Protein AF-A0A7S2A5G7-F1 (afdb_monomer)

Foldseek 3Di:
DVLCLLQQCLDPPSVVVCCVVVVNDADALVSHQAEPVVLVVCCVPPPLRVDDDDCCQQPPLSSQANPVQDQSDAHPVGRRGGGHHDDVVQVPGSVSSNVVVNCVCVDQVVLQCVLVVCCLQAAQLVDDPNVVVVVRDDDQLQEPPSDDLVPDPDPVVSVVSVVCNVPVHHRDYHLYHPDRRDGHDGPVPDFDFCPADLVSQVQKDKDFDPCQPVPDAFAFFFAAWDDDLFWIWTAHLQQKIWTWGWDDDPVGIDIYTDDIDHQPCPPFDFDLPQDDDDDDDDDDDDDDDDDDDDDDPPPPPDPSRRDDHSQFKDKFWDDPDPPPPVSVVPDDDDDDDDDDDDDDDDDDGWMWMWGFRTQVQKIWIATPVPSDTPDIEDPGDPGGWQGKDAEPVRQKIWTFFQNQKIWIKGAQDPVLLCQLQPDPQCPDDDDPPVDDPPHRMYTREIAHDGPGGWNEKDDYPLVQWIWTWGQQQKIWIARNSNNGTDDIERNPVPDPVCVPPDPPDRRFGWHYKDADPVQKIWTATPVQKIWIAGVVHDTQEIDGNVFDWQEWYDTDNFQWIWTWFQVLKIFIAGVNYRHTSDIHHRVVFGGWRYKDWDDPVSPPDAIWIWTIHSSNIIMIMGRDPPPPPPDDPDDDDDDDDDDD

InterPro domains:
  IPR000409 BEACH domain [PF02138] (2-184)
  IPR000409 BEACH domain [PS50197] (1-184)
  IPR000409 BEACH domain [SM01026] (1-184)
  IPR000409 BEACH domain [cd06071] (1-184)
  IPR001680 WD40 repeat [PS50082] (378-409)
  IPR001680 WD40 repeat [PS50082] (447-488)
  IPR001680 WD40 repeat [SM00320] (372-410)
  IPR001680 WD40 repeat [SM00320] (440-479)
  IPR001680 WD40 repeat [SM00320] (536-574)
  IPR001680 WD40 repeat [SM00320] (579-622)
  IPR015943 WD40/YVTN repeat-like-containing domain superfamily [G3DSA:2.130.10.10] (343-499)
  IPR015943 WD40/YVTN repeat-like-containing domain superfamily [G3DSA:2.130.10.10] (500-636)
  IPR036322 WD40-repeat-containing domain superfamily [SSF50978] (353-624)
  IPR036372 BEACH domain superfamily [G3DSA:1.10.1540.10] (1-184)
  IPR036372 BEACH domain superfamily [SSF81837] (2-184)
  IPR046851 Neurobeachin, beta-propeller domain [PF20426] (350-599)
  IPR050865 BEACH Domain-Containing [PTHR13743] (1-621)

Nearest PDB structures (foldseek):
  1t77-assembly4_D  TM=9.966E-01  e=1.100E-18  Homo sapiens
  1mi1-assembly1_A  TM=9.066E-01  e=1.122E-17  Homo sapiens
  1mi1-assembly1_B  TM=9.646E-01  e=3.163E-15  Homo sapiens
  3zwl-assembly1_B  TM=7.282E-01  e=1.437E-13  Saccharomyces cerevisiae
  6u42-assembly1_5M  TM=6.101E-01  e=2.735E-14  Chlamydomonas reinhardtii

Sequence (644 aa):
PGVVLHYLIRQEPFTTMAIELQSGRFDCPDRLFFDLAATWKSCLTSTSDVKELTPEFFTCPEILLNTCNFPLGETQSGIVVSNVNLPPWANGSPYEFVRMHRLALESEYVSQNLNHWVDLIFGYKQRGSNAAAAHNVFHYLSYEGSVDLDKITDEIDRRATESHIQNFGQTPSQLIVKEPHPTRSAAEDCWKPLCYEISCIKELRCHTPKKQFGGSQAHGAVISIHVLTESIVVIYSDFTVGTYKWSASRNGFSFKMDKMRIIGCRDSSMSSSAVFGGDCAPERAARKKSSSSRNGIDNNANNGKSVVGHWSFGMTLGGSTNDGLRRRAAIGTMRTSKAFEGSSGLMDASYLLLSCGYFDGTVKMHSIDGLRMKCSGSGGHRGAINCLKIGTDGGLMVTGGQDATCRVWVVDHSDMAIALTDGYVQTALATFNGETNENLLSCCHVLWGHEEAITCLDFSSDLDLVISGSVDGIVCIHSVRRGKFIRSIDMNESSLDRALHNRFDMHTPVRLLTLHSNGNFATHLEDGMLILYTVNGAKLCSTDSGEKLNAMTICTGGEMLVTGGESCHVVIRSMRDLGVRCVLDLSNHGPIRCITLTPSSLNPAPQFMYIGTEDGKVTIVDRGPMQRKPLAEGEEEVPYWNVR

pLDDT: mean 76.39, std 22.49, range [22.53, 97.12]

Organism: NCBI:txid49249

Secondary structure (DSSP, 8-state):
-HHHHHHHTTSTTHHHHHHHHTTTSPPPGGGSS-BHHHHHHHHHH-TT--PPP-GGGGT-GGGG--TT-----B-TTSPBPSSPBPPGGGTT-HHHHHHHHHHHHTSHHHHHHHHHHHHHHTSTTSSHHHHHHTT----GGGSTTS--GGG---HHHHHHHHHHHHHS--PPPPS-SSSPPPPPPPTTTS---TTSSHHHHTTEEEE--TTTTTTSPPPS-EEEEEE-SSEEEEEETTSEEEEEEEEEETTEEEEEEEEEEE-S-TTS-B-TT-------PPPP-------------------------GGGEEEEEE-S-TTSSTTTSSS------------------EEEEEE--BTT---EEEETTT--EEEE-SS--SS-EEEEEE-TTSSEEEEEETTS-EEEEEES-HHHHHHHHTTT-TTTS----SS----SEEEEEEE---SS-EEEEEEETTTTEEEEEETTSEEEEEETTTTEEEEEEESSTT-TTGGGS-TTPPPPPEEEEEE-TTSEEEEEETTSEEEEEETTS-EEEEEE-SS-EEEEEEPTTSSEEEEEETTSEEEEEETTT--EEEEEE-TTS--EEEEEEPPGGGTTSPP-EEEEETTS-EEEEEEPP-------TT----------

Solvent-accessible surface area (backbone atoms only — not comparable to full-atom values): 37689 Å² total; per-residue (Å²): 94,63,69,59,29,44,59,31,43,50,33,85,69,32,30,61,52,44,19,57,75,52,76,74,36,81,71,62,37,77,78,50,72,38,39,55,67,61,52,54,51,39,42,77,69,41,95,87,34,81,77,77,87,63,75,48,63,51,72,43,40,59,44,45,34,41,85,80,67,64,90,47,49,55,24,97,88,71,49,72,41,57,51,43,47,68,61,78,92,30,73,85,35,48,62,51,40,21,52,52,43,36,51,52,60,71,25,70,72,37,47,56,46,48,30,60,55,44,16,44,57,29,18,37,26,40,52,69,71,51,2,58,76,66,76,44,71,75,65,66,72,23,40,83,85,65,70,65,66,88,74,47,85,51,68,68,63,38,51,53,50,52,52,44,40,65,59,75,46,68,52,63,76,73,78,32,78,79,56,80,52,75,67,52,66,56,80,86,75,38,82,72,50,69,49,64,46,76,74,52,50,75,46,55,40,82,44,64,68,92,56,52,58,78,78,56,76,76,56,46,28,23,22,37,64,48,75,54,96,67,34,35,41,37,33,27,68,77,46,35,39,34,34,28,38,62,47,85,49,100,92,48,79,46,65,40,59,73,48,77,47,65,57,82,51,88,90,56,63,62,41,74,78,65,65,92,84,80,92,80,83,90,84,89,82,83,92,80,89,85,84,90,81,86,90,78,87,77,86,74,76,72,88,73,79,67,59,78,56,41,37,36,50,43,74,32,74,39,64,93,73,78,81,58,61,80,59,56,82,63,70,81,81,95,74,80,84,91,89,83,89,80,83,88,86,79,83,74,76,39,46,27,38,36,37,45,30,28,55,81,10,34,43,37,33,21,34,69,90,73,44,45,77,75,51,65,34,71,85,48,47,81,32,39,40,47,21,47,42,60,30,92,83,37,38,40,34,41,37,24,10,54,57,20,35,36,38,36,30,37,35,76,42,72,66,60,48,46,69,60,46,73,84,80,54,85,82,82,66,76,84,82,61,94,63,85,76,85,62,58,45,44,71,74,34,77,38,70,82,54,91,36,33,28,42,25,53,33,67,39,69,89,75,35,35,35,40,38,24,13,47,65,15,37,36,39,34,30,33,59,73,77,50,37,73,74,51,74,43,66,70,69,73,82,43,85,74,56,81,79,52,71,100,76,72,77,56,59,27,30,53,44,47,40,71,45,95,87,44,40,31,42,37,32,33,71,86,22,45,33,36,34,32,35,79,89,66,50,77,74,43,72,46,76,63,88,43,62,70,53,22,67,43,68,39,60,92,26,68,31,38,39,35,22,11,68,75,14,38,39,40,32,22,32,68,83,70,66,47,79,74,45,75,48,86,37,70,95,50,40,33,31,32,24,64,37,60,53,57,73,87,55,61,83,55,85,53,41,38,41,38,23,13,47,65,32,48,62,33,40,31,35,64,55,82,78,76,83,62,79,86,68,92,84,75,85,83,79,83,85,81,84,84,132

Mean predicted aligned error: 15.16 Å

Structure (mmCIF, N/CA/C/O backbone):
data_AF-A0A7S2A5G7-F1
#
_entry.id   AF-A0A7S2A5G7-F1
#
loop_
_atom_site.group_PDB
_atom_site.id
_atom_site.type_symbol
_atom_site.label_atom_id
_atom_site.label_alt_id
_atom_site.label_comp_id
_atom_site.label_asym_id
_atom_site.label_entity_id
_atom_site.label_seq_id
_atom_site.pdbx_PDB_ins_code
_atom_site.Cartn_x
_atom_site.Cartn_y
_atom_site.Cartn_z
_atom_site.occupancy
_atom_site.B_iso_or_equiv
_atom_site.auth_seq_id
_atom_site.auth_comp_id
_atom_site.auth_asym_id
_atom_site.auth_atom_id
_atom_site.pdbx_PDB_model_num
ATOM 1 N N . PRO A 1 1 ? 18.940 4.225 -23.393 1.00 80.50 1 PRO A N 1
ATOM 2 C CA . PRO A 1 1 ? 17.789 3.648 -24.144 1.00 80.50 1 PRO A CA 1
ATOM 3 C C . PRO A 1 1 ? 18.122 2.311 -24.831 1.00 80.50 1 PRO A C 1
ATOM 5 O O . PRO A 1 1 ? 17.395 1.345 -24.635 1.00 80.50 1 PRO A O 1
ATOM 8 N N . GLY A 1 2 ? 19.232 2.228 -25.580 1.00 87.19 2 GLY A N 1
ATOM 9 C CA . GLY A 1 2 ? 19.576 1.035 -26.373 1.00 87.19 2 GLY A CA 1
ATOM 10 C C . GLY A 1 2 ? 19.673 -0.280 -25.586 1.00 87.19 2 GLY A C 1
ATOM 11 O O . GLY A 1 2 ? 19.226 -1.306 -26.078 1.00 87.19 2 GLY A O 1
ATOM 12 N N . VAL A 1 3 ? 20.174 -0.259 -24.344 1.00 91.31 3 VAL A N 1
ATOM 13 C CA . VAL A 1 3 ? 20.251 -1.458 -23.479 1.00 91.31 3 VAL A CA 1
ATOM 14 C C . VAL A 1 3 ? 18.865 -2.004 -23.124 1.00 91.31 3 VAL A C 1
ATOM 16 O O . VAL A 1 3 ? 18.637 -3.206 -23.212 1.00 91.31 3 VAL A O 1
ATOM 19 N N . VAL A 1 4 ? 17.924 -1.122 -22.776 1.00 93.94 4 VAL A N 1
ATOM 20 C CA . VAL A 1 4 ? 16.544 -1.514 -22.457 1.00 93.94 4 VAL A CA 1
ATOM 21 C C . VAL A 1 4 ? 15.873 -2.102 -23.695 1.00 93.94 4 VAL A C 1
ATOM 23 O O . VAL A 1 4 ? 15.324 -3.193 -23.628 1.00 93.94 4 VAL A O 1
ATOM 26 N N . LEU A 1 5 ? 15.994 -1.438 -24.849 1.00 94.12 5 LEU A N 1
ATOM 27 C CA . LEU A 1 5 ? 15.443 -1.945 -26.111 1.00 94.12 5 LEU A CA 1
ATOM 28 C C . LEU A 1 5 ? 16.070 -3.282 -26.526 1.00 94.12 5 LEU A C 1
ATOM 30 O O . LEU A 1 5 ? 15.370 -4.140 -27.047 1.00 94.12 5 LEU A O 1
ATOM 34 N N . HIS A 1 6 ? 17.364 -3.485 -26.260 1.00 94.00 6 HIS A N 1
ATOM 35 C CA . HIS A 1 6 ? 18.047 -4.752 -26.515 1.00 94.00 6 HIS A CA 1
ATOM 36 C C . HIS A 1 6 ? 17.447 -5.903 -25.693 1.00 94.00 6 HIS A C 1
ATOM 38 O O . HIS A 1 6 ? 17.150 -6.954 -26.259 1.00 94.00 6 HIS A O 1
ATOM 44 N N . TYR A 1 7 ? 17.225 -5.711 -24.388 1.00 96.25 7 TYR A N 1
ATOM 45 C CA . TYR A 1 7 ? 16.641 -6.751 -23.534 1.00 96.25 7 TYR A CA 1
ATOM 46 C C . TYR A 1 7 ? 15.142 -6.961 -23.776 1.00 96.25 7 TYR A C 1
ATOM 48 O O . TYR A 1 7 ? 14.676 -8.098 -23.792 1.00 96.25 7 TYR A O 1
ATOM 56 N N . LEU A 1 8 ? 14.386 -5.881 -23.988 1.00 95.69 8 LEU A N 1
ATOM 57 C CA . LEU A 1 8 ? 12.923 -5.905 -24.067 1.00 95.69 8 LEU A CA 1
ATOM 58 C C . LEU A 1 8 ? 12.404 -5.981 -25.513 1.00 95.69 8 LEU A C 1
ATOM 60 O O . LEU A 1 8 ? 11.210 -5.814 -25.734 1.00 95.69 8 LEU A O 1
ATOM 64 N N . ILE A 1 9 ? 13.254 -6.282 -26.504 1.00 95.38 9 ILE A N 1
ATOM 65 C CA . ILE A 1 9 ? 12.893 -6.286 -27.938 1.00 95.38 9 ILE A CA 1
ATOM 66 C C . ILE A 1 9 ? 11.675 -7.161 -28.288 1.00 95.38 9 ILE A C 1
ATOM 68 O O . ILE A 1 9 ? 11.071 -6.987 -29.342 1.00 95.38 9 ILE A O 1
ATOM 72 N N . ARG A 1 10 ? 11.304 -8.109 -27.422 1.00 94.31 10 ARG A N 1
ATOM 73 C CA . ARG A 1 10 ? 10.165 -9.024 -27.602 1.00 94.31 10 ARG A CA 1
ATOM 74 C C . ARG A 1 10 ? 8.845 -8.513 -27.022 1.00 94.31 10 ARG A C 1
ATOM 76 O O . ARG A 1 10 ? 7.847 -9.215 -27.133 1.00 94.31 10 ARG A O 1
ATOM 83 N N . GLN A 1 11 ? 8.835 -7.342 -26.389 1.00 92.69 11 GLN A N 1
ATOM 84 C CA . GLN A 1 11 ? 7.656 -6.766 -25.749 1.00 92.69 11 GLN A CA 1
ATOM 85 C C . GLN A 1 11 ? 7.306 -5.419 -26.378 1.00 92.69 11 GLN A C 1
ATOM 87 O O . GLN A 1 11 ? 8.165 -4.555 -26.544 1.00 92.69 11 GLN A O 1
ATOM 92 N N . GLU A 1 12 ? 6.031 -5.201 -26.685 1.00 86.94 12 GLU A N 1
ATOM 93 C CA . GLU A 1 12 ? 5.557 -3.875 -27.088 1.00 86.94 12 GLU A CA 1
ATOM 94 C C . GLU A 1 12 ? 5.427 -2.952 -25.862 1.00 86.94 12 GLU A C 1
ATOM 96 O O . GLU A 1 12 ? 5.081 -3.421 -24.775 1.00 86.94 12 GLU A O 1
ATOM 101 N N . PRO A 1 13 ? 5.688 -1.636 -25.997 1.00 92.50 13 PRO A N 1
ATOM 102 C CA . PRO A 1 13 ? 6.024 -0.901 -27.225 1.00 92.50 13 PRO A CA 1
ATOM 103 C C . PRO A 1 13 ? 7.526 -0.919 -27.597 1.00 92.50 13 PRO A C 1
ATOM 105 O O . PRO A 1 13 ? 7.953 -0.215 -28.513 1.00 92.50 13 PRO A O 1
ATOM 108 N N . PHE A 1 14 ? 8.360 -1.670 -26.870 1.00 94.06 14 PHE A N 1
ATOM 109 C CA . PHE A 1 14 ? 9.819 -1.660 -27.038 1.00 94.06 14 PHE A CA 1
ATOM 110 C C . PHE A 1 14 ? 10.264 -2.259 -28.373 1.00 94.06 14 PHE A C 1
ATOM 112 O O . PHE A 1 14 ? 11.253 -1.800 -28.942 1.00 94.06 14 PHE A O 1
ATOM 119 N N . THR A 1 15 ? 9.525 -3.233 -28.907 1.00 90.62 15 THR A N 1
ATOM 120 C CA . THR A 1 15 ? 9.744 -3.759 -30.259 1.00 90.62 15 THR A CA 1
ATOM 121 C C . THR A 1 15 ? 9.620 -2.655 -31.307 1.00 90.62 15 THR A C 1
ATOM 123 O O . THR A 1 15 ? 10.553 -2.448 -32.086 1.00 90.62 15 THR A O 1
ATOM 126 N N . THR A 1 16 ? 8.516 -1.899 -31.286 1.00 90.19 16 THR A N 1
ATOM 127 C CA . THR A 1 16 ? 8.297 -0.766 -32.200 1.00 90.19 16 THR A CA 1
ATOM 128 C C . THR A 1 16 ? 9.423 0.265 -32.085 1.00 90.19 16 THR A C 1
ATOM 130 O O . THR A 1 16 ? 10.023 0.647 -33.089 1.00 90.19 16 THR A O 1
ATOM 133 N N . MET A 1 17 ? 9.796 0.641 -30.859 1.00 92.81 17 MET A N 1
ATOM 134 C CA . MET A 1 17 ? 10.885 1.596 -30.617 1.00 92.81 17 MET A CA 1
ATOM 135 C C . MET A 1 17 ? 12.252 1.089 -31.112 1.00 92.81 17 MET A C 1
ATOM 137 O O . MET A 1 17 ? 13.054 1.870 -31.623 1.00 92.81 17 MET A O 1
ATOM 141 N N . ALA A 1 18 ? 12.543 -0.210 -30.980 1.00 92.31 18 ALA A N 1
ATOM 142 C CA . ALA A 1 18 ? 13.789 -0.804 -31.467 1.00 92.31 18 ALA A CA 1
ATOM 143 C C . ALA A 1 18 ? 13.873 -0.788 -33.002 1.00 92.31 18 ALA A C 1
ATOM 145 O O . ALA A 1 18 ? 14.933 -0.502 -33.561 1.00 92.31 18 ALA A O 1
ATOM 146 N N . ILE A 1 19 ? 12.754 -1.053 -33.680 1.00 91.50 19 ILE A N 1
ATOM 147 C CA . ILE A 1 19 ? 12.637 -0.989 -35.141 1.00 91.50 19 ILE A CA 1
ATOM 148 C C . ILE A 1 19 ? 12.839 0.448 -35.632 1.00 91.50 19 ILE A C 1
ATOM 150 O O . ILE A 1 19 ? 13.592 0.671 -36.581 1.00 91.50 19 ILE A O 1
ATOM 154 N N . GLU A 1 20 ? 12.202 1.426 -34.984 1.00 91.25 20 GLU A N 1
ATOM 155 C CA . GLU A 1 20 ? 12.364 2.848 -35.309 1.00 91.25 20 GLU A CA 1
ATOM 156 C C . GLU A 1 20 ? 13.819 3.299 -35.156 1.00 91.25 20 GLU A C 1
ATOM 158 O O . GLU A 1 20 ? 14.376 3.911 -36.072 1.00 91.25 20 GLU A O 1
ATOM 163 N N . LEU A 1 21 ? 14.467 2.919 -34.048 1.00 87.81 21 LEU A N 1
ATOM 164 C CA . LEU A 1 21 ? 15.878 3.221 -33.805 1.00 87.81 21 LEU A CA 1
ATOM 165 C C . LEU A 1 21 ? 16.788 2.630 -34.895 1.00 87.81 21 LEU A C 1
ATOM 167 O O . LEU A 1 21 ? 17.788 3.242 -35.267 1.00 87.81 21 LEU A O 1
ATOM 171 N N . GLN A 1 22 ? 16.413 1.475 -35.447 1.00 88.38 22 GLN A N 1
ATOM 172 C CA . GLN A 1 22 ? 17.169 0.758 -36.470 1.00 88.38 22 GLN A CA 1
ATOM 173 C C . GLN A 1 22 ? 16.622 0.985 -37.893 1.00 88.38 22 GLN A C 1
ATOM 175 O O . GLN A 1 22 ? 16.745 0.133 -38.777 1.00 88.38 22 GLN A O 1
ATOM 180 N N . SER A 1 23 ? 16.070 2.180 -38.147 1.00 88.19 23 SER A N 1
ATOM 181 C CA . SER A 1 23 ? 15.625 2.638 -39.476 1.00 88.19 23 SER A CA 1
ATOM 182 C C . SER A 1 23 ? 14.535 1.765 -40.115 1.00 88.19 23 SER A C 1
ATOM 184 O O . SER A 1 23 ? 14.550 1.518 -41.321 1.00 88.19 23 SER A O 1
ATOM 186 N N . GLY A 1 24 ? 13.584 1.287 -39.312 1.00 88.44 24 GLY A N 1
ATOM 187 C CA . GLY A 1 24 ? 12.404 0.563 -39.789 1.00 88.44 24 GLY A CA 1
ATOM 188 C C . GLY A 1 24 ? 12.587 -0.950 -39.940 1.00 88.44 24 GLY A C 1
ATOM 189 O O . GLY A 1 24 ? 11.755 -1.594 -40.576 1.00 88.44 24 GLY A O 1
ATOM 190 N N . ARG A 1 25 ? 13.649 -1.543 -39.377 1.00 90.56 25 ARG A N 1
ATOM 191 C CA . ARG A 1 25 ? 13.896 -2.998 -39.420 1.00 90.56 25 ARG A CA 1
ATOM 192 C C . ARG A 1 25 ? 14.497 -3.528 -38.120 1.00 90.56 25 ARG A C 1
ATOM 194 O O . ARG A 1 25 ? 15.040 -2.763 -37.339 1.00 90.56 25 ARG A O 1
ATOM 201 N N . PHE A 1 26 ? 14.456 -4.844 -37.918 1.00 91.50 26 PHE A N 1
ATOM 202 C CA . PHE A 1 26 ? 15.212 -5.490 -36.842 1.00 91.50 26 PHE A CA 1
ATOM 203 C C . PHE A 1 26 ? 16.726 -5.386 -37.073 1.00 91.50 26 PHE A C 1
ATOM 205 O O . PHE A 1 26 ? 17.193 -5.296 -38.214 1.00 91.50 26 PHE A O 1
ATOM 212 N N . ASP A 1 27 ? 17.494 -5.399 -35.981 1.00 92.38 27 ASP A N 1
ATOM 213 C CA . ASP A 1 27 ? 18.953 -5.439 -36.057 1.00 92.38 27 ASP A CA 1
ATOM 214 C C . ASP A 1 27 ? 19.465 -6.815 -36.534 1.00 92.38 27 ASP A C 1
ATOM 216 O O . ASP A 1 27 ? 18.710 -7.778 -36.652 1.00 92.38 27 ASP A O 1
ATOM 220 N N . CYS A 1 28 ? 20.764 -6.904 -36.827 1.00 92.12 28 CYS A N 1
ATOM 221 C CA . CYS A 1 28 ? 21.436 -8.153 -37.175 1.00 92.12 28 CYS A CA 1
ATOM 222 C C . CYS A 1 28 ? 21.158 -9.233 -36.110 1.00 92.12 28 CYS A C 1
ATOM 224 O O . CYS A 1 28 ? 21.433 -8.966 -34.937 1.00 92.12 28 CYS A O 1
ATOM 226 N N . PRO A 1 29 ? 20.705 -10.446 -36.487 1.00 92.88 29 PRO A N 1
ATOM 227 C CA . PRO A 1 29 ? 20.352 -11.504 -35.536 1.00 92.88 29 PRO A CA 1
ATOM 228 C C . PRO A 1 29 ? 21.463 -11.820 -34.524 1.00 92.88 29 PRO A C 1
ATOM 230 O O . PRO A 1 29 ? 21.187 -11.976 -33.340 1.00 92.88 29 PRO A O 1
ATOM 233 N N . ASP A 1 30 ? 22.732 -11.803 -34.952 1.00 92.00 30 ASP A N 1
ATOM 234 C CA . ASP A 1 30 ? 23.903 -12.022 -34.084 1.00 92.00 30 ASP A CA 1
ATOM 235 C C . ASP A 1 30 ? 24.094 -10.964 -32.979 1.00 92.00 30 ASP A C 1
ATOM 237 O O . ASP A 1 30 ? 24.809 -11.211 -32.011 1.00 92.00 30 ASP A O 1
ATOM 241 N N . ARG A 1 31 ? 23.488 -9.777 -33.115 1.00 91.38 31 ARG A N 1
ATOM 242 C CA . ARG A 1 31 ? 23.528 -8.698 -32.110 1.00 91.38 31 ARG A CA 1
ATOM 243 C C . ARG A 1 31 ? 22.277 -8.636 -31.241 1.00 91.38 31 ARG A C 1
ATOM 245 O O . ARG A 1 31 ? 22.245 -7.872 -30.274 1.00 91.38 31 ARG A O 1
ATOM 252 N N . LEU A 1 32 ? 21.243 -9.398 -31.583 1.00 94.56 32 LEU A N 1
ATOM 253 C CA . LEU A 1 32 ? 20.025 -9.438 -30.793 1.00 94.56 32 LEU A CA 1
ATOM 254 C C . LEU A 1 32 ? 20.262 -10.180 -29.481 1.00 94.56 32 LEU A C 1
ATOM 256 O O . LEU A 1 32 ? 21.116 -11.056 -29.365 1.00 94.56 32 LEU A O 1
ATOM 260 N N . PHE A 1 33 ? 19.475 -9.836 -28.471 1.00 95.81 33 PHE A N 1
ATOM 261 C CA . PHE A 1 33 ? 19.453 -10.594 -27.232 1.00 95.81 33 PHE A CA 1
ATOM 262 C C . PHE A 1 33 ? 18.756 -11.931 -27.491 1.00 95.81 33 PHE A C 1
ATOM 264 O O . PHE A 1 33 ? 17.539 -11.957 -27.654 1.00 95.81 33 PHE A O 1
ATOM 271 N N . PHE A 1 34 ? 19.490 -13.039 -27.580 1.00 95.06 34 PHE A N 1
ATOM 272 C CA . PHE A 1 34 ? 18.889 -14.362 -27.805 1.00 95.06 34 PHE A CA 1
ATOM 273 C C . PHE A 1 34 ? 19.471 -15.473 -26.932 1.00 95.06 34 PHE A C 1
ATOM 275 O O . PHE A 1 34 ? 18.873 -16.541 -26.862 1.00 95.06 34 PHE A O 1
ATOM 282 N N . ASP A 1 35 ? 20.583 -15.239 -26.235 1.00 95.31 35 ASP A N 1
ATOM 283 C CA . ASP A 1 35 ? 21.211 -16.236 -25.371 1.00 95.31 35 ASP A CA 1
ATOM 284 C C . ASP A 1 35 ? 21.799 -15.582 -24.120 1.00 95.31 35 ASP A C 1
ATOM 286 O O . ASP A 1 35 ? 22.719 -14.768 -24.195 1.00 95.31 35 ASP A O 1
ATOM 290 N N . LEU A 1 36 ? 21.263 -15.953 -22.954 1.00 95.06 36 LEU A N 1
ATOM 291 C CA . LEU A 1 36 ? 21.668 -15.379 -21.670 1.00 95.06 36 LEU A CA 1
ATOM 292 C C . LEU A 1 36 ? 23.130 -15.662 -21.323 1.00 95.06 36 LEU A C 1
ATOM 294 O O . LEU A 1 36 ? 23.813 -14.790 -20.785 1.00 95.06 36 LEU A O 1
ATOM 298 N N . ALA A 1 37 ? 23.616 -16.868 -21.614 1.00 94.38 37 ALA A N 1
ATOM 299 C CA . ALA A 1 37 ? 24.983 -17.252 -21.289 1.00 94.38 37 ALA A CA 1
ATOM 300 C C . ALA A 1 37 ? 25.981 -16.510 -22.187 1.00 94.38 37 ALA A C 1
ATOM 302 O O . ALA A 1 37 ? 27.026 -16.058 -21.709 1.00 94.38 37 ALA A O 1
ATOM 303 N N . ALA A 1 38 ? 25.645 -16.339 -23.469 1.00 92.88 38 ALA A N 1
ATOM 304 C CA . ALA A 1 38 ? 26.441 -15.549 -24.399 1.00 92.88 38 ALA A CA 1
ATOM 305 C C . ALA A 1 38 ? 26.475 -14.066 -23.997 1.00 92.88 38 ALA A C 1
ATOM 307 O O . ALA A 1 38 ? 27.558 -13.479 -23.944 1.00 92.88 38 ALA A O 1
ATOM 308 N N . THR A 1 39 ? 25.325 -13.478 -23.648 1.00 94.44 39 THR A N 1
ATOM 309 C CA . THR A 1 39 ? 25.243 -12.082 -23.193 1.00 94.44 39 THR A CA 1
ATOM 310 C C . THR A 1 39 ? 26.040 -11.861 -21.908 1.00 94.44 39 THR A C 1
ATOM 312 O O . THR A 1 39 ? 26.857 -10.946 -21.853 1.00 94.44 39 THR A O 1
ATOM 315 N N . TRP A 1 40 ? 25.900 -12.738 -20.908 1.00 94.69 40 TRP A N 1
ATOM 316 C CA . TRP A 1 40 ? 26.696 -12.670 -19.677 1.00 94.69 40 TRP A CA 1
ATOM 317 C C . TRP A 1 40 ? 28.204 -12.736 -19.955 1.00 94.69 40 TRP A C 1
ATOM 319 O O . TRP A 1 40 ? 28.983 -11.940 -19.432 1.00 94.69 40 TRP A O 1
ATOM 329 N N . LYS A 1 41 ? 28.629 -13.653 -20.830 1.00 94.81 41 LYS A N 1
ATOM 330 C CA . LYS A 1 41 ? 30.036 -13.777 -21.226 1.00 94.81 41 LYS A CA 1
ATOM 331 C C . LYS A 1 41 ? 30.548 -12.524 -21.943 1.00 94.81 41 LYS A C 1
ATOM 333 O O . LYS A 1 41 ? 31.696 -12.140 -21.718 1.00 94.81 41 LYS A O 1
ATOM 338 N N . SER A 1 42 ? 29.724 -11.890 -22.780 1.00 93.25 42 SER A N 1
ATOM 339 C CA . SER A 1 42 ? 30.056 -10.620 -23.438 1.00 93.25 42 SER A CA 1
ATOM 340 C C . SER A 1 42 ? 30.363 -9.536 -22.406 1.00 93.25 42 SER A C 1
ATOM 342 O O . SER A 1 42 ? 31.448 -8.960 -22.460 1.00 93.25 42 SER A O 1
ATOM 344 N N . CYS A 1 43 ? 29.495 -9.355 -21.404 1.00 92.88 43 CYS A N 1
ATOM 345 C CA . CYS A 1 43 ? 29.687 -8.355 -20.348 1.00 92.88 43 CYS A CA 1
ATOM 346 C C . CYS A 1 43 ? 30.959 -8.567 -19.504 1.00 92.88 43 CYS A C 1
ATOM 348 O O . CYS A 1 43 ? 31.493 -7.626 -18.929 1.00 92.88 43 CYS A O 1
ATOM 350 N N . LEU A 1 44 ? 31.460 -9.804 -19.409 1.00 91.38 44 LEU A N 1
ATOM 351 C CA . LEU A 1 44 ? 32.683 -10.113 -18.657 1.00 91.38 44 LEU A CA 1
ATOM 352 C C . LEU A 1 44 ? 33.973 -9.975 -19.472 1.00 91.38 44 LEU A C 1
ATOM 354 O O . LEU A 1 44 ? 35.055 -9.901 -18.893 1.00 91.38 44 LEU A O 1
ATOM 358 N N . THR A 1 45 ? 33.888 -10.033 -20.802 1.00 92.81 45 THR A N 1
ATOM 359 C CA . THR A 1 45 ? 35.073 -10.174 -21.669 1.00 92.81 45 THR A CA 1
ATOM 360 C C . THR A 1 45 ? 35.267 -9.012 -22.630 1.00 92.81 45 THR A C 1
ATOM 362 O O . THR A 1 45 ? 36.400 -8.732 -23.022 1.00 92.81 45 THR A O 1
ATOM 365 N N . SER A 1 46 ? 34.191 -8.331 -23.015 1.00 90.44 46 SER A N 1
ATOM 366 C CA . SER A 1 46 ? 34.237 -7.215 -23.949 1.00 90.44 46 SER A CA 1
ATOM 367 C C . SER A 1 46 ? 34.496 -5.906 -23.212 1.00 90.44 46 SER A C 1
ATOM 369 O O . SER A 1 46 ? 33.799 -5.558 -22.266 1.00 90.44 46 SER A O 1
ATOM 371 N N . THR A 1 47 ? 35.474 -5.132 -23.679 1.00 86.62 47 THR A N 1
ATOM 372 C CA . THR A 1 47 ? 35.813 -3.826 -23.089 1.00 86.62 47 THR A CA 1
ATOM 373 C C . THR A 1 47 ? 34.744 -2.761 -23.329 1.00 86.62 47 THR A C 1
ATOM 375 O O . THR A 1 47 ? 34.729 -1.743 -22.642 1.00 86.62 47 THR A O 1
ATOM 378 N N . SER A 1 48 ? 33.858 -2.976 -24.304 1.00 85.94 48 SER A N 1
ATOM 379 C CA . SER A 1 48 ? 32.763 -2.066 -24.643 1.00 85.94 48 SER A CA 1
ATOM 380 C C . SER A 1 48 ? 31.417 -2.491 -24.055 1.00 85.94 48 SER A C 1
ATOM 382 O O . SER A 1 48 ? 30.434 -1.772 -24.226 1.00 85.94 48 SER A O 1
ATOM 384 N N . ASP A 1 49 ? 31.339 -3.667 -23.427 1.00 88.25 49 ASP A N 1
ATOM 385 C CA . ASP A 1 49 ? 30.091 -4.217 -22.906 1.00 88.25 49 ASP A CA 1
ATOM 386 C C . ASP A 1 49 ? 30.119 -4.271 -21.380 1.00 88.25 49 ASP A C 1
ATOM 388 O O . ASP A 1 49 ? 30.611 -5.219 -20.788 1.00 88.25 49 ASP A O 1
ATOM 392 N N . VAL A 1 50 ? 29.600 -3.225 -20.744 1.00 89.50 50 VAL A N 1
ATOM 393 C CA . VAL A 1 50 ? 29.522 -3.101 -19.277 1.00 89.50 50 VAL A CA 1
ATOM 394 C C . VAL A 1 50 ? 28.072 -2.914 -18.822 1.00 89.50 50 VAL A C 1
ATOM 396 O O . VAL A 1 50 ? 27.779 -2.145 -17.910 1.00 89.50 50 VAL A O 1
ATOM 399 N N . LYS A 1 51 ? 27.131 -3.553 -19.532 1.00 91.69 51 LYS A N 1
ATOM 400 C CA . LYS A 1 51 ? 25.693 -3.417 -19.269 1.00 91.69 51 LYS A CA 1
ATOM 401 C C . LYS A 1 51 ? 25.312 -4.077 -17.944 1.00 91.69 51 LYS A C 1
ATOM 403 O O . LYS A 1 51 ? 25.707 -5.206 -17.670 1.00 91.69 51 LYS A O 1
ATOM 408 N N . GLU A 1 52 ? 24.450 -3.398 -17.200 1.00 93.81 52 GLU A N 1
ATOM 409 C CA . GLU A 1 52 ? 23.760 -3.935 -16.025 1.00 93.81 52 GLU A CA 1
ATOM 410 C C . GLU A 1 52 ? 22.386 -4.509 -16.403 1.00 93.81 52 GLU A C 1
ATOM 412 O O . GLU A 1 52 ? 21.880 -4.296 -17.512 1.00 93.81 52 GLU A O 1
ATOM 417 N N . LEU A 1 53 ? 21.783 -5.259 -15.479 1.00 95.19 53 LEU A N 1
ATOM 418 C CA . LEU A 1 53 ? 20.436 -5.811 -15.644 1.00 95.19 53 LEU A CA 1
ATOM 419 C C . LEU A 1 53 ? 19.347 -4.737 -15.501 1.00 95.19 53 LEU A C 1
ATOM 421 O O . LEU A 1 53 ? 19.544 -3.695 -14.876 1.00 95.19 53 LEU A O 1
ATOM 425 N N . THR A 1 54 ? 18.163 -5.029 -16.039 1.00 94.88 54 THR A N 1
ATOM 426 C CA . THR A 1 54 ? 16.946 -4.232 -15.826 1.00 94.88 54 THR A CA 1
ATOM 427 C C . THR A 1 54 ? 15.997 -4.939 -14.842 1.00 94.88 54 THR A C 1
ATOM 429 O O . THR A 1 54 ? 16.104 -6.158 -14.660 1.00 94.88 54 THR A O 1
ATOM 432 N N . PRO A 1 55 ? 15.061 -4.221 -14.185 1.00 94.38 55 PRO A N 1
ATOM 433 C CA . PRO A 1 55 ? 14.152 -4.813 -13.197 1.00 94.38 55 PRO A CA 1
ATOM 434 C C . PRO A 1 55 ? 13.321 -5.993 -13.722 1.00 94.38 55 PRO A C 1
ATOM 436 O O . PRO A 1 55 ? 12.984 -6.900 -12.961 1.00 94.38 55 PRO A O 1
ATOM 439 N N . GLU A 1 56 ? 13.020 -6.011 -15.021 1.00 94.00 56 GLU A N 1
ATOM 440 C CA . GLU A 1 56 ? 12.207 -7.031 -15.685 1.00 94.00 56 GLU A CA 1
ATOM 441 C C . GLU A 1 56 ? 12.805 -8.439 -15.555 1.00 94.00 56 GLU A C 1
ATOM 443 O O . GLU A 1 56 ? 12.055 -9.408 -15.458 1.00 94.00 56 GLU A O 1
ATOM 448 N N . PHE A 1 57 ? 14.130 -8.575 -15.420 1.00 95.62 57 PHE A N 1
ATOM 449 C CA . PHE A 1 57 ? 14.785 -9.867 -15.158 1.00 95.62 57 PHE A CA 1
ATOM 450 C C . PHE A 1 57 ? 14.360 -10.517 -13.832 1.00 95.62 57 PHE A C 1
ATOM 452 O O . PHE A 1 57 ? 14.556 -11.717 -13.639 1.00 95.62 57 PHE A O 1
ATOM 459 N N . PHE A 1 58 ? 13.775 -9.739 -12.919 1.00 94.38 58 PHE A N 1
ATOM 460 C CA . PHE A 1 58 ? 13.307 -10.190 -11.610 1.00 94.38 58 PHE A CA 1
ATOM 461 C C . PHE A 1 58 ? 11.777 -10.196 -11.496 1.00 94.38 58 PHE A C 1
ATOM 463 O O . PHE A 1 58 ? 11.239 -10.581 -10.450 1.00 94.38 58 PHE A O 1
ATOM 470 N N . THR A 1 59 ? 11.051 -9.763 -12.534 1.00 85.75 59 THR A N 1
ATOM 471 C CA . THR A 1 59 ? 9.595 -9.550 -12.463 1.00 85.75 59 THR A CA 1
ATOM 472 C C . THR A 1 59 ? 8.796 -10.022 -13.673 1.00 85.75 59 THR A C 1
ATOM 474 O O . THR A 1 59 ? 7.674 -10.476 -13.468 1.00 85.75 59 THR A O 1
ATOM 477 N N . CYS A 1 60 ? 9.342 -9.962 -14.888 1.00 89.38 60 CYS A N 1
ATOM 478 C CA . CYS A 1 60 ? 8.599 -10.126 -16.135 1.00 89.38 60 CYS A CA 1
ATOM 479 C C . CYS A 1 60 ? 9.208 -11.252 -16.992 1.00 89.38 60 CYS A C 1
ATOM 481 O O . CYS A 1 60 ? 10.153 -11.016 -17.747 1.00 89.38 60 CYS A O 1
ATOM 483 N N . PRO A 1 61 ? 8.706 -12.497 -16.885 1.00 92.00 61 PRO A N 1
ATOM 484 C CA . PRO A 1 61 ? 9.181 -13.619 -17.702 1.00 92.00 61 PRO A CA 1
ATOM 485 C C . PRO A 1 61 ? 8.899 -13.448 -19.200 1.00 92.00 61 PRO A C 1
ATOM 487 O O . PRO A 1 61 ? 9.572 -14.062 -20.029 1.00 92.00 61 PRO A O 1
ATOM 490 N N . GLU A 1 62 ? 7.936 -12.603 -19.563 1.00 90.81 62 GLU A N 1
ATOM 491 C CA . GLU A 1 62 ? 7.521 -12.350 -20.940 1.00 90.81 62 GLU A CA 1
ATOM 492 C C . GLU A 1 62 ? 8.649 -11.742 -21.790 1.00 90.81 62 GLU A C 1
ATOM 494 O O . GLU A 1 62 ? 8.713 -12.012 -22.988 1.00 90.81 62 GLU A O 1
ATOM 499 N N . ILE A 1 63 ? 9.612 -11.016 -21.200 1.00 94.94 63 ILE A N 1
ATOM 500 C CA . ILE A 1 63 ? 10.757 -10.453 -21.949 1.00 94.94 63 ILE A CA 1
ATOM 501 C C . ILE A 1 63 ? 11.623 -11.531 -22.629 1.00 94.94 63 ILE A C 1
ATOM 503 O O . ILE A 1 63 ? 12.346 -11.246 -23.583 1.00 94.94 63 ILE A O 1
ATOM 507 N N . LEU A 1 64 ? 11.546 -12.777 -22.150 1.00 96.19 64 LEU A N 1
ATOM 508 C CA . LEU A 1 64 ? 12.312 -13.923 -22.649 1.00 96.19 64 LEU A CA 1
ATOM 509 C C . LEU A 1 64 ? 11.546 -14.721 -23.718 1.00 96.19 64 LEU A C 1
ATOM 511 O O . LEU A 1 64 ? 12.108 -15.629 -24.337 1.00 96.19 64 LEU A O 1
ATOM 515 N N . LEU A 1 65 ? 10.274 -14.385 -23.945 1.00 93.75 65 LEU A N 1
ATOM 516 C CA . LEU A 1 65 ? 9.360 -15.083 -24.842 1.00 93.75 65 LEU A CA 1
ATOM 517 C C . LEU A 1 65 ? 9.013 -14.223 -26.054 1.00 93.75 65 LEU A C 1
ATOM 519 O O . LEU A 1 65 ? 8.635 -13.065 -25.930 1.00 93.75 65 LEU A O 1
ATOM 523 N N . ASN A 1 66 ? 9.076 -14.817 -27.240 1.00 94.50 66 ASN A N 1
ATOM 524 C CA . ASN A 1 66 ? 8.591 -14.223 -28.478 1.00 94.50 66 ASN A CA 1
ATOM 525 C C . ASN A 1 66 ? 7.107 -14.572 -28.687 1.00 94.50 66 ASN A C 1
ATOM 527 O O . ASN A 1 66 ? 6.746 -15.285 -29.621 1.00 94.50 66 ASN A O 1
ATOM 531 N N . THR A 1 67 ? 6.239 -14.105 -27.787 1.00 88.94 67 THR A N 1
ATOM 532 C CA . THR A 1 67 ? 4.794 -14.406 -27.820 1.00 88.94 67 THR A CA 1
ATOM 533 C C . THR A 1 67 ? 4.108 -13.883 -29.083 1.00 88.94 67 THR A C 1
ATOM 535 O O . THR A 1 67 ? 3.166 -14.500 -29.577 1.00 88.94 67 THR A O 1
ATOM 538 N N . CYS A 1 68 ? 4.604 -12.777 -29.639 1.00 86.75 68 CYS A N 1
ATOM 539 C CA . CYS A 1 68 ? 4.083 -12.151 -30.853 1.00 86.75 68 CYS A CA 1
ATOM 540 C C . CYS A 1 68 ? 4.654 -12.737 -32.159 1.00 86.75 68 CYS A C 1
ATOM 542 O O . CYS A 1 68 ? 4.298 -12.256 -33.232 1.00 86.75 68 CYS A O 1
ATOM 544 N N . ASN A 1 69 ? 5.507 -13.769 -32.095 1.00 91.31 69 ASN A N 1
ATOM 545 C CA . ASN A 1 69 ? 6.139 -14.408 -33.259 1.00 91.31 69 ASN A CA 1
ATOM 546 C C . ASN A 1 69 ? 6.876 -13.422 -34.188 1.00 91.31 69 ASN A C 1
ATOM 548 O O . ASN A 1 69 ? 6.778 -13.507 -35.414 1.00 91.31 69 ASN A O 1
ATOM 552 N N . PHE A 1 70 ? 7.629 -12.483 -33.613 1.00 92.19 70 PHE A N 1
ATOM 553 C CA . PHE A 1 70 ? 8.423 -11.530 -34.382 1.00 92.19 70 PHE A CA 1
ATOM 554 C C . PHE A 1 70 ? 9.487 -12.234 -35.245 1.00 92.19 70 PHE A C 1
ATOM 556 O O . PHE A 1 70 ? 10.120 -13.187 -34.773 1.00 92.19 70 PHE A O 1
ATOM 563 N N . PRO A 1 71 ? 9.731 -11.762 -36.485 1.00 93.06 71 PRO A N 1
ATOM 564 C CA . PRO A 1 71 ? 10.728 -12.329 -37.389 1.00 93.06 71 PRO A CA 1
ATOM 565 C C . PRO A 1 71 ? 12.137 -11.812 -37.051 1.00 93.06 71 PRO A C 1
ATOM 567 O O . PRO A 1 71 ? 12.676 -10.942 -37.732 1.00 93.06 71 PRO A O 1
ATOM 570 N N . LEU A 1 72 ? 12.742 -12.354 -35.991 1.00 94.12 72 LEU A N 1
ATOM 571 C CA . LEU A 1 72 ? 14.051 -11.913 -35.479 1.00 94.12 72 LEU A CA 1
ATOM 572 C C . LEU A 1 72 ? 15.257 -12.476 -36.264 1.00 94.12 72 LEU A C 1
ATOM 574 O O . LEU A 1 72 ? 16.397 -12.117 -35.982 1.00 94.12 72 LEU A O 1
ATOM 578 N N . GLY A 1 73 ? 15.009 -13.323 -37.267 1.00 94.00 73 GLY A N 1
ATOM 579 C CA . GLY A 1 73 ? 16.017 -13.833 -38.199 1.00 94.00 73 GLY A CA 1
ATOM 580 C C . GLY A 1 73 ? 16.820 -15.032 -37.687 1.00 94.00 73 GLY A C 1
ATOM 581 O O . GLY A 1 73 ? 16.437 -15.711 -36.737 1.00 94.00 73 GLY A O 1
ATOM 582 N N . GLU A 1 74 ? 17.931 -15.309 -38.365 1.00 95.88 74 GLU A N 1
ATOM 583 C CA . GLU A 1 74 ? 18.830 -16.436 -38.103 1.00 95.88 74 GLU A CA 1
ATOM 584 C C . GLU A 1 74 ? 20.269 -15.917 -38.016 1.00 95.88 74 GLU A C 1
ATOM 586 O O . GLU A 1 74 ? 20.678 -15.071 -38.816 1.00 95.88 74 GLU A O 1
ATOM 591 N N . THR A 1 75 ? 21.018 -16.371 -37.012 1.00 93.31 75 THR A N 1
ATOM 592 C CA . THR A 1 75 ? 22.422 -15.984 -36.813 1.00 93.31 75 THR A CA 1
ATOM 593 C C . THR A 1 75 ? 23.328 -16.598 -37.878 1.00 93.31 75 THR A C 1
ATOM 595 O O . THR A 1 75 ? 22.972 -17.570 -38.545 1.00 93.31 75 THR A O 1
ATOM 598 N N . GLN A 1 76 ? 24.565 -16.108 -37.989 1.00 92.12 76 GLN A N 1
ATOM 599 C CA . GLN A 1 76 ? 25.563 -16.697 -38.896 1.00 92.12 76 GLN A CA 1
ATOM 600 C C . GLN A 1 76 ? 25.904 -18.157 -38.557 1.00 92.12 76 GLN A C 1
ATOM 602 O O . GLN A 1 76 ? 26.347 -18.912 -39.420 1.00 92.12 76 GLN A O 1
ATOM 607 N N . SER A 1 77 ? 25.699 -18.559 -37.301 1.00 90.06 77 SER A N 1
ATOM 608 C CA . SER A 1 77 ? 25.867 -19.934 -36.822 1.00 90.06 77 SER A CA 1
ATOM 609 C C . SER A 1 77 ? 24.664 -20.846 -37.095 1.00 90.06 77 SER A C 1
ATOM 611 O O . SER A 1 77 ? 24.700 -22.012 -36.703 1.00 90.06 77 SER A O 1
ATOM 613 N N . GLY A 1 78 ? 23.615 -20.341 -37.751 1.00 90.88 78 GLY A N 1
ATOM 614 C CA . GLY A 1 78 ? 22.404 -21.093 -38.080 1.00 90.88 78 GLY A CA 1
ATOM 615 C C . GLY A 1 78 ? 21.399 -21.212 -36.929 1.00 90.88 78 GLY A C 1
ATOM 616 O O . GLY A 1 78 ? 20.569 -22.120 -36.913 1.00 90.88 78 GLY A O 1
ATOM 617 N N . ILE A 1 79 ? 21.494 -20.346 -35.913 1.00 91.44 79 ILE A N 1
ATOM 618 C CA . ILE A 1 79 ? 20.564 -20.340 -34.779 1.00 91.44 79 ILE A CA 1
ATOM 619 C C . ILE A 1 79 ? 19.399 -19.421 -35.128 1.00 91.44 79 ILE A C 1
ATOM 621 O O . ILE A 1 79 ? 19.572 -18.215 -35.304 1.00 91.44 79 ILE A O 1
ATOM 625 N N . VAL A 1 80 ? 18.194 -19.984 -35.193 1.00 94.00 80 VAL A N 1
ATOM 626 C CA . VAL A 1 80 ? 16.968 -19.201 -35.375 1.00 94.00 80 VAL A CA 1
ATOM 627 C C . VAL A 1 80 ? 16.684 -18.407 -34.103 1.00 94.00 80 VAL A C 1
ATOM 629 O O . VAL A 1 80 ? 16.525 -18.978 -33.022 1.00 94.00 80 VAL A O 1
ATOM 632 N N . VAL A 1 81 ? 16.589 -17.086 -34.231 1.00 96.00 81 VAL A N 1
ATOM 633 C CA . VAL A 1 81 ? 16.304 -16.195 -33.109 1.00 96.00 81 VAL A CA 1
ATOM 634 C C . VAL A 1 81 ? 14.795 -16.155 -32.876 1.00 96.00 81 VAL A C 1
ATOM 636 O O . VAL A 1 81 ? 14.021 -15.721 -33.725 1.00 96.00 81 VAL A O 1
ATOM 639 N N . SER A 1 82 ? 14.361 -16.615 -31.704 1.00 94.75 82 SER A N 1
ATOM 640 C CA . SER A 1 82 ? 12.966 -16.533 -31.260 1.00 94.75 82 SER A CA 1
ATOM 641 C C . SER A 1 82 ? 12.930 -16.299 -29.750 1.00 94.75 82 SER A C 1
ATOM 643 O O . SER A 1 82 ? 13.328 -15.218 -29.318 1.00 94.75 82 SER A O 1
ATOM 645 N N . ASN A 1 83 ? 12.521 -17.272 -28.932 1.00 95.62 83 ASN A N 1
ATOM 646 C CA . ASN A 1 83 ? 12.669 -17.214 -27.474 1.00 95.62 83 ASN A CA 1
ATOM 647 C C . ASN A 1 83 ? 14.148 -17.119 -27.074 1.00 95.62 83 ASN A C 1
ATOM 649 O O . ASN A 1 83 ? 15.028 -17.571 -27.806 1.00 95.62 83 ASN A O 1
ATOM 653 N N . VAL A 1 84 ? 14.416 -16.528 -25.912 1.00 97.00 84 VAL A N 1
ATOM 654 C CA . VAL A 1 84 ? 15.776 -16.438 -25.370 1.00 97.00 84 VAL A CA 1
ATOM 655 C C . VAL A 1 84 ? 16.209 -17.808 -24.845 1.00 97.00 84 VAL A C 1
ATOM 657 O O . VAL A 1 84 ? 15.475 -18.449 -24.092 1.00 97.00 84 VAL A O 1
ATOM 660 N N . ASN A 1 85 ? 17.417 -18.245 -25.201 1.00 95.94 85 ASN A N 1
ATOM 661 C CA . ASN A 1 85 ? 18.024 -19.453 -24.656 1.00 95.94 85 ASN A CA 1
ATOM 662 C C . ASN A 1 85 ? 18.318 -19.256 -23.167 1.00 95.94 85 ASN A C 1
ATOM 664 O O . ASN A 1 85 ? 19.071 -18.358 -22.771 1.00 95.94 85 ASN A O 1
ATOM 668 N N . LEU A 1 86 ? 17.710 -20.113 -22.349 1.00 96.75 86 LEU A N 1
ATOM 669 C CA . LEU A 1 86 ? 17.818 -20.066 -20.897 1.00 96.75 86 LEU A CA 1
ATOM 670 C C . LEU A 1 86 ? 18.906 -21.017 -20.382 1.00 96.75 86 LEU A C 1
ATOM 672 O O . LEU A 1 86 ? 19.183 -22.043 -21.009 1.00 96.75 86 LEU A O 1
ATOM 676 N N . PRO A 1 87 ? 19.492 -20.733 -19.207 1.00 95.38 87 PRO A N 1
ATOM 677 C CA . PRO A 1 87 ? 20.382 -21.668 -18.537 1.00 95.38 87 PRO A CA 1
ATOM 678 C C . PRO A 1 87 ? 19.715 -23.030 -18.267 1.00 95.38 87 PRO A C 1
ATOM 680 O O . PRO A 1 87 ? 18.512 -23.075 -17.994 1.00 95.38 87 PRO A O 1
ATOM 683 N N . PRO A 1 88 ? 20.483 -24.139 -18.227 1.00 95.06 88 PRO A N 1
ATOM 684 C CA . PRO A 1 88 ? 19.927 -25.482 -18.035 1.00 95.06 88 PRO A CA 1
ATOM 685 C C . PRO A 1 88 ? 19.074 -25.640 -16.770 1.00 95.06 88 PRO A C 1
ATOM 687 O O . PRO A 1 88 ? 18.071 -26.343 -16.790 1.00 95.06 88 PRO A O 1
ATOM 690 N N . TRP A 1 89 ? 19.431 -24.950 -15.682 1.00 95.06 89 TRP A N 1
ATOM 691 C CA . TRP A 1 89 ? 18.711 -25.020 -14.406 1.00 95.06 89 TRP A CA 1
ATOM 692 C C . TRP A 1 89 ? 17.291 -24.433 -14.466 1.00 95.06 89 TRP A C 1
ATOM 694 O O . TRP A 1 89 ? 16.475 -24.751 -13.607 1.00 95.06 89 TRP A O 1
ATOM 704 N N . ALA A 1 90 ? 16.974 -23.608 -15.470 1.00 92.75 90 ALA A N 1
ATOM 705 C CA . ALA A 1 90 ? 15.634 -23.053 -15.655 1.00 92.75 90 ALA A CA 1
ATOM 706 C C . ALA A 1 90 ? 14.669 -24.044 -16.334 1.00 92.75 90 ALA A C 1
ATOM 708 O O . ALA A 1 90 ? 13.487 -23.740 -16.481 1.00 92.75 90 ALA A O 1
ATOM 709 N N . ASN A 1 91 ? 15.156 -25.214 -16.775 1.00 91.12 91 ASN A N 1
ATOM 710 C CA . ASN A 1 91 ? 14.364 -26.271 -17.419 1.00 91.12 91 ASN A CA 1
ATOM 711 C C . ASN A 1 91 ? 13.476 -25.767 -18.576 1.00 91.12 91 ASN A C 1
ATOM 713 O O . ASN A 1 91 ? 12.360 -26.242 -18.772 1.00 91.12 91 ASN A O 1
ATOM 717 N N . GLY A 1 92 ? 13.951 -24.763 -19.321 1.00 89.31 92 GLY A N 1
ATOM 718 C CA . GLY A 1 92 ? 13.211 -24.153 -20.429 1.00 89.31 92 GLY A CA 1
ATOM 719 C C . GLY A 1 92 ? 12.019 -23.275 -20.021 1.00 89.31 92 GLY A C 1
ATOM 720 O O . GLY A 1 92 ? 11.292 -22.823 -20.900 1.00 89.31 92 GLY A O 1
ATOM 721 N N . SER A 1 93 ? 11.810 -23.008 -18.727 1.00 92.69 93 SER A N 1
ATOM 722 C CA . SER A 1 93 ? 10.726 -22.157 -18.228 1.00 92.69 93 SER A CA 1
ATOM 723 C C . SER A 1 93 ? 11.225 -20.742 -17.889 1.00 92.69 93 SER A C 1
ATOM 725 O O . SER A 1 93 ? 11.990 -20.570 -16.935 1.00 92.69 93 SER A O 1
ATOM 727 N N . PRO A 1 94 ? 10.757 -19.696 -18.597 1.00 92.12 94 PRO A N 1
ATOM 728 C CA . PRO A 1 94 ? 11.033 -18.301 -18.242 1.00 92.12 94 PRO A CA 1
ATOM 729 C C . PRO A 1 94 ? 10.510 -17.914 -16.857 1.00 92.12 94 PRO A C 1
ATOM 731 O O . PRO A 1 94 ? 11.136 -17.131 -16.148 1.00 92.12 94 PRO A O 1
ATOM 734 N N . TYR A 1 95 ? 9.378 -18.492 -16.443 1.00 90.56 95 TYR A N 1
ATOM 735 C CA . TYR A 1 95 ? 8.810 -18.272 -15.113 1.00 90.56 95 TYR A CA 1
ATOM 736 C C . TYR A 1 95 ? 9.733 -18.814 -14.022 1.00 90.56 95 TYR A C 1
ATOM 738 O O . TYR A 1 95 ? 9.943 -18.153 -13.007 1.00 90.56 95 TYR A O 1
ATOM 746 N N . GLU A 1 96 ? 10.326 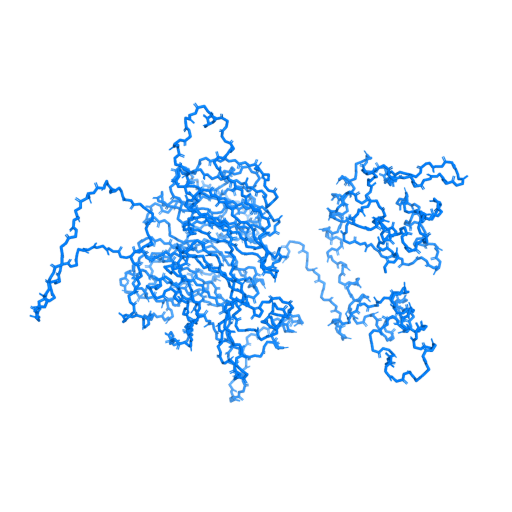-19.989 -14.248 1.00 89.81 96 GLU A N 1
ATOM 747 C CA . GLU A 1 96 ? 11.306 -20.568 -13.329 1.00 89.81 96 GLU A CA 1
ATOM 748 C C . GLU A 1 96 ? 12.596 -19.744 -13.294 1.00 89.81 96 GLU A C 1
ATOM 750 O O . GLU A 1 96 ? 13.130 -19.486 -12.216 1.00 89.81 96 GLU A O 1
ATOM 755 N N . PHE A 1 97 ? 13.053 -19.263 -14.455 1.00 95.56 97 PHE A N 1
ATOM 756 C CA . PHE A 1 97 ? 14.189 -18.349 -14.549 1.00 95.56 97 PHE A CA 1
ATOM 757 C C . PHE A 1 97 ? 13.991 -17.102 -13.678 1.00 95.56 97 PHE A C 1
ATOM 759 O O . PHE A 1 97 ? 14.811 -16.829 -12.800 1.00 95.56 97 PHE A O 1
ATOM 766 N N . VAL A 1 98 ? 12.874 -16.391 -13.862 1.00 92.12 98 VAL A N 1
ATOM 767 C CA . VAL A 1 98 ? 12.562 -15.173 -13.099 1.00 92.12 98 VAL A CA 1
ATOM 768 C C . VAL A 1 98 ? 12.362 -15.478 -11.613 1.00 92.12 98 VAL A C 1
ATOM 770 O O . VAL A 1 98 ? 12.857 -14.738 -10.761 1.00 92.12 98 VAL A O 1
ATOM 773 N N . ARG A 1 99 ? 11.695 -16.591 -11.272 1.00 91.00 99 ARG A N 1
ATOM 774 C CA . ARG A 1 99 ? 11.520 -17.032 -9.879 1.00 91.00 99 ARG A CA 1
ATOM 775 C C . ARG A 1 99 ? 12.869 -17.235 -9.189 1.00 91.00 99 ARG A C 1
ATOM 777 O O . ARG A 1 99 ? 13.063 -16.746 -8.079 1.00 91.00 99 ARG A O 1
ATOM 784 N N . MET A 1 100 ? 13.803 -17.924 -9.843 1.00 93.94 100 MET A N 1
ATOM 785 C CA . MET A 1 100 ? 15.144 -18.172 -9.310 1.00 93.94 100 MET A CA 1
ATOM 786 C C . MET A 1 100 ? 15.995 -16.902 -9.253 1.00 93.94 100 MET A C 1
ATOM 788 O O . MET A 1 100 ? 16.690 -16.696 -8.263 1.00 93.94 100 MET A 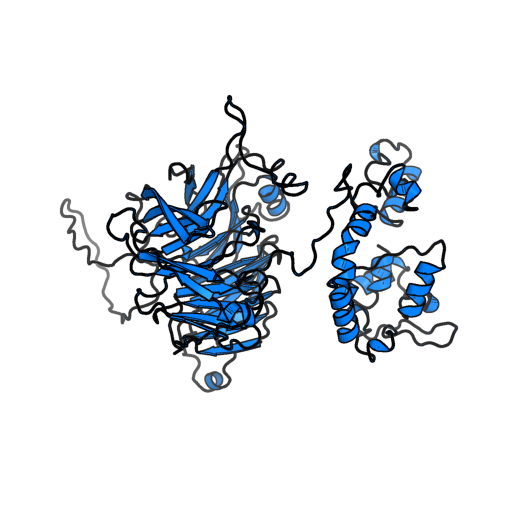O 1
ATOM 792 N N . HIS A 1 101 ? 15.903 -16.015 -10.249 1.00 94.62 101 HIS A N 1
ATOM 793 C CA . HIS A 1 101 ? 16.554 -14.701 -10.213 1.00 94.62 101 HIS A CA 1
ATOM 794 C C . HIS A 1 101 ? 16.075 -13.859 -9.029 1.00 94.62 101 HIS A C 1
ATOM 796 O O . HIS A 1 101 ? 16.892 -13.275 -8.319 1.00 94.62 101 HIS A O 1
ATOM 802 N N . ARG A 1 102 ? 14.764 -13.841 -8.761 1.00 90.69 102 ARG A N 1
ATOM 803 C CA . ARG A 1 102 ? 14.214 -13.162 -7.583 1.00 90.69 102 ARG A CA 1
ATOM 804 C C . ARG A 1 102 ? 14.701 -13.801 -6.284 1.00 90.69 102 ARG A C 1
ATOM 806 O O . ARG A 1 102 ? 15.096 -13.082 -5.379 1.00 90.69 102 ARG A O 1
ATOM 813 N N . LEU A 1 103 ? 14.727 -15.133 -6.195 1.00 88.69 103 LEU A N 1
ATOM 814 C CA . LEU A 1 103 ? 15.278 -15.823 -5.022 1.00 88.69 103 LEU A CA 1
ATOM 815 C C . LEU A 1 103 ? 16.764 -15.517 -4.801 1.00 88.69 103 LEU A C 1
ATOM 817 O O . LEU A 1 103 ? 17.193 -15.401 -3.657 1.00 88.69 103 LEU A O 1
ATOM 821 N N . ALA A 1 104 ? 17.544 -15.375 -5.873 1.00 95.06 104 ALA A N 1
ATOM 822 C CA . ALA A 1 104 ? 18.944 -14.983 -5.786 1.00 95.06 104 ALA A CA 1
ATOM 823 C C . ALA A 1 104 ? 19.094 -13.530 -5.311 1.00 95.06 104 ALA A C 1
ATOM 825 O O . ALA A 1 104 ? 19.903 -13.270 -4.421 1.00 95.06 104 ALA A O 1
ATOM 826 N N . LEU A 1 105 ? 18.290 -12.602 -5.842 1.00 94.69 105 LEU A N 1
ATOM 827 C CA . LEU A 1 105 ? 18.270 -11.197 -5.419 1.00 94.69 105 LEU A CA 1
ATOM 828 C C . LEU A 1 105 ? 17.885 -11.047 -3.938 1.00 94.69 105 LEU A C 1
ATOM 830 O O . LEU A 1 105 ? 18.516 -10.289 -3.211 1.00 94.69 105 LEU A O 1
ATOM 834 N N . GLU A 1 106 ? 16.900 -11.819 -3.480 1.00 88.94 106 GLU A N 1
ATOM 835 C CA . GLU A 1 106 ? 16.437 -11.835 -2.086 1.00 88.94 106 GLU A CA 1
ATOM 836 C C . GLU A 1 106 ? 17.271 -12.753 -1.177 1.00 88.94 106 GLU A C 1
ATOM 838 O O . GLU A 1 106 ? 16.934 -12.962 -0.010 1.00 88.94 106 GLU A O 1
ATOM 843 N N . SER A 1 107 ? 18.363 -13.327 -1.691 1.00 91.19 107 SER A N 1
ATOM 844 C CA . SER A 1 107 ? 19.227 -14.197 -0.900 1.00 91.19 107 SER A CA 1
ATOM 845 C C . SER A 1 107 ? 19.975 -13.419 0.182 1.00 91.19 107 SER A C 1
ATOM 847 O O . SER A 1 107 ? 20.242 -12.218 0.070 1.00 91.19 107 SER A O 1
ATOM 849 N N . GLU A 1 108 ? 20.383 -14.136 1.226 1.00 88.31 108 GLU A N 1
ATOM 850 C CA . GLU A 1 108 ? 21.201 -13.577 2.304 1.00 88.31 108 GLU A CA 1
ATOM 851 C C . GLU A 1 108 ? 22.543 -13.041 1.775 1.00 88.31 108 GLU A C 1
ATOM 853 O O . GLU A 1 108 ? 23.013 -11.989 2.203 1.00 88.31 108 GLU A O 1
ATOM 858 N N . TYR A 1 109 ? 23.118 -13.711 0.770 1.00 92.88 109 TYR A N 1
ATOM 859 C CA . TYR A 1 109 ? 24.354 -13.270 0.128 1.00 92.88 109 TYR A CA 1
ATOM 860 C C . TYR A 1 109 ? 24.200 -11.885 -0.506 1.00 92.88 109 TYR A C 1
ATOM 862 O O . TYR A 1 109 ? 25.007 -10.994 -0.241 1.00 92.88 109 TYR A O 1
ATOM 870 N N . VAL A 1 110 ? 23.158 -11.678 -1.317 1.00 95.00 110 VAL A N 1
ATOM 871 C CA . VAL A 1 110 ? 22.916 -10.370 -1.940 1.00 95.00 110 VAL A CA 1
ATOM 872 C C . VAL A 1 110 ? 22.551 -9.341 -0.880 1.00 95.00 110 VAL A C 1
ATOM 874 O O . VAL A 1 110 ? 23.124 -8.258 -0.873 1.00 95.00 110 VAL A O 1
ATOM 877 N N . SER A 1 111 ? 21.691 -9.691 0.074 1.00 89.81 111 SER A N 1
ATOM 878 C CA . SER A 1 111 ? 21.292 -8.811 1.178 1.00 89.81 111 SER A CA 1
ATOM 879 C C . SER A 1 111 ? 22.484 -8.200 1.922 1.00 89.81 111 SER A C 1
ATOM 881 O O . SER A 1 111 ? 22.506 -6.992 2.151 1.00 89.81 111 SER A O 1
ATOM 883 N N . GLN A 1 112 ? 23.501 -9.004 2.236 1.00 90.25 112 GLN A N 1
ATOM 884 C CA . GLN A 1 112 ? 24.698 -8.558 2.956 1.00 90.25 112 GLN A CA 1
ATOM 885 C C . GLN A 1 112 ? 25.676 -7.731 2.108 1.00 90.25 112 GLN A C 1
ATOM 887 O O . GLN A 1 112 ? 26.540 -7.067 2.672 1.00 90.25 112 GLN A O 1
ATOM 892 N N . ASN A 1 113 ? 25.569 -7.768 0.776 1.00 95.00 113 ASN A N 1
ATOM 893 C CA . ASN A 1 113 ? 26.556 -7.164 -0.129 1.00 95.00 113 ASN A CA 1
ATOM 894 C C . ASN A 1 113 ? 25.978 -6.085 -1.059 1.00 95.00 113 ASN A C 1
ATOM 896 O O . ASN A 1 113 ? 26.738 -5.331 -1.666 1.00 95.00 113 ASN A O 1
ATOM 900 N N . LEU A 1 114 ? 24.652 -5.972 -1.178 1.00 96.00 114 LEU A N 1
ATOM 901 C CA . LEU A 1 114 ? 23.992 -5.062 -2.119 1.00 96.00 114 LEU A CA 1
ATOM 902 C C . LEU A 1 114 ? 24.338 -3.594 -1.845 1.00 96.00 114 LEU A C 1
ATOM 904 O O . LEU A 1 114 ? 24.417 -2.796 -2.776 1.00 96.00 114 LEU A O 1
ATOM 908 N N . ASN A 1 115 ? 24.626 -3.239 -0.590 1.00 94.19 115 ASN A N 1
ATOM 909 C CA . ASN A 1 115 ? 25.074 -1.898 -0.217 1.00 94.19 115 ASN A CA 1
ATOM 910 C C . ASN A 1 115 ? 26.356 -1.478 -0.962 1.00 94.19 115 ASN A C 1
ATOM 912 O O . ASN A 1 115 ? 26.507 -0.308 -1.296 1.00 94.19 115 ASN A O 1
ATOM 916 N N . HIS A 1 116 ? 27.242 -2.421 -1.303 1.00 95.81 116 HIS A N 1
ATOM 917 C CA . HIS A 1 116 ? 28.436 -2.125 -2.094 1.00 95.81 116 HIS A CA 1
ATOM 918 C C . HIS A 1 116 ? 28.112 -1.766 -3.544 1.00 95.81 116 HIS A C 1
ATOM 920 O O . HIS A 1 116 ? 28.776 -0.901 -4.112 1.00 95.81 116 HIS A O 1
ATOM 926 N N . TRP A 1 117 ? 27.092 -2.390 -4.135 1.00 96.88 117 TRP A N 1
ATOM 927 C CA . TRP A 1 117 ? 26.598 -2.008 -5.457 1.00 96.88 117 TRP A CA 1
ATOM 928 C C . TRP A 1 117 ? 25.902 -0.642 -5.406 1.00 96.88 117 TRP A C 1
ATOM 930 O O . TRP A 1 117 ? 26.164 0.219 -6.243 1.00 96.88 117 TRP A O 1
ATOM 940 N N . VAL A 1 118 ? 25.113 -0.379 -4.356 1.00 95.94 118 VAL A N 1
ATOM 941 C CA . VAL A 1 118 ? 24.510 0.946 -4.131 1.00 95.94 118 VAL A CA 1
ATOM 942 C C . VAL A 1 118 ? 25.585 2.030 -3.997 1.00 95.94 118 VAL A C 1
ATOM 944 O O . VAL A 1 118 ? 25.427 3.110 -4.563 1.00 95.94 118 VAL A O 1
ATOM 947 N N . ASP A 1 119 ? 26.707 1.743 -3.333 1.00 95.88 119 ASP A N 1
ATOM 948 C CA . ASP A 1 119 ? 27.836 2.674 -3.233 1.00 95.88 119 ASP A CA 1
ATOM 949 C C . ASP A 1 119 ? 28.441 3.046 -4.594 1.00 95.88 119 ASP A C 1
ATOM 951 O O . ASP A 1 119 ? 28.889 4.183 -4.765 1.00 95.88 119 ASP A O 1
ATOM 955 N N . LEU A 1 120 ? 28.460 2.107 -5.547 1.00 96.62 120 LEU A N 1
ATOM 956 C CA . LEU A 1 120 ? 28.955 2.324 -6.909 1.00 96.62 120 LEU A CA 1
ATOM 957 C C . LEU A 1 120 ? 27.976 3.162 -7.736 1.00 96.62 120 LEU A C 1
ATOM 959 O O . LEU A 1 120 ? 28.395 4.105 -8.406 1.00 96.62 120 LEU A O 1
ATOM 963 N N . ILE A 1 121 ? 26.683 2.832 -7.682 1.00 95.38 121 ILE A N 1
ATOM 964 C CA . ILE A 1 121 ? 25.677 3.438 -8.564 1.00 95.38 121 ILE A CA 1
ATOM 965 C C . ILE A 1 121 ? 25.132 4.756 -8.015 1.00 95.38 121 ILE A C 1
ATOM 967 O O . ILE A 1 121 ? 24.942 5.687 -8.788 1.00 95.38 121 ILE A O 1
ATOM 971 N N . PHE A 1 122 ? 24.904 4.866 -6.704 1.00 95.12 122 PHE A N 1
ATOM 972 C CA . PHE A 1 122 ? 24.254 6.023 -6.067 1.00 95.12 122 PHE A CA 1
ATOM 973 C C . PHE A 1 122 ? 25.074 6.644 -4.930 1.00 95.12 122 PHE A C 1
ATOM 975 O O . PHE A 1 122 ? 24.724 7.721 -4.439 1.00 95.12 122 PHE A O 1
ATOM 982 N N . GLY A 1 123 ? 26.122 5.966 -4.463 1.00 93.56 123 GLY A N 1
ATOM 983 C CA . GLY A 1 123 ? 26.852 6.358 -3.264 1.00 93.56 123 GLY A CA 1
ATOM 984 C C . GLY A 1 123 ? 28.209 7.003 -3.518 1.00 93.56 123 GLY A C 1
ATOM 985 O O . GLY A 1 123 ? 28.497 7.579 -4.571 1.00 93.56 123 GLY A O 1
ATOM 986 N N . TYR A 1 124 ? 29.066 6.933 -2.501 1.00 93.50 124 TYR A N 1
ATOM 987 C CA . TYR A 1 124 ? 30.319 7.686 -2.446 1.00 93.50 124 TYR A CA 1
ATOM 988 C C . TYR A 1 124 ? 31.401 7.170 -3.419 1.00 93.50 124 TYR A C 1
ATOM 990 O O . TYR A 1 124 ? 32.416 7.845 -3.614 1.00 93.50 124 TYR A O 1
ATOM 998 N N . LYS A 1 125 ? 31.197 5.996 -4.044 1.00 95.88 125 LYS A N 1
ATOM 999 C CA . LYS A 1 125 ? 32.079 5.414 -5.075 1.00 95.88 125 LYS A CA 1
ATOM 1000 C C . LYS A 1 125 ? 31.615 5.713 -6.508 1.00 95.88 125 LYS A C 1
ATOM 1002 O O . LYS A 1 125 ? 32.199 5.187 -7.452 1.00 95.88 125 LYS A O 1
ATOM 1007 N N . GLN A 1 126 ? 30.605 6.565 -6.692 1.00 95.12 126 GLN A N 1
ATOM 1008 C CA . GLN A 1 126 ? 30.156 6.989 -8.022 1.00 95.12 126 GLN A CA 1
ATOM 1009 C C . GLN A 1 126 ? 31.112 8.012 -8.671 1.00 95.12 126 GLN A C 1
ATOM 1011 O O . GLN A 1 126 ? 31.269 8.042 -9.891 1.00 95.12 126 GLN A O 1
ATOM 1016 N N . ARG A 1 127 ? 31.758 8.874 -7.867 1.00 92.06 127 ARG A N 1
ATOM 1017 C CA . ARG A 1 127 ? 32.619 9.973 -8.348 1.00 92.06 127 ARG A CA 1
ATOM 1018 C C . ARG A 1 127 ? 33.929 10.086 -7.558 1.00 92.06 127 ARG A C 1
ATOM 1020 O O . ARG A 1 127 ? 34.078 9.542 -6.465 1.00 92.06 127 ARG A O 1
ATOM 1027 N N . GLY A 1 128 ? 34.879 10.845 -8.105 1.00 91.25 128 GLY A N 1
ATOM 1028 C CA . GLY A 1 128 ? 36.134 11.197 -7.434 1.00 91.25 128 GLY A CA 1
ATOM 1029 C C . GLY A 1 128 ? 37.144 10.049 -7.339 1.00 91.25 128 GLY A C 1
ATOM 1030 O O . GLY A 1 128 ? 37.112 9.094 -8.114 1.00 91.25 128 GLY A O 1
ATOM 1031 N N . SER A 1 129 ? 38.065 10.146 -6.376 1.00 93.81 129 SER A N 1
ATOM 1032 C CA . SER A 1 129 ? 39.143 9.164 -6.186 1.00 93.81 129 SER A CA 1
ATOM 1033 C C . SER A 1 129 ? 38.627 7.768 -5.827 1.00 93.81 129 SER A C 1
ATOM 1035 O O . SER A 1 129 ? 39.215 6.776 -6.250 1.00 93.81 129 SER A O 1
ATOM 1037 N N . ASN A 1 130 ? 37.509 7.682 -5.101 1.00 93.81 130 ASN A N 1
ATOM 1038 C CA . ASN A 1 130 ? 36.891 6.409 -4.726 1.00 93.81 130 ASN A CA 1
ATOM 1039 C C . ASN A 1 130 ? 36.334 5.657 -5.942 1.00 93.81 130 ASN A C 1
ATOM 1041 O O . ASN A 1 130 ? 36.475 4.439 -6.013 1.00 93.81 130 ASN A O 1
ATOM 1045 N N . ALA A 1 131 ? 35.758 6.374 -6.913 1.00 94.88 131 ALA A N 1
ATOM 1046 C CA . ALA A 1 131 ? 35.310 5.784 -8.173 1.00 94.88 131 ALA A CA 1
ATOM 1047 C C . ALA A 1 131 ? 36.485 5.249 -8.996 1.00 94.88 131 ALA A C 1
ATOM 1049 O O . ALA A 1 131 ? 36.427 4.131 -9.501 1.00 94.88 131 ALA A O 1
ATOM 1050 N N . ALA A 1 132 ? 37.584 6.009 -9.073 1.00 95.38 132 ALA A N 1
ATOM 1051 C CA . ALA A 1 132 ? 38.798 5.574 -9.763 1.00 95.38 132 ALA A CA 1
ATOM 1052 C C . ALA A 1 132 ? 39.403 4.314 -9.121 1.00 95.38 132 ALA A C 1
ATOM 1054 O O . ALA A 1 132 ? 39.753 3.375 -9.831 1.00 95.38 132 ALA A O 1
ATOM 1055 N N . ALA A 1 133 ? 39.459 4.259 -7.786 1.00 95.94 133 ALA A N 1
ATOM 1056 C CA . ALA A 1 133 ? 39.935 3.088 -7.049 1.00 95.94 133 ALA A CA 1
ATOM 1057 C C . ALA A 1 133 ? 39.040 1.848 -7.236 1.00 95.94 133 ALA A C 1
ATOM 1059 O O . ALA A 1 133 ? 39.525 0.725 -7.138 1.00 95.94 133 ALA A O 1
ATOM 1060 N N . ALA A 1 134 ? 37.748 2.046 -7.509 1.00 95.12 134 ALA A N 1
ATOM 1061 C CA . ALA A 1 134 ? 36.780 0.981 -7.758 1.00 95.12 134 ALA A CA 1
ATOM 1062 C C . ALA A 1 134 ? 36.589 0.652 -9.251 1.00 95.12 134 ALA A C 1
ATOM 1064 O O . ALA A 1 134 ? 35.711 -0.141 -9.575 1.00 95.12 134 ALA A O 1
ATOM 1065 N N . HIS A 1 135 ? 37.374 1.258 -10.153 1.00 94.38 135 HIS A N 1
ATOM 1066 C CA . HIS A 1 135 ? 37.217 1.131 -11.609 1.00 94.38 135 HIS A CA 1
ATOM 1067 C C . HIS A 1 135 ? 35.809 1.495 -12.123 1.00 94.38 135 HIS A C 1
ATOM 1069 O O . HIS A 1 135 ? 35.314 0.907 -13.079 1.00 94.38 135 HIS A O 1
ATOM 1075 N N . ASN A 1 136 ? 35.181 2.497 -11.503 1.00 95.88 136 ASN A N 1
ATOM 1076 C CA . ASN A 1 136 ? 33.791 2.905 -11.731 1.00 95.88 136 ASN A CA 1
ATOM 1077 C C . ASN A 1 136 ? 33.686 4.344 -12.281 1.00 95.88 136 ASN A C 1
ATOM 1079 O O . ASN A 1 136 ? 32.858 5.141 -11.844 1.00 95.88 136 ASN A O 1
ATOM 1083 N N . VAL A 1 137 ? 34.594 4.721 -13.186 1.00 94.50 137 VAL A N 1
ATOM 1084 C CA . VAL A 1 137 ? 34.616 6.054 -13.812 1.00 94.50 137 VAL A CA 1
ATOM 1085 C C . VAL A 1 137 ? 34.080 5.951 -15.234 1.00 94.50 137 VAL A C 1
ATOM 1087 O O . VAL A 1 137 ? 34.681 5.292 -16.080 1.00 94.50 137 VAL A O 1
ATOM 1090 N N . PHE A 1 138 ? 32.966 6.630 -15.493 1.00 92.31 138 PHE A N 1
ATOM 1091 C CA . PHE A 1 138 ? 32.318 6.696 -16.800 1.00 92.31 138 PHE A CA 1
ATOM 1092 C C . PHE A 1 138 ? 32.727 7.957 -17.567 1.00 92.31 138 PHE A C 1
ATOM 1094 O O . PHE A 1 138 ? 33.453 8.821 -17.068 1.00 92.31 138 PHE A O 1
ATOM 1101 N N . HIS A 1 139 ? 32.252 8.077 -18.807 1.00 91.94 139 HIS A N 1
ATOM 1102 C CA . HIS A 1 139 ? 32.469 9.273 -19.613 1.00 91.94 139 HIS A CA 1
ATOM 1103 C C . HIS A 1 139 ? 31.896 10.515 -18.910 1.00 91.94 139 HIS A C 1
ATOM 1105 O O . HIS A 1 139 ? 30.800 10.459 -18.351 1.00 91.94 139 HIS A O 1
ATOM 1111 N N . TYR A 1 140 ? 32.614 11.643 -18.947 1.00 91.00 140 TYR A N 1
ATOM 1112 C CA . TYR A 1 140 ? 32.267 12.827 -18.150 1.00 91.00 140 TYR A CA 1
ATOM 1113 C C . TYR A 1 140 ? 30.851 13.355 -18.438 1.00 91.00 140 TYR A C 1
ATOM 1115 O O . TYR A 1 140 ? 30.176 13.766 -17.503 1.00 91.00 140 TYR A O 1
ATOM 1123 N N . LEU A 1 141 ? 30.377 13.257 -19.690 1.00 91.69 141 LEU A N 1
ATOM 1124 C CA . LEU A 1 141 ? 29.022 13.659 -20.106 1.00 91.69 141 LEU A CA 1
ATOM 1125 C C . LEU A 1 141 ? 27.895 12.830 -19.478 1.00 91.69 141 LEU A C 1
ATOM 1127 O O . LEU A 1 141 ? 26.743 13.247 -19.520 1.00 91.69 141 LEU A O 1
ATOM 1131 N N . SER A 1 142 ? 28.201 11.662 -18.913 1.00 90.69 142 SER A N 1
ATOM 1132 C CA . SER A 1 142 ? 27.194 10.840 -18.238 1.00 90.69 142 SER A CA 1
ATOM 1133 C C . SER A 1 142 ? 26.812 11.388 -16.861 1.00 90.69 142 SER A C 1
ATOM 1135 O O . SER A 1 142 ? 25.784 10.993 -16.319 1.00 90.69 142 SER A O 1
ATOM 1137 N N . TYR A 1 143 ? 27.630 12.261 -16.266 1.00 91.06 143 TYR A N 1
ATOM 1138 C CA . TYR A 1 143 ? 27.419 12.751 -14.910 1.00 91.06 143 TYR A CA 1
ATOM 1139 C C . TYR A 1 143 ? 26.583 14.029 -14.900 1.00 91.06 143 TYR A C 1
ATOM 1141 O O . TYR A 1 143 ? 26.910 15.017 -15.553 1.00 91.06 143 TYR A O 1
ATOM 1149 N N . GLU A 1 144 ? 25.546 14.048 -14.064 1.00 85.81 144 GLU A N 1
ATOM 1150 C CA . GLU A 1 144 ? 24.748 15.248 -13.816 1.00 85.81 144 GLU A CA 1
ATOM 1151 C C . GLU A 1 144 ? 25.636 16.451 -13.443 1.00 85.81 144 GLU A C 1
ATOM 1153 O O . GLU A 1 144 ? 26.515 16.341 -12.571 1.00 85.81 144 GLU A O 1
ATOM 1158 N N . GLY A 1 145 ? 25.397 17.580 -14.118 1.00 82.56 145 GLY A N 1
ATOM 1159 C CA . GLY A 1 145 ? 26.083 18.855 -13.899 1.00 82.56 145 GLY A CA 1
ATOM 1160 C C . GLY A 1 145 ? 27.485 18.966 -14.508 1.00 82.56 145 GLY A C 1
ATOM 1161 O O . GLY A 1 145 ? 28.164 19.958 -14.256 1.00 82.56 145 GLY A O 1
ATOM 1162 N N . SER A 1 146 ? 27.948 17.983 -15.292 1.00 81.81 146 SER A N 1
ATOM 1163 C CA . SER A 1 146 ? 29.287 18.021 -15.902 1.00 81.81 146 SER A CA 1
ATOM 1164 C C . SER A 1 146 ? 29.439 19.091 -16.984 1.00 81.81 146 SER A C 1
ATOM 1166 O O . SER A 1 146 ? 30.527 19.632 -17.169 1.00 81.81 146 SER A O 1
ATOM 1168 N N . VAL A 1 147 ? 28.366 19.360 -17.732 1.00 84.44 147 VAL A N 1
ATOM 1169 C CA . VAL A 1 147 ? 28.324 20.330 -18.830 1.00 84.44 147 VAL A CA 1
ATOM 1170 C C . VAL A 1 147 ? 27.031 21.122 -18.731 1.00 84.44 147 VAL A C 1
ATOM 1172 O O . VAL A 1 147 ? 25.957 20.555 -18.548 1.00 84.44 147 VAL A O 1
ATOM 1175 N N . ASP A 1 148 ? 27.156 22.437 -18.857 1.00 83.69 148 ASP A N 1
ATOM 1176 C CA . ASP A 1 148 ? 26.033 23.361 -18.923 1.00 83.69 148 ASP A CA 1
ATOM 1177 C C . ASP A 1 148 ? 25.716 23.639 -20.397 1.00 83.69 148 ASP A C 1
ATOM 1179 O O . ASP A 1 148 ? 26.480 24.328 -21.079 1.00 83.69 148 ASP A O 1
ATOM 1183 N N . LEU A 1 149 ? 24.625 23.049 -20.897 1.00 83.19 149 LEU A N 1
ATOM 1184 C CA . LEU A 1 149 ? 24.229 23.132 -22.307 1.00 83.19 149 LEU A CA 1
ATOM 1185 C C . LEU A 1 149 ? 23.926 24.569 -22.747 1.00 83.19 149 LEU A C 1
ATOM 1187 O O . LEU A 1 149 ? 24.133 24.901 -23.913 1.00 83.19 149 LEU A O 1
ATOM 1191 N N . ASP A 1 150 ? 23.497 25.436 -21.827 1.00 85.69 150 ASP A N 1
ATOM 1192 C CA . ASP A 1 150 ? 23.153 26.824 -22.144 1.00 85.69 150 ASP A CA 1
ATOM 1193 C C . ASP A 1 150 ? 24.391 27.706 -22.332 1.00 85.69 150 ASP A C 1
ATOM 1195 O O . ASP A 1 150 ? 24.322 28.761 -22.963 1.00 85.69 150 ASP A O 1
ATOM 1199 N N . LYS A 1 151 ? 25.552 27.259 -21.840 1.00 87.81 151 LYS A N 1
ATOM 1200 C CA . LYS A 1 151 ? 26.836 27.930 -22.081 1.00 87.81 151 LYS A CA 1
ATOM 1201 C C . LYS A 1 151 ? 27.455 27.583 -23.437 1.00 87.81 151 LYS A C 1
ATOM 1203 O O . LYS A 1 151 ? 28.409 28.249 -23.838 1.00 87.81 151 LYS A O 1
ATOM 1208 N N . ILE A 1 152 ? 26.953 26.562 -24.136 1.00 87.69 152 ILE A N 1
ATOM 1209 C CA . ILE A 1 152 ? 27.468 26.163 -25.450 1.00 87.69 152 ILE A CA 1
ATOM 1210 C C . ILE A 1 152 ? 26.826 27.053 -26.517 1.00 87.69 152 ILE A C 1
ATOM 1212 O O . ILE A 1 152 ? 25.643 26.924 -26.826 1.00 87.69 152 ILE A O 1
ATOM 1216 N N . THR A 1 153 ? 27.614 27.973 -27.076 1.00 88.62 153 THR A N 1
ATOM 1217 C CA . THR A 1 153 ? 27.138 28.930 -28.089 1.00 88.62 153 THR A CA 1
ATOM 1218 C C . THR A 1 153 ? 27.082 28.348 -29.498 1.00 88.62 153 THR A C 1
ATOM 1220 O O . THR A 1 153 ? 26.334 28.862 -30.325 1.00 88.62 153 THR A O 1
ATOM 1223 N N . ASP A 1 154 ? 27.871 27.308 -29.787 1.00 92.56 154 ASP A N 1
ATOM 1224 C CA . ASP A 1 154 ? 27.823 26.607 -31.072 1.00 92.56 154 ASP A CA 1
ATOM 1225 C C . ASP A 1 154 ? 26.693 25.566 -31.076 1.00 92.56 154 ASP A C 1
ATOM 1227 O O . ASP A 1 154 ? 26.658 24.634 -30.270 1.00 92.56 154 ASP A O 1
ATOM 1231 N N . GLU A 1 155 ? 25.754 25.729 -32.005 1.00 89.69 155 GLU A N 1
ATOM 1232 C CA . GLU A 1 155 ? 24.585 24.867 -32.146 1.00 89.69 155 GLU A CA 1
ATOM 1233 C C . GLU A 1 155 ? 24.957 23.432 -32.554 1.00 89.69 155 GLU A C 1
ATOM 1235 O O . GLU A 1 155 ? 24.270 22.483 -32.168 1.00 89.69 155 GLU A O 1
ATOM 1240 N N . ILE A 1 156 ? 26.052 23.249 -33.299 1.00 91.88 156 ILE A N 1
ATOM 1241 C CA . ILE A 1 156 ? 26.511 21.921 -33.728 1.00 91.88 156 ILE A CA 1
ATOM 1242 C C . ILE A 1 156 ? 27.034 21.143 -32.521 1.00 91.88 156 ILE A C 1
ATOM 1244 O O . ILE A 1 156 ? 26.593 20.018 -32.270 1.00 91.88 156 ILE A O 1
ATOM 1248 N N . ASP A 1 157 ? 27.916 21.764 -31.741 1.00 87.44 157 ASP A N 1
ATOM 1249 C CA . ASP A 1 157 ? 28.495 21.162 -30.539 1.00 87.44 157 ASP A CA 1
ATOM 1250 C C . ASP A 1 157 ? 27.432 20.912 -29.469 1.00 87.44 157 ASP A C 1
ATOM 1252 O O . ASP A 1 157 ? 27.446 19.869 -28.805 1.00 87.44 157 ASP A O 1
ATOM 1256 N N . ARG A 1 158 ? 26.458 21.822 -29.340 1.00 89.69 158 ARG A N 1
ATOM 1257 C CA . ARG A 1 158 ? 25.311 21.639 -28.449 1.00 89.69 158 ARG A CA 1
ATOM 1258 C C . ARG A 1 158 ? 24.510 20.398 -28.837 1.00 89.69 158 ARG A C 1
ATOM 1260 O O . ARG A 1 158 ? 24.326 19.519 -27.998 1.00 89.69 158 ARG A O 1
ATOM 1267 N N . ARG A 1 159 ? 24.097 20.272 -30.105 1.00 88.25 159 ARG A N 1
ATOM 1268 C CA . ARG A 1 159 ? 23.334 19.104 -30.587 1.00 88.25 159 ARG A CA 1
ATOM 1269 C C . ARG A 1 159 ? 24.125 17.802 -30.466 1.00 88.25 159 ARG A C 1
ATOM 1271 O O . ARG A 1 159 ? 23.553 16.771 -30.116 1.00 88.25 159 ARG A O 1
ATOM 1278 N N . ALA A 1 160 ? 25.429 17.830 -30.738 1.00 89.00 160 ALA A N 1
ATOM 1279 C CA . ALA A 1 160 ? 26.295 16.664 -30.576 1.00 89.00 160 ALA A CA 1
ATOM 1280 C C . ALA A 1 160 ? 26.377 16.225 -29.105 1.00 89.00 160 ALA A C 1
ATOM 1282 O O . ALA A 1 160 ? 26.254 15.035 -28.806 1.00 89.00 160 ALA A O 1
ATOM 1283 N N . THR A 1 161 ? 26.513 17.184 -28.186 1.00 87.31 161 THR A N 1
ATOM 1284 C CA . THR A 1 161 ? 26.559 16.938 -26.738 1.00 87.31 161 THR A CA 1
ATOM 1285 C C . THR A 1 161 ? 25.223 16.407 -26.218 1.00 87.31 161 THR A C 1
ATOM 1287 O O . THR A 1 161 ? 25.198 15.404 -25.506 1.00 87.31 161 THR A O 1
ATOM 1290 N N . GLU A 1 162 ? 24.104 17.016 -26.620 1.00 88.06 162 GLU A N 1
ATOM 1291 C CA . GLU A 1 162 ? 22.748 16.561 -26.281 1.00 88.06 162 GLU A CA 1
ATOM 1292 C C . GLU A 1 162 ? 22.499 15.130 -26.776 1.00 88.06 162 GLU A C 1
ATOM 1294 O O . GLU A 1 162 ? 22.070 14.268 -26.007 1.00 88.06 162 GLU A O 1
ATOM 1299 N N . SER A 1 163 ? 22.843 14.845 -28.036 1.00 87.50 163 SER A N 1
ATOM 1300 C CA . SER A 1 163 ? 22.717 13.504 -28.615 1.00 87.50 163 SER A CA 1
ATOM 1301 C C . SER A 1 163 ? 23.580 12.475 -27.879 1.00 87.50 163 SER A C 1
ATOM 1303 O O . SER A 1 163 ? 23.145 11.341 -27.652 1.00 87.50 163 SER A O 1
ATOM 1305 N N . HIS A 1 164 ? 24.783 12.865 -27.446 1.00 87.44 164 HIS A N 1
ATOM 1306 C CA . HIS A 1 164 ? 25.648 11.993 -26.660 1.00 87.44 164 HIS A CA 1
ATOM 1307 C C . HIS A 1 164 ? 25.019 11.651 -25.301 1.00 87.44 164 HIS A C 1
ATOM 1309 O O . HIS A 1 164 ? 24.926 10.475 -24.948 1.00 87.44 164 HIS A O 1
ATOM 1315 N N . ILE A 1 165 ? 24.527 12.660 -24.573 1.00 87.19 165 ILE A N 1
ATOM 1316 C CA . ILE A 1 165 ? 23.876 12.502 -23.261 1.00 87.19 165 ILE A CA 1
ATOM 1317 C C . ILE A 1 165 ? 22.623 11.617 -23.357 1.00 87.19 165 ILE A C 1
ATOM 1319 O O . ILE A 1 165 ? 22.356 10.818 -22.462 1.00 87.19 165 ILE A O 1
ATOM 1323 N N . GLN A 1 166 ? 21.841 11.734 -24.432 1.00 85.56 166 GLN A N 1
ATOM 1324 C CA . GLN A 1 166 ? 20.616 10.944 -24.608 1.00 85.56 166 GLN A CA 1
ATOM 1325 C C . GLN A 1 166 ? 20.896 9.465 -24.923 1.00 85.56 166 GLN A C 1
ATOM 1327 O O . GLN A 1 166 ? 20.164 8.580 -24.467 1.00 85.56 166 GLN A O 1
ATOM 1332 N N . ASN A 1 167 ? 21.952 9.177 -25.688 1.00 84.25 167 ASN A N 1
ATOM 1333 C CA . ASN A 1 167 ? 22.156 7.851 -26.276 1.00 84.25 167 ASN A CA 1
ATOM 1334 C C . ASN A 1 167 ? 23.230 7.003 -25.582 1.00 84.25 167 ASN A C 1
ATOM 1336 O O . ASN A 1 167 ? 23.087 5.779 -25.547 1.00 84.25 167 ASN A O 1
ATOM 1340 N N . PHE A 1 168 ? 24.263 7.618 -24.996 1.00 83.38 168 PHE A N 1
ATOM 1341 C CA . PHE A 1 168 ? 25.458 6.919 -24.494 1.00 83.38 168 PHE A CA 1
ATOM 1342 C C . PHE A 1 168 ? 25.521 6.777 -22.965 1.00 83.38 168 PHE A C 1
ATOM 1344 O O . PHE A 1 168 ? 26.556 6.408 -22.415 1.00 83.38 168 PHE A O 1
ATOM 1351 N N . GLY A 1 169 ? 24.384 6.973 -22.291 1.00 84.56 169 GLY A N 1
ATOM 1352 C CA . GLY A 1 169 ? 24.200 6.658 -20.875 1.00 84.56 169 GLY A CA 1
ATOM 1353 C C . GLY A 1 169 ? 24.174 7.889 -19.974 1.00 84.56 169 GLY A C 1
ATOM 1354 O O . GLY A 1 169 ? 24.905 8.855 -20.175 1.00 84.56 169 GLY A O 1
ATOM 1355 N N . GLN A 1 170 ? 23.319 7.824 -18.956 1.00 90.44 170 GLN A N 1
ATOM 1356 C CA . GLN A 1 170 ? 23.169 8.847 -17.928 1.00 90.44 170 GLN A CA 1
ATOM 1357 C C . GLN A 1 170 ? 23.367 8.174 -16.576 1.00 90.44 170 GLN A C 1
ATOM 1359 O O . GLN A 1 170 ? 22.632 7.250 -16.222 1.00 90.44 170 GLN A O 1
ATOM 1364 N N . THR A 1 171 ? 24.388 8.610 -15.849 1.00 92.62 171 THR A N 1
ATOM 1365 C CA . THR A 1 171 ? 24.656 8.138 -14.495 1.00 92.62 171 THR A CA 1
ATOM 1366 C C . THR A 1 171 ? 23.575 8.703 -13.568 1.00 92.62 171 THR A C 1
ATOM 1368 O O . THR A 1 171 ? 23.318 9.909 -13.626 1.00 92.62 171 THR A O 1
ATOM 1371 N N . PRO A 1 172 ? 22.944 7.885 -12.705 1.00 92.75 172 PRO A N 1
ATOM 1372 C CA . PRO A 1 172 ? 21.930 8.369 -11.773 1.00 92.75 172 PRO A CA 1
ATOM 1373 C C . PRO A 1 172 ? 22.445 9.470 -10.838 1.00 92.75 172 PRO A C 1
ATOM 1375 O O . PRO A 1 172 ? 23.644 9.565 -10.562 1.00 92.75 172 PRO A O 1
ATOM 1378 N N . SER A 1 173 ? 21.538 10.275 -10.285 1.00 90.56 173 SER A N 1
ATOM 1379 C CA . SER A 1 173 ? 21.900 11.273 -9.277 1.00 90.56 173 SER A CA 1
ATOM 1380 C C . SER A 1 173 ? 22.518 10.610 -8.043 1.00 90.56 173 SER A C 1
ATOM 1382 O O . SER A 1 173 ? 22.048 9.578 -7.558 1.00 90.56 173 SER A O 1
ATOM 1384 N N . GLN A 1 174 ? 23.586 11.215 -7.523 1.00 89.94 174 GLN A N 1
ATOM 1385 C CA . GLN A 1 174 ? 24.270 10.715 -6.336 1.00 89.94 174 GLN A CA 1
ATOM 1386 C C . GLN A 1 174 ? 23.420 10.994 -5.090 1.00 89.94 174 GLN A C 1
ATOM 1388 O O . GLN A 1 174 ? 23.162 12.147 -4.749 1.00 89.94 174 GLN A O 1
ATOM 1393 N N . LEU A 1 175 ? 23.005 9.936 -4.397 1.00 89.50 175 LEU A N 1
ATOM 1394 C CA . LEU A 1 175 ? 22.160 10.017 -3.204 1.00 89.50 175 LEU A CA 1
ATOM 1395 C C . LEU A 1 175 ? 22.991 10.113 -1.921 1.00 89.50 175 LEU A C 1
ATOM 1397 O O . LEU A 1 175 ? 22.606 10.809 -0.983 1.00 89.50 175 LEU A O 1
ATOM 1401 N N . ILE A 1 176 ? 24.141 9.429 -1.876 1.00 85.94 176 ILE A N 1
ATOM 1402 C CA . ILE A 1 176 ? 25.002 9.361 -0.689 1.00 85.94 176 ILE A CA 1
ATOM 1403 C C . ILE A 1 176 ? 26.400 9.842 -1.061 1.00 85.94 176 ILE A C 1
ATOM 1405 O O . ILE A 1 176 ? 27.132 9.190 -1.797 1.00 85.94 176 ILE A O 1
ATOM 1409 N N . VAL A 1 177 ? 26.781 11.015 -0.561 1.00 82.12 177 VAL A N 1
ATOM 1410 C CA . VAL A 1 177 ? 28.000 11.695 -1.033 1.00 82.12 177 VAL A CA 1
ATOM 1411 C C . VAL A 1 177 ? 29.244 11.301 -0.235 1.00 82.12 177 VAL A C 1
ATOM 1413 O O . VAL A 1 177 ? 30.344 11.277 -0.781 1.00 82.12 177 VAL A O 1
ATOM 1416 N N . LYS A 1 178 ? 29.096 11.030 1.067 1.00 81.00 178 LYS A N 1
ATOM 1417 C CA . LYS A 1 178 ? 30.240 10.930 1.991 1.00 81.00 178 LYS A CA 1
ATOM 1418 C C . LYS A 1 178 ? 30.377 9.582 2.679 1.00 81.00 178 LYS A C 1
ATOM 1420 O O . LYS A 1 178 ? 31.495 9.100 2.826 1.00 81.00 178 LYS A O 1
ATOM 1425 N N . GLU A 1 179 ? 29.272 9.015 3.139 1.00 87.56 179 GLU A N 1
ATOM 1426 C CA . GLU A 1 179 ? 29.297 7.808 3.960 1.00 87.56 179 GLU A CA 1
ATOM 1427 C C . GLU A 1 179 ? 29.041 6.560 3.106 1.00 87.56 179 GLU A C 1
ATOM 1429 O O . GLU A 1 179 ? 28.306 6.642 2.121 1.00 87.56 179 GLU A O 1
ATOM 1434 N N . PRO A 1 180 ? 29.630 5.405 3.456 1.00 90.50 180 PRO A N 1
ATOM 1435 C CA . PRO A 1 180 ? 29.240 4.132 2.866 1.00 90.50 180 PRO A CA 1
ATOM 1436 C C . PRO A 1 180 ? 27.774 3.816 3.157 1.00 90.50 180 PRO A C 1
ATOM 1438 O O . PRO A 1 180 ? 27.292 4.045 4.271 1.00 90.50 180 PRO A O 1
ATOM 1441 N N . HIS A 1 181 ? 27.077 3.242 2.181 1.00 90.56 181 HIS A N 1
ATOM 1442 C CA . HIS A 1 181 ? 25.726 2.753 2.385 1.00 90.56 181 HIS A CA 1
ATOM 1443 C C . HIS A 1 181 ? 25.726 1.679 3.491 1.00 90.56 181 HIS A C 1
ATOM 1445 O O . HIS A 1 181 ? 26.516 0.726 3.422 1.00 90.56 181 HIS A O 1
ATOM 1451 N N . PRO A 1 182 ? 24.833 1.778 4.497 1.00 89.31 182 PRO A N 1
ATOM 1452 C CA . PRO A 1 182 ? 24.745 0.792 5.569 1.00 89.31 182 PRO A CA 1
ATOM 1453 C C . PRO A 1 182 ? 24.519 -0.628 5.040 1.00 89.31 182 PRO A C 1
ATOM 1455 O O . PRO A 1 182 ? 23.702 -0.845 4.142 1.00 89.31 182 PRO A O 1
ATOM 1458 N N . THR A 1 183 ? 25.220 -1.604 5.610 1.00 88.56 183 THR A N 1
ATOM 1459 C CA . THR A 1 183 ? 24.992 -3.024 5.319 1.00 88.56 183 THR A CA 1
ATOM 1460 C C . THR A 1 183 ? 23.678 -3.485 5.943 1.00 88.56 183 THR A C 1
ATOM 1462 O O . THR A 1 183 ? 23.369 -3.136 7.086 1.00 88.56 183 THR A O 1
ATOM 1465 N N . ARG A 1 184 ? 22.901 -4.289 5.209 1.00 83.12 184 ARG A N 1
ATOM 1466 C CA . ARG A 1 184 ? 21.698 -4.927 5.753 1.00 83.12 184 ARG A CA 1
ATOM 1467 C C . ARG A 1 184 ? 22.112 -5.970 6.797 1.00 83.12 184 ARG A C 1
ATOM 1469 O O . ARG A 1 184 ? 23.010 -6.768 6.549 1.00 83.12 184 ARG A O 1
ATOM 1476 N N . SER A 1 185 ? 21.471 -5.954 7.964 1.00 79.50 185 SER A N 1
ATOM 1477 C CA . SER A 1 185 ? 21.664 -6.989 8.989 1.00 79.50 185 SER A CA 1
ATOM 1478 C C . SER A 1 185 ? 21.223 -8.363 8.479 1.00 79.50 185 SER A C 1
ATOM 1480 O O . SER A 1 185 ? 20.445 -8.440 7.528 1.00 79.50 185 SER A O 1
ATOM 1482 N N . ALA A 1 186 ? 21.673 -9.435 9.138 1.00 76.38 186 ALA A N 1
ATOM 1483 C CA . ALA A 1 186 ? 21.231 -10.785 8.804 1.00 76.38 186 ALA A CA 1
ATOM 1484 C C . ALA A 1 186 ? 19.697 -10.883 8.819 1.00 76.38 186 ALA A C 1
ATOM 1486 O O . ALA A 1 186 ? 19.051 -10.201 9.621 1.00 76.38 186 ALA A O 1
ATOM 1487 N N . ALA A 1 187 ? 19.084 -11.717 7.972 1.00 69.00 187 ALA A N 1
ATOM 1488 C CA . ALA A 1 187 ? 17.620 -11.844 7.930 1.00 69.00 187 ALA A CA 1
ATOM 1489 C C . ALA A 1 187 ? 16.984 -12.203 9.291 1.00 69.00 187 ALA A C 1
ATOM 1491 O O . ALA A 1 187 ? 15.820 -11.883 9.544 1.00 69.00 187 ALA A O 1
ATOM 1492 N N . GLU A 1 188 ? 17.734 -12.853 10.181 1.00 67.88 188 GLU A N 1
ATOM 1493 C CA . GLU A 1 188 ? 17.311 -13.158 11.552 1.00 67.88 188 GLU A CA 1
ATOM 1494 C C . GLU A 1 188 ? 17.253 -11.932 12.474 1.00 67.88 188 GLU A C 1
ATOM 1496 O O . GLU A 1 188 ? 16.345 -11.843 13.302 1.00 67.88 188 GLU A O 1
ATOM 1501 N N . ASP A 1 189 ? 18.169 -10.983 12.282 1.00 67.69 189 ASP A N 1
ATOM 1502 C CA . ASP A 1 189 ? 18.261 -9.725 13.028 1.00 67.69 189 ASP A CA 1
ATOM 1503 C C . ASP A 1 189 ? 17.447 -8.604 12.373 1.00 67.69 189 ASP A C 1
ATOM 1505 O O . ASP A 1 189 ? 17.154 -7.579 12.995 1.00 67.69 189 ASP A O 1
ATOM 1509 N N . CYS A 1 190 ? 17.073 -8.791 11.104 1.00 67.75 190 CYS A N 1
ATOM 1510 C CA . CYS A 1 190 ? 16.167 -7.903 10.407 1.00 67.75 190 CYS A CA 1
ATOM 1511 C C . CYS A 1 190 ? 14.828 -7.843 11.138 1.00 67.75 190 CYS A C 1
ATOM 1513 O O . CYS A 1 190 ? 14.277 -8.843 11.601 1.00 67.75 190 CYS A O 1
ATOM 1515 N N . TRP A 1 191 ? 14.278 -6.636 11.192 1.00 70.75 191 TRP A N 1
ATOM 1516 C CA . TRP A 1 191 ? 12.937 -6.406 11.696 1.00 70.75 191 TRP A CA 1
ATOM 1517 C C . TRP A 1 191 ? 11.930 -7.317 10.971 1.00 70.75 191 TRP A C 1
ATOM 1519 O O . TRP A 1 191 ? 11.975 -7.450 9.746 1.00 70.75 191 TRP A O 1
ATOM 1529 N N . LYS A 1 192 ? 11.020 -7.942 11.730 1.00 72.06 192 LYS A N 1
ATOM 1530 C CA . LYS A 1 192 ? 9.985 -8.832 11.189 1.00 72.06 192 LYS A CA 1
ATOM 1531 C C . LYS A 1 192 ? 8.591 -8.349 11.596 1.00 72.06 192 LYS A C 1
ATOM 1533 O O . LYS A 1 192 ? 8.381 -8.084 12.784 1.00 72.06 192 LYS A O 1
ATOM 1538 N N . PRO A 1 193 ? 7.619 -8.311 10.668 1.00 77.50 193 PRO A N 1
ATOM 1539 C CA . PRO A 1 193 ? 6.240 -7.968 10.998 1.00 77.50 193 PRO A CA 1
ATOM 1540 C C . PRO A 1 193 ? 5.604 -8.923 12.004 1.00 77.50 193 PRO A C 1
ATOM 1542 O O . PRO A 1 193 ? 6.078 -10.046 12.156 1.00 77.50 193 PRO A O 1
ATOM 1545 N N . LEU A 1 194 ? 4.487 -8.538 12.635 1.00 81.31 194 LEU A N 1
ATOM 1546 C CA . LEU A 1 194 ? 3.808 -9.349 13.663 1.00 81.31 194 LEU A CA 1
ATOM 1547 C C . LEU A 1 194 ? 3.326 -10.725 13.164 1.00 81.31 194 LEU A C 1
ATOM 1549 O O . LEU A 1 194 ? 3.354 -11.694 13.924 1.00 81.31 194 LEU A O 1
ATOM 1553 N N . CYS A 1 195 ? 2.957 -10.844 11.889 1.00 79.62 195 CYS A N 1
ATOM 1554 C CA . CYS A 1 195 ? 2.442 -12.083 11.293 1.00 79.62 195 CYS A CA 1
ATOM 1555 C C . CYS A 1 195 ? 3.216 -12.477 10.019 1.00 79.62 195 CYS A C 1
ATOM 1557 O O . CYS A 1 195 ? 2.605 -12.650 8.969 1.00 79.62 195 CYS A O 1
ATOM 1559 N N . TYR A 1 196 ? 4.552 -12.585 10.087 1.00 75.94 196 TYR A N 1
ATOM 1560 C CA . TYR A 1 196 ? 5.367 -12.984 8.922 1.00 75.94 196 TYR A CA 1
ATOM 1561 C C . TYR A 1 196 ? 5.359 -14.500 8.655 1.00 75.94 196 TYR A C 1
ATOM 1563 O O . TYR A 1 196 ? 5.503 -14.919 7.513 1.00 75.94 196 TYR A O 1
ATOM 1571 N N . GLU A 1 197 ? 5.158 -15.322 9.690 1.00 73.88 197 GLU A N 1
ATOM 1572 C CA . GLU A 1 197 ? 5.148 -16.785 9.598 1.00 73.88 197 GLU A CA 1
ATOM 1573 C C . GLU A 1 197 ? 4.016 -17.408 10.420 1.00 73.88 197 GLU A C 1
ATOM 1575 O O . GLU A 1 197 ? 3.594 -16.874 11.448 1.00 73.88 197 GLU A O 1
ATOM 1580 N N . ILE A 1 198 ? 3.561 -18.590 9.989 1.00 76.69 198 ILE A N 1
ATOM 1581 C CA . ILE A 1 198 ? 2.496 -19.363 10.652 1.00 76.69 198 ILE A CA 1
ATOM 1582 C C . ILE A 1 198 ? 2.898 -19.775 12.076 1.00 76.69 198 ILE A C 1
ATOM 1584 O O . ILE A 1 198 ? 2.051 -19.797 12.967 1.00 76.69 198 ILE A O 1
ATOM 1588 N N . SER A 1 199 ? 4.177 -20.085 12.301 1.00 76.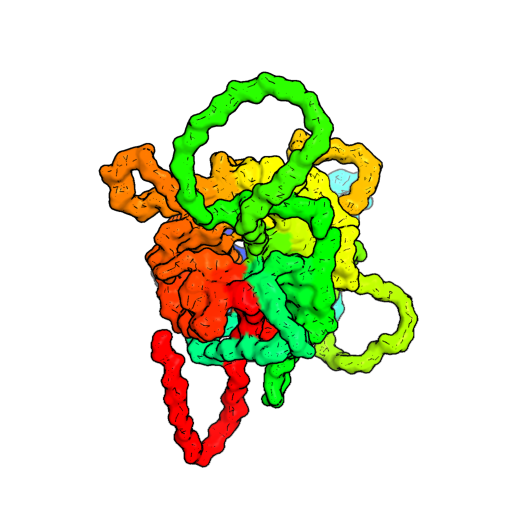38 199 SER A N 1
ATOM 1589 C CA . SER A 1 199 ? 4.744 -20.406 13.618 1.00 76.38 199 SER A CA 1
ATOM 1590 C C . SER A 1 199 ? 4.505 -19.264 14.612 1.00 76.38 199 SER A C 1
ATOM 1592 O O . SER A 1 199 ? 3.890 -19.474 15.654 1.00 76.38 199 SER A O 1
ATOM 1594 N N . CYS A 1 200 ? 4.874 -18.038 14.237 1.00 75.44 200 CYS A N 1
ATOM 1595 C CA . CYS A 1 200 ? 4.716 -16.847 15.070 1.00 75.44 200 CYS A CA 1
ATOM 1596 C C . CYS A 1 200 ? 3.255 -16.493 15.367 1.00 75.44 200 CYS A C 1
ATOM 1598 O O . CYS A 1 200 ? 2.966 -15.899 16.401 1.00 75.44 200 CYS A O 1
ATOM 1600 N N . ILE A 1 201 ? 2.329 -16.841 14.471 1.00 81.69 201 ILE A N 1
ATOM 1601 C CA . ILE A 1 201 ? 0.897 -16.575 14.660 1.00 81.69 201 ILE A CA 1
ATOM 1602 C C . ILE A 1 201 ? 0.326 -17.415 15.812 1.00 81.69 201 ILE A C 1
ATOM 1604 O O . ILE A 1 201 ? -0.555 -16.953 16.532 1.00 81.69 201 ILE A O 1
ATOM 1608 N N . LYS A 1 202 ? 0.852 -18.624 16.038 1.00 79.12 202 LYS A N 1
ATOM 1609 C CA . LYS A 1 202 ? 0.424 -19.485 17.154 1.00 79.12 202 LYS A CA 1
ATOM 1610 C C . LYS A 1 202 ? 0.862 -18.960 18.525 1.00 79.12 202 LYS A C 1
ATOM 1612 O O . LYS A 1 202 ? 0.326 -19.391 19.538 1.00 79.12 202 LYS A O 1
ATOM 1617 N N . GLU A 1 203 ? 1.822 -18.040 18.560 1.00 83.62 203 GLU A N 1
ATOM 1618 C CA . GLU A 1 203 ? 2.383 -17.463 19.788 1.00 83.62 203 GLU A CA 1
ATOM 1619 C C . GLU A 1 203 ? 1.735 -16.125 20.180 1.00 83.62 203 GLU A C 1
ATOM 1621 O O . GLU A 1 203 ? 2.166 -15.489 21.149 1.00 83.62 203 GLU A O 1
ATOM 1626 N N . LEU A 1 204 ? 0.721 -15.679 19.429 1.00 87.69 204 LEU A N 1
ATOM 1627 C CA . LEU A 1 204 ? 0.029 -14.422 19.689 1.00 87.69 204 LEU A CA 1
ATOM 1628 C C . LEU A 1 204 ? -0.727 -14.473 21.018 1.00 87.69 204 LEU A C 1
ATOM 1630 O O . LEU A 1 204 ? -1.416 -15.444 21.333 1.00 87.69 204 LEU A O 1
ATOM 1634 N N . ARG A 1 205 ? -0.616 -13.398 21.801 1.00 85.38 205 ARG A N 1
ATOM 1635 C CA . ARG A 1 205 ? -1.279 -13.264 23.102 1.00 85.38 205 ARG A CA 1
ATOM 1636 C C . ARG A 1 205 ? -2.097 -11.991 23.147 1.00 85.38 205 ARG A C 1
ATOM 1638 O O . ARG A 1 205 ? -1.610 -10.930 22.783 1.00 85.38 205 ARG A O 1
ATOM 1645 N N . CYS A 1 206 ? -3.327 -12.098 23.640 1.00 87.88 206 CYS A N 1
ATOM 1646 C CA . CYS A 1 206 ? -4.204 -10.952 23.853 1.00 87.88 206 CYS A CA 1
ATOM 1647 C C . CYS A 1 206 ? -4.039 -10.413 25.275 1.00 87.88 206 CYS A C 1
ATOM 1649 O O . CYS A 1 206 ? -4.156 -11.150 26.256 1.00 87.88 206 CYS A O 1
ATOM 1651 N N . HIS A 1 207 ? -3.813 -9.110 25.394 1.00 87.44 207 HIS A N 1
ATOM 1652 C CA . HIS A 1 207 ? -3.755 -8.400 26.659 1.00 87.44 207 HIS A CA 1
ATOM 1653 C C . HIS A 1 207 ? -4.723 -7.218 26.648 1.00 87.44 207 HIS A C 1
ATOM 1655 O O . HIS A 1 207 ? -4.519 -6.241 25.929 1.00 87.44 207 HIS A O 1
ATOM 1661 N N . THR A 1 208 ? -5.745 -7.275 27.503 1.00 87.69 208 THR A N 1
ATOM 1662 C CA . THR A 1 208 ? -6.656 -6.151 27.753 1.00 87.69 208 THR A CA 1
ATOM 1663 C C . THR A 1 208 ? -6.283 -5.491 29.083 1.00 87.69 208 THR A C 1
ATOM 1665 O O . THR A 1 208 ? -6.533 -6.068 30.149 1.00 87.69 208 THR A O 1
ATOM 1668 N N . PRO A 1 209 ? -5.681 -4.285 29.085 1.00 84.38 209 PRO A N 1
ATOM 1669 C CA . PRO A 1 209 ? -5.304 -3.628 30.331 1.00 84.38 209 PRO A CA 1
ATOM 1670 C C . PRO A 1 209 ? -6.527 -3.379 31.227 1.00 84.38 209 PRO A C 1
ATOM 1672 O O . PRO A 1 209 ? -7.542 -2.854 30.779 1.00 84.38 209 PRO A O 1
ATOM 1675 N N . LYS A 1 210 ? -6.449 -3.713 32.522 1.00 78.62 210 LYS A N 1
ATOM 1676 C CA . LYS A 1 210 ? -7.590 -3.543 33.450 1.00 78.62 210 LYS A CA 1
ATOM 1677 C C . LYS A 1 210 ? -7.894 -2.074 33.781 1.00 78.62 210 LYS A C 1
ATOM 1679 O O . LYS A 1 210 ? -9.038 -1.731 34.058 1.00 78.62 210 LYS A O 1
ATOM 1684 N N . LYS A 1 211 ? -6.878 -1.202 33.762 1.00 79.06 211 LYS A N 1
ATOM 1685 C CA . LYS A 1 211 ? -6.972 0.227 34.126 1.00 79.06 211 LYS A CA 1
ATOM 1686 C C . LYS A 1 211 ? -6.656 1.147 32.939 1.00 79.06 211 LYS A C 1
ATOM 1688 O O . LYS A 1 211 ? -5.790 2.008 33.047 1.00 79.06 211 LYS A O 1
ATOM 1693 N N . GLN A 1 212 ? -7.349 0.967 31.813 1.00 79.44 212 GLN A N 1
ATOM 1694 C CA . GLN A 1 212 ? -7.128 1.784 30.605 1.00 79.44 212 GLN A CA 1
ATOM 1695 C C . GLN A 1 212 ? -7.418 3.267 30.855 1.00 79.44 212 GLN A C 1
ATOM 1697 O O . GLN A 1 212 ? -6.627 4.116 30.471 1.00 79.44 212 GLN A O 1
ATOM 1702 N N . PHE A 1 213 ? -8.490 3.578 31.583 1.00 76.25 213 PHE A N 1
ATOM 1703 C CA . PHE A 1 213 ? -9.002 4.944 31.757 1.00 76.25 213 PHE A CA 1
ATOM 1704 C C . PHE A 1 213 ? -8.498 5.659 33.018 1.00 76.25 213 PHE A C 1
ATOM 1706 O O . PHE A 1 213 ? -9.159 6.560 33.525 1.00 76.25 213 PHE A O 1
ATOM 1713 N N . GLY A 1 214 ? -7.392 5.205 33.619 1.00 61.62 214 GLY A N 1
ATOM 1714 C CA . GLY A 1 214 ? -6.867 5.819 34.849 1.00 61.62 214 GLY A CA 1
ATOM 1715 C C . GLY A 1 214 ? -7.814 5.770 36.064 1.00 61.62 214 GLY A C 1
ATOM 1716 O O . GLY A 1 214 ? -7.572 6.475 37.035 1.00 61.62 214 GLY A O 1
ATOM 1717 N N . GLY A 1 215 ? -8.867 4.940 36.029 1.00 59.75 215 GLY A N 1
ATOM 1718 C CA . GLY A 1 215 ? -9.897 4.842 37.077 1.00 59.75 215 GLY A CA 1
ATOM 1719 C C . GLY A 1 215 ? -11.276 5.408 36.703 1.00 59.75 215 GLY A C 1
ATOM 1720 O O . GLY A 1 215 ? -12.219 5.188 37.457 1.00 59.75 215 GLY A O 1
ATOM 1721 N N . SER A 1 216 ? -11.418 6.074 35.552 1.00 62.50 216 SER A N 1
ATOM 1722 C CA . SER A 1 216 ? -12.714 6.520 35.013 1.00 62.50 216 SER A CA 1
ATOM 1723 C C . SER A 1 216 ? -13.527 5.372 34.394 1.00 62.50 216 SER A C 1
ATOM 1725 O O . SER A 1 216 ? -12.995 4.290 34.125 1.00 62.50 216 SER A O 1
ATOM 1727 N N . GLN A 1 217 ? -14.830 5.599 34.175 1.00 66.75 217 GLN A N 1
ATOM 1728 C CA . GLN A 1 217 ? -15.689 4.661 33.440 1.00 66.75 217 GLN A CA 1
ATOM 1729 C C . GLN A 1 217 ? -15.250 4.520 31.975 1.00 66.75 217 GLN A C 1
ATOM 1731 O O . GLN A 1 217 ? -14.521 5.364 31.454 1.00 66.75 217 GLN A O 1
ATOM 1736 N N . ALA A 1 218 ? -15.674 3.429 31.330 1.00 65.50 218 ALA A N 1
ATOM 1737 C CA . ALA A 1 218 ? -15.442 3.232 29.907 1.00 65.50 218 ALA A CA 1
ATOM 1738 C C . ALA A 1 218 ? -16.091 4.366 29.103 1.00 65.50 218 ALA A C 1
ATOM 1740 O O . ALA A 1 218 ? -17.224 4.763 29.380 1.00 65.50 218 ALA A O 1
ATOM 1741 N N . HIS A 1 219 ? -15.351 4.873 28.122 1.00 71.56 219 HIS A N 1
ATOM 1742 C CA . HIS A 1 219 ? -15.926 5.691 27.060 1.00 71.56 219 HIS A CA 1
ATOM 1743 C C . HIS A 1 219 ? -16.722 4.773 26.120 1.00 71.56 219 HIS A C 1
ATOM 1745 O O . HIS A 1 219 ? -16.649 3.552 26.263 1.00 71.56 219 HIS A O 1
ATOM 1751 N N . GLY A 1 220 ? -17.548 5.334 25.233 1.00 82.00 220 GLY A N 1
ATOM 1752 C CA . GLY A 1 220 ? -18.396 4.536 24.335 1.00 82.00 220 GLY A CA 1
ATOM 1753 C C . GLY A 1 220 ? -17.607 3.601 23.401 1.00 82.00 220 GLY A C 1
ATOM 1754 O O . GLY A 1 220 ? -16.418 3.372 23.590 1.00 82.00 220 GLY A O 1
ATOM 1755 N N . ALA A 1 221 ? -18.239 3.057 22.364 1.00 87.75 221 ALA A N 1
ATOM 1756 C CA . ALA A 1 221 ? -17.573 2.120 21.456 1.00 87.75 221 ALA A CA 1
ATOM 1757 C C . ALA A 1 221 ? -16.275 2.695 20.863 1.00 87.75 221 ALA A C 1
ATOM 1759 O O . ALA A 1 221 ? -16.221 3.879 20.514 1.00 87.75 221 ALA A O 1
ATOM 1760 N N . VAL A 1 222 ? -15.231 1.868 20.730 1.00 91.00 222 VAL A N 1
ATOM 1761 C CA . VAL A 1 222 ? -13.981 2.291 20.085 1.00 91.00 222 VAL A CA 1
ATOM 1762 C C . VAL A 1 222 ? -14.202 2.382 18.577 1.00 91.00 222 VAL A C 1
ATOM 1764 O O . VAL A 1 222 ? -14.325 1.363 17.902 1.00 91.00 222 VAL A O 1
ATOM 1767 N N . ILE A 1 223 ? -14.229 3.603 18.043 1.00 87.94 223 ILE A N 1
ATOM 1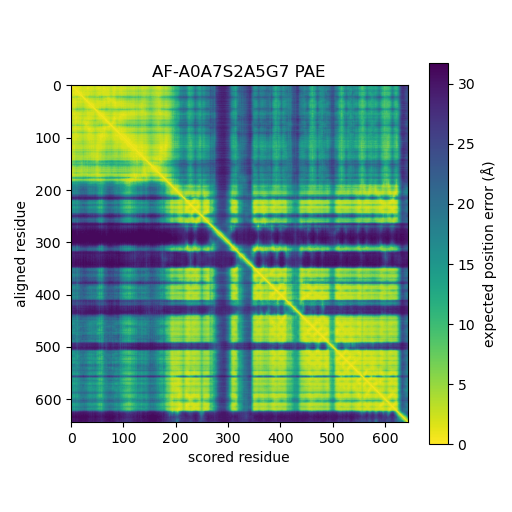768 C CA . ILE A 1 223 ? -14.435 3.858 16.616 1.00 87.94 223 ILE A CA 1
ATOM 1769 C C . ILE A 1 223 ? -13.153 3.574 15.839 1.00 87.94 223 ILE A C 1
ATOM 1771 O O . ILE A 1 223 ? -13.166 2.784 14.906 1.00 87.94 223 ILE A O 1
ATOM 1775 N N . SER A 1 224 ? -12.045 4.224 16.192 1.00 90.50 224 SER A N 1
ATOM 1776 C CA . SER A 1 224 ? -10.784 4.083 15.462 1.00 90.50 224 SER A CA 1
ATOM 1777 C C . SER A 1 224 ? -9.584 4.150 16.397 1.00 90.50 224 SER A C 1
ATOM 1779 O O . SER A 1 224 ? -9.607 4.799 17.447 1.00 90.50 224 SER A O 1
ATOM 1781 N N . ILE A 1 225 ? -8.516 3.462 15.999 1.00 92.38 225 ILE A N 1
ATOM 1782 C CA . ILE A 1 225 ? -7.226 3.476 16.682 1.00 92.38 225 ILE A CA 1
ATOM 1783 C C . ILE A 1 225 ? -6.174 3.874 15.660 1.00 92.38 225 ILE A C 1
ATOM 1785 O O . ILE A 1 225 ? -6.071 3.257 14.598 1.00 92.38 225 ILE A O 1
ATOM 1789 N N . HIS A 1 226 ? -5.361 4.866 16.001 1.00 90.44 226 HIS A N 1
ATOM 1790 C CA . HIS A 1 226 ? -4.230 5.282 15.193 1.00 90.44 226 HIS A CA 1
ATOM 1791 C C . HIS A 1 226 ? -2.934 5.213 16.004 1.00 90.44 226 HIS A C 1
ATOM 1793 O O . HIS A 1 226 ? -2.863 5.688 17.138 1.00 90.44 226 HIS A O 1
ATOM 1799 N N . VAL A 1 227 ? -1.906 4.606 15.418 1.00 87.06 227 VAL A N 1
ATOM 1800 C CA . VAL A 1 227 ? -0.639 4.305 16.093 1.00 87.06 227 VAL A CA 1
ATOM 1801 C C . VAL A 1 227 ? 0.402 5.359 15.721 1.00 87.06 227 VAL A C 1
ATOM 1803 O O . VAL A 1 227 ? 0.655 5.582 14.540 1.00 87.06 227 VAL A O 1
ATOM 1806 N N . LEU A 1 228 ? 1.001 5.997 16.728 1.00 83.94 228 LEU A N 1
ATOM 1807 C CA . LEU A 1 228 ? 2.131 6.924 16.598 1.00 83.94 228 LEU A CA 1
ATOM 1808 C C . LEU A 1 228 ? 3.406 6.287 17.144 1.00 83.94 228 LEU A C 1
ATOM 1810 O O . LEU A 1 228 ? 3.358 5.239 17.776 1.00 83.94 228 LEU A O 1
ATOM 1814 N N . THR A 1 229 ? 4.548 6.949 16.969 1.00 76.69 229 THR A N 1
ATOM 1815 C CA . THR A 1 229 ? 5.854 6.442 17.418 1.00 76.69 229 THR A CA 1
ATOM 1816 C C . THR A 1 229 ? 5.898 6.079 18.908 1.00 76.69 229 THR A C 1
ATOM 1818 O O . THR A 1 229 ? 6.467 5.054 19.268 1.00 76.69 229 THR A O 1
ATOM 1821 N N . GLU A 1 230 ? 5.289 6.895 19.777 1.00 76.50 230 GLU A N 1
ATOM 1822 C CA . GLU A 1 230 ? 5.352 6.717 21.243 1.00 76.50 230 GLU A CA 1
ATOM 1823 C C . GLU A 1 230 ? 3.978 6.642 21.932 1.00 76.50 230 GLU A C 1
ATOM 1825 O O . GLU A 1 230 ? 3.883 6.534 23.159 1.00 76.50 230 GLU A O 1
ATOM 1830 N N . SER A 1 231 ? 2.887 6.757 21.174 1.00 86.31 231 SER A N 1
ATOM 1831 C CA . SER A 1 231 ? 1.536 6.791 21.740 1.00 86.31 231 SER A CA 1
ATOM 1832 C C . SER A 1 231 ? 0.487 6.329 20.743 1.00 86.31 231 SER A C 1
ATOM 1834 O O . SER A 1 231 ? 0.685 6.423 19.537 1.00 86.31 231 SER A O 1
ATOM 1836 N N . ILE A 1 232 ? -0.617 5.762 21.222 1.00 90.38 232 ILE A N 1
ATOM 1837 C CA . ILE A 1 232 ? -1.778 5.494 20.377 1.00 90.38 232 ILE A CA 1
ATOM 1838 C C . ILE A 1 232 ? -2.837 6.550 20.644 1.00 90.38 232 ILE A C 1
ATOM 1840 O O . ILE A 1 232 ? -3.028 6.997 21.777 1.00 90.38 232 ILE A O 1
ATOM 1844 N N . VAL A 1 233 ? -3.540 6.923 19.588 1.00 91.50 233 VAL A N 1
ATOM 1845 C CA . VAL A 1 233 ? -4.711 7.785 19.634 1.00 91.50 233 VAL A CA 1
ATOM 1846 C C . VAL A 1 233 ? -5.932 6.906 19.410 1.00 91.50 233 VAL A C 1
ATOM 1848 O O . VAL A 1 233 ? -6.017 6.205 18.407 1.00 91.50 233 VAL A O 1
ATOM 1851 N N . VAL A 1 234 ? -6.864 6.929 20.355 1.00 92.19 234 VAL A N 1
ATOM 1852 C CA . VAL A 1 234 ? -8.102 6.145 20.330 1.00 92.19 234 VAL A CA 1
ATOM 1853 C C . VAL A 1 234 ? -9.273 7.111 20.277 1.00 92.19 234 VAL A C 1
ATOM 1855 O O . VAL A 1 234 ? -9.329 8.050 21.072 1.00 92.19 234 VAL A O 1
ATOM 1858 N N . ILE A 1 235 ? -10.193 6.884 19.348 1.00 90.62 235 ILE A N 1
ATOM 1859 C CA . ILE A 1 235 ? -11.382 7.712 19.147 1.00 90.62 235 ILE A CA 1
ATOM 1860 C C . ILE A 1 235 ? -12.609 6.892 19.523 1.00 90.62 235 ILE A C 1
ATOM 1862 O O . ILE A 1 235 ? -12.778 5.770 19.049 1.00 90.62 235 ILE A O 1
ATOM 1866 N N . TYR A 1 236 ? -13.459 7.456 20.374 1.00 88.81 236 TYR A N 1
ATOM 1867 C CA . TYR A 1 236 ? -14.644 6.796 20.917 1.00 88.81 236 TYR A CA 1
ATOM 1868 C C . TYR A 1 236 ? -15.943 7.352 20.319 1.00 88.81 236 TYR A C 1
ATOM 1870 O O . TYR A 1 236 ? -15.975 8.462 19.785 1.00 88.81 236 TYR A O 1
ATOM 1878 N N . SER A 1 237 ? -17.038 6.593 20.453 1.00 84.56 237 SER A N 1
ATOM 1879 C CA . SER A 1 237 ? -18.377 6.920 19.928 1.00 84.56 237 SER A CA 1
ATOM 1880 C C . SER A 1 237 ? -18.978 8.227 20.456 1.00 84.56 237 SER A C 1
ATOM 1882 O O . SER A 1 237 ? -19.921 8.751 19.876 1.00 84.56 237 SER A O 1
ATOM 1884 N N . ASP A 1 238 ? -18.454 8.757 21.560 1.00 81.25 238 ASP A N 1
ATOM 1885 C CA . ASP A 1 238 ? -18.832 10.043 22.159 1.00 81.25 238 ASP A CA 1
ATOM 1886 C C . ASP A 1 238 ? -17.955 11.220 21.674 1.00 81.25 238 ASP A C 1
ATOM 1888 O O . ASP A 1 238 ? -18.021 12.315 22.240 1.00 81.25 238 ASP A O 1
ATOM 1892 N N . PHE A 1 239 ? -17.139 11.003 20.633 1.00 79.88 239 PHE A N 1
ATOM 1893 C CA . PHE A 1 239 ? -16.132 11.933 20.097 1.00 79.88 239 PHE A CA 1
ATOM 1894 C C . PHE A 1 239 ? -15.041 12.323 21.090 1.00 79.88 239 PHE A C 1
ATOM 1896 O O . PHE A 1 239 ? -14.355 13.341 20.915 1.00 79.88 239 PHE A O 1
ATOM 1903 N N . THR A 1 240 ? -14.859 11.524 22.138 1.00 85.81 240 THR A N 1
ATOM 1904 C CA . THR A 1 240 ? -13.675 11.643 22.971 1.00 85.81 240 THR A CA 1
ATOM 1905 C C . THR A 1 240 ? -12.478 11.015 22.251 1.00 85.81 240 THR A C 1
ATOM 1907 O O . THR A 1 240 ? -12.574 9.980 21.594 1.00 85.81 240 THR A O 1
ATOM 1910 N N . VAL A 1 241 ? -11.334 11.681 22.348 1.00 88.81 241 VAL A N 1
ATOM 1911 C CA . VAL A 1 241 ? -10.046 11.270 21.797 1.00 88.81 241 VAL A CA 1
ATOM 1912 C C . VAL A 1 241 ? -9.090 11.083 22.962 1.00 88.81 241 VAL A C 1
ATOM 1914 O O . VAL A 1 241 ? -8.773 12.030 23.692 1.00 88.81 241 VAL A O 1
ATOM 1917 N N . GLY A 1 242 ? -8.658 9.843 23.144 1.00 89.44 242 GLY A N 1
ATOM 1918 C CA . GLY A 1 242 ? -7.718 9.440 24.173 1.00 89.44 242 GLY A CA 1
ATOM 1919 C C . GLY A 1 242 ? -6.342 9.210 23.577 1.00 89.44 242 GLY A C 1
ATOM 1920 O O . GLY A 1 242 ? -6.191 8.446 22.630 1.00 89.44 242 GLY A O 1
ATOM 1921 N N . THR A 1 243 ? -5.327 9.851 24.141 1.00 90.12 243 THR A N 1
ATOM 1922 C CA . THR A 1 243 ? -3.925 9.552 23.854 1.00 90.12 243 THR A CA 1
ATOM 1923 C C . THR A 1 243 ? -3.408 8.621 24.941 1.00 90.12 243 THR A C 1
ATOM 1925 O O . THR A 1 243 ? -3.482 8.955 26.124 1.00 90.12 243 THR A O 1
ATOM 1928 N N . TYR A 1 244 ? -2.872 7.469 24.553 1.00 88.81 244 TYR A N 1
ATOM 1929 C CA . TYR A 1 244 ? -2.335 6.462 25.462 1.00 88.81 244 TYR A CA 1
ATOM 1930 C C . TYR A 1 244 ? -0.867 6.226 25.157 1.00 88.81 244 TYR A C 1
ATOM 1932 O O . TYR A 1 244 ? -0.491 6.010 24.009 1.00 88.81 244 TYR A O 1
ATOM 1940 N N . LYS A 1 245 ? -0.035 6.218 26.192 1.00 85.44 245 LYS A N 1
ATOM 1941 C CA . LYS A 1 245 ? 1.356 5.783 26.092 1.00 85.44 245 LYS A CA 1
ATOM 1942 C C . LYS A 1 245 ? 1.420 4.307 26.427 1.00 85.44 245 LYS A C 1
ATOM 1944 O O . LYS A 1 245 ? 0.824 3.857 27.414 1.00 85.44 245 LYS A O 1
ATOM 1949 N N . TRP A 1 246 ? 2.165 3.568 25.621 1.00 75.62 246 TRP A N 1
ATOM 1950 C CA . TRP A 1 246 ? 2.418 2.163 25.880 1.00 75.62 246 TRP A CA 1
ATOM 1951 C C . TRP A 1 246 ? 3.919 1.905 25.944 1.00 75.62 246 TRP A C 1
ATOM 1953 O O . TRP A 1 246 ? 4.704 2.508 25.217 1.00 75.62 246 TRP A O 1
ATOM 1963 N N . SER A 1 247 ? 4.328 1.008 26.833 1.00 68.25 247 SER A N 1
ATOM 1964 C CA . SER A 1 247 ? 5.683 0.473 26.836 1.00 68.25 247 SER A CA 1
ATOM 1965 C C . SER A 1 247 ? 5.652 -1.012 27.168 1.00 68.25 247 SER A C 1
ATOM 1967 O O . SER A 1 247 ? 5.049 -1.445 28.154 1.00 68.25 247 SER A O 1
ATOM 1969 N N . ALA A 1 248 ? 6.304 -1.803 26.321 1.00 61.44 248 ALA A N 1
ATOM 1970 C CA . ALA A 1 248 ? 6.581 -3.201 26.597 1.00 61.44 248 ALA A CA 1
ATOM 1971 C C . ALA A 1 248 ? 7.944 -3.275 27.295 1.00 61.44 248 ALA A C 1
ATOM 1973 O O . ALA A 1 248 ? 8.975 -2.976 26.694 1.00 61.44 248 ALA A O 1
ATOM 1974 N N . SER A 1 249 ? 7.956 -3.609 28.586 1.00 58.53 249 SER A N 1
ATOM 1975 C CA . SER A 1 249 ? 9.189 -3.817 29.352 1.00 58.53 249 SER A CA 1
ATOM 1976 C C . SER A 1 249 ? 9.362 -5.297 29.687 1.00 58.53 249 SER A C 1
ATOM 1978 O O . SER A 1 249 ? 8.383 -6.041 29.737 1.00 58.53 249 SER A O 1
ATOM 1980 N N . ARG A 1 250 ? 10.595 -5.728 29.997 1.00 49.72 250 ARG A N 1
ATOM 1981 C CA . ARG A 1 250 ? 10.868 -7.108 30.454 1.00 49.72 250 ARG A CA 1
ATOM 1982 C C . ARG A 1 250 ? 10.037 -7.522 31.678 1.00 49.72 250 ARG A C 1
ATOM 1984 O O . ARG A 1 250 ? 9.789 -8.706 31.854 1.00 49.72 250 ARG A O 1
ATOM 1991 N N . ASN A 1 251 ? 9.597 -6.557 32.491 1.00 42.78 251 ASN A N 1
ATOM 1992 C CA . ASN A 1 251 ? 8.863 -6.790 33.737 1.00 42.78 251 ASN A CA 1
ATOM 1993 C C . ASN A 1 251 ? 7.341 -6.614 33.587 1.00 42.78 251 ASN A C 1
ATOM 1995 O O . ASN A 1 251 ? 6.623 -6.656 34.585 1.00 42.78 251 ASN A O 1
ATOM 1999 N N . GLY A 1 252 ? 6.842 -6.395 32.367 1.00 55.41 252 GLY A N 1
ATOM 2000 C CA . GLY A 1 252 ? 5.414 -6.276 32.092 1.00 55.41 252 GLY A CA 1
ATOM 2001 C C . GLY A 1 252 ? 5.064 -5.202 31.066 1.00 55.41 252 GLY A C 1
ATOM 2002 O O . GLY A 1 252 ? 5.881 -4.354 30.689 1.00 55.41 252 GLY A O 1
ATOM 2003 N N . PHE A 1 253 ? 3.808 -5.253 30.636 1.00 65.31 253 PHE A N 1
ATOM 2004 C CA . PHE A 1 253 ? 3.202 -4.314 29.705 1.00 65.31 253 PHE A CA 1
ATOM 2005 C C . PHE A 1 253 ? 2.590 -3.129 30.469 1.00 65.31 253 PHE A C 1
ATOM 2007 O O . PHE A 1 253 ? 1.747 -3.320 31.348 1.00 65.31 253 PHE A O 1
ATOM 2014 N N . SER A 1 254 ? 3.012 -1.901 30.159 1.00 73.56 254 SER A N 1
ATOM 2015 C CA . SER A 1 254 ? 2.420 -0.682 30.718 1.00 73.56 254 SER A CA 1
ATOM 2016 C C . SER A 1 254 ? 1.566 -0.000 29.661 1.00 73.56 254 SER A C 1
ATOM 2018 O O . SER A 1 254 ? 2.078 0.431 28.634 1.00 73.56 254 SER A O 1
ATOM 2020 N N . PHE A 1 255 ? 0.281 0.171 29.960 1.00 81.69 255 PHE A N 1
ATOM 2021 C CA . PHE A 1 255 ? -0.654 0.950 29.158 1.00 81.69 255 PHE A CA 1
ATOM 2022 C C . PHE A 1 255 ? -1.272 2.031 30.028 1.00 81.69 255 PHE A C 1
ATOM 2024 O O . PHE A 1 255 ? -1.953 1.720 31.010 1.00 81.69 255 PHE A O 1
ATOM 2031 N N . LYS A 1 256 ? -0.996 3.296 29.712 1.00 82.44 256 LYS A N 1
ATOM 2032 C CA . LYS A 1 256 ? -1.460 4.427 30.516 1.00 82.44 256 LYS A CA 1
ATOM 2033 C C . LYS A 1 256 ? -2.062 5.495 29.625 1.00 82.44 256 LYS A C 1
ATOM 2035 O O . LYS A 1 256 ? -1.442 5.930 28.658 1.00 82.44 256 LYS A O 1
ATOM 2040 N N . MET A 1 257 ? -3.256 5.938 29.997 1.00 85.69 257 MET A N 1
ATOM 2041 C CA . MET A 1 257 ? -3.862 7.137 29.435 1.00 85.69 257 MET A CA 1
ATOM 2042 C C . MET A 1 257 ? -3.005 8.354 29.789 1.00 85.69 257 MET A C 1
ATOM 2044 O O . MET A 1 257 ? -2.675 8.563 30.955 1.00 85.69 257 MET A O 1
ATOM 2048 N N . ASP A 1 258 ? -2.646 9.128 28.772 1.00 85.19 258 ASP A N 1
ATOM 2049 C CA . ASP A 1 258 ? -1.885 10.372 28.893 1.00 85.19 258 ASP A CA 1
ATOM 2050 C C . ASP A 1 258 ? -2.833 11.574 28.916 1.00 85.19 258 ASP A C 1
ATOM 2052 O O . ASP A 1 258 ? -2.800 12.385 29.839 1.00 85.19 258 ASP A O 1
ATOM 2056 N N . LYS A 1 259 ? -3.716 11.678 27.915 1.00 86.06 259 LYS A N 1
ATOM 2057 C CA . LYS A 1 259 ? -4.663 12.791 27.767 1.00 86.06 259 LYS A CA 1
ATOM 2058 C C . LYS A 1 259 ? -5.998 12.276 27.244 1.00 86.06 259 LYS A C 1
ATOM 2060 O O . LYS A 1 259 ? -6.014 11.426 26.363 1.00 86.06 259 LYS A O 1
ATOM 2065 N N . MET A 1 260 ? -7.096 12.842 27.735 1.00 86.44 260 MET A N 1
ATOM 2066 C CA . MET A 1 260 ? -8.448 12.584 27.237 1.00 86.44 260 MET A CA 1
ATOM 2067 C C . MET A 1 260 ? -9.100 13.918 26.891 1.00 86.44 260 MET A C 1
ATOM 2069 O O . MET A 1 260 ? -9.112 14.829 27.719 1.00 86.44 260 MET A O 1
ATOM 2073 N N . ARG A 1 261 ? -9.584 14.071 25.659 1.00 86.12 261 ARG A N 1
ATOM 2074 C CA . ARG A 1 261 ? -10.141 15.334 25.151 1.00 86.12 261 ARG A CA 1
ATOM 2075 C C . ARG A 1 261 ? -11.372 15.066 24.295 1.00 86.12 261 ARG A C 1
ATOM 2077 O O . ARG A 1 261 ? -11.558 13.949 23.845 1.00 86.12 261 ARG A O 1
ATOM 2084 N N . ILE A 1 262 ? -12.214 16.069 24.076 1.00 83.44 262 ILE A N 1
ATOM 2085 C CA . ILE A 1 262 ? -13.401 15.963 23.215 1.00 83.44 262 ILE A CA 1
ATOM 2086 C C . ILE A 1 262 ? -13.147 16.780 21.952 1.00 83.44 262 ILE A C 1
ATOM 2088 O O . ILE A 1 262 ? -12.644 17.901 22.039 1.00 83.44 262 ILE A O 1
ATOM 2092 N N . ILE A 1 263 ? -13.500 16.237 20.788 1.00 78.00 263 ILE A N 1
ATOM 2093 C CA . ILE A 1 263 ? -13.474 16.994 19.534 1.00 78.00 263 ILE A CA 1
ATOM 2094 C C . ILE A 1 263 ? -14.560 18.076 19.604 1.00 78.00 263 ILE A C 1
ATOM 2096 O O . ILE A 1 263 ? -15.733 17.775 19.820 1.00 78.00 263 ILE A O 1
ATOM 2100 N N . GLY A 1 264 ? -14.183 19.342 19.413 1.00 61.31 264 GLY A N 1
ATOM 2101 C CA . GLY A 1 264 ? -15.058 20.517 19.540 1.00 61.31 264 GLY A CA 1
ATOM 2102 C C . GLY A 1 264 ? -16.140 20.670 18.458 1.00 61.31 264 GLY A C 1
ATOM 2103 O O . GLY A 1 264 ? -16.445 21.788 18.067 1.00 61.31 264 GLY A O 1
ATOM 2104 N N . CYS A 1 265 ? -16.713 19.576 17.952 1.00 55.59 265 CYS A N 1
ATOM 2105 C CA . CYS A 1 265 ? -17.710 19.566 16.874 1.00 55.59 265 CYS A CA 1
ATOM 2106 C C . CYS A 1 265 ? -19.171 19.533 17.368 1.00 55.59 265 CYS A C 1
ATOM 2108 O O . CYS A 1 265 ? -20.065 19.308 16.554 1.00 55.59 265 CYS A O 1
ATOM 2110 N N . ARG A 1 266 ? -19.435 19.748 18.670 1.00 45.22 266 ARG A N 1
ATOM 2111 C CA . ARG A 1 266 ? -20.781 19.622 19.275 1.00 45.22 266 ARG A CA 1
ATOM 2112 C C . ARG A 1 266 ? -21.865 20.509 18.637 1.00 45.22 266 ARG A C 1
ATOM 2114 O O . ARG A 1 266 ? -23.030 20.150 18.745 1.00 45.22 266 ARG A O 1
ATOM 2121 N N . ASP A 1 267 ? -21.490 21.564 17.912 1.00 40.19 267 ASP A N 1
ATOM 2122 C CA . ASP A 1 267 ? -22.429 22.451 17.204 1.00 40.19 267 ASP A CA 1
ATOM 2123 C C . ASP A 1 267 ? -22.601 22.129 15.703 1.00 40.19 267 ASP A C 1
ATOM 2125 O O . ASP A 1 267 ? -23.295 22.848 14.988 1.00 40.19 267 ASP A O 1
ATOM 2129 N N . SER A 1 268 ? -21.999 21.048 15.192 1.00 48.22 268 SER A N 1
ATOM 2130 C CA . SER A 1 268 ? -22.124 20.637 13.785 1.00 48.22 268 SER A CA 1
ATOM 2131 C C . SER A 1 268 ? -22.674 19.216 13.676 1.00 48.22 268 SER A C 1
ATOM 2133 O O . SER A 1 268 ? -21.967 18.243 13.930 1.00 48.22 268 SER A O 1
ATOM 2135 N N . SER A 1 269 ? -23.952 19.120 13.306 1.00 51.56 269 SER A N 1
ATOM 2136 C CA . SER A 1 269 ? -24.726 17.888 13.138 1.00 51.56 269 SER A CA 1
ATOM 2137 C C . SER A 1 269 ? -23.996 16.863 12.261 1.00 51.56 269 SER A C 1
ATOM 2139 O O . SER A 1 269 ? -23.834 17.068 11.054 1.00 51.56 269 SER A O 1
ATOM 2141 N N . MET A 1 270 ? -23.560 15.750 12.853 1.00 55.00 270 MET A N 1
ATOM 2142 C CA . MET A 1 270 ? -23.183 14.567 12.078 1.00 55.00 270 MET A CA 1
ATOM 2143 C C . MET A 1 270 ? -24.413 13.996 11.375 1.00 55.00 270 MET A C 1
ATOM 2145 O O . MET A 1 270 ? -25.525 14.068 11.900 1.00 55.00 270 MET A O 1
ATOM 2149 N N . SER A 1 271 ? -24.221 13.484 10.162 1.00 46.09 271 SER A N 1
ATOM 2150 C CA . SER A 1 271 ? -25.327 12.933 9.378 1.00 46.09 271 SER A CA 1
ATOM 2151 C C . SER A 1 271 ? -25.785 11.585 9.951 1.00 46.09 271 SER A C 1
ATOM 2153 O O . SER A 1 271 ? -24.966 10.749 10.322 1.00 46.09 271 SER A O 1
ATOM 2155 N N . SER A 1 272 ? -27.100 11.355 10.002 1.00 39.94 272 SER A N 1
ATOM 2156 C CA . SER A 1 272 ? -27.708 10.094 10.459 1.00 39.94 272 SER A CA 1
ATOM 2157 C C . SER A 1 272 ? -27.571 8.938 9.455 1.00 39.94 272 SER A C 1
ATOM 2159 O O . SER A 1 272 ? -28.029 7.835 9.732 1.00 39.94 272 SER A O 1
ATOM 2161 N N . SER A 1 273 ? -26.983 9.184 8.282 1.00 42.56 273 SER A N 1
ATOM 2162 C CA . SER A 1 273 ? -27.054 8.295 7.112 1.00 42.56 273 SER A CA 1
ATOM 2163 C C . SER A 1 273 ? -25.989 7.190 7.071 1.00 42.56 273 SER A C 1
ATOM 2165 O O . SER A 1 273 ? -25.885 6.479 6.079 1.00 42.56 273 SER A O 1
ATOM 2167 N N . ALA A 1 274 ? -25.218 7.003 8.142 1.00 36.06 274 ALA A N 1
ATOM 2168 C CA . ALA A 1 274 ? -24.149 6.007 8.236 1.00 36.06 274 ALA A CA 1
ATOM 2169 C C . ALA A 1 274 ? -24.635 4.601 8.674 1.00 36.06 274 ALA A C 1
ATOM 2171 O O . ALA A 1 274 ? -23.974 3.937 9.474 1.00 36.06 274 ALA A O 1
ATOM 2172 N N . VAL A 1 275 ? -25.793 4.137 8.182 1.00 30.64 275 VAL A N 1
ATOM 2173 C CA . VAL A 1 275 ? -26.351 2.814 8.529 1.00 30.64 275 VAL A CA 1
ATOM 2174 C C . VAL A 1 275 ? -26.754 2.032 7.276 1.00 30.64 275 VAL A C 1
ATOM 2176 O O . VAL A 1 275 ? -27.749 2.353 6.632 1.00 30.64 275 VAL A O 1
ATOM 2179 N N . PHE A 1 276 ? -26.028 0.944 6.997 1.00 34.09 276 PHE A N 1
ATOM 2180 C CA . PHE A 1 276 ? -26.621 -0.265 6.421 1.00 34.09 276 PHE A CA 1
ATOM 2181 C C . PHE A 1 276 ? -27.159 -1.117 7.569 1.00 34.09 276 PHE A C 1
ATOM 2183 O O . PHE A 1 276 ? -26.392 -1.536 8.438 1.00 34.09 276 PHE A O 1
ATOM 2190 N N . GLY A 1 277 ? -28.472 -1.357 7.573 1.00 30.31 277 GLY A N 1
ATOM 2191 C CA . GLY A 1 277 ? -29.130 -2.303 8.473 1.00 30.31 277 GLY A CA 1
ATOM 2192 C C . GLY A 1 277 ? -30.404 -1.760 9.120 1.00 30.31 277 GLY A C 1
ATOM 2193 O O . GLY A 1 277 ? -30.335 -1.041 10.113 1.00 30.31 277 GLY A O 1
ATOM 2194 N N . GLY A 1 278 ? -31.560 -2.166 8.592 1.00 25.45 278 GLY A N 1
ATOM 2195 C CA . GLY A 1 278 ? -32.860 -2.020 9.250 1.00 25.45 278 GLY A CA 1
ATOM 2196 C C . GLY A 1 278 ? -34.008 -1.847 8.259 1.00 25.45 278 GLY A C 1
ATOM 2197 O O . GLY A 1 278 ? -34.166 -0.772 7.691 1.00 25.45 278 GLY A O 1
ATOM 2198 N N . ASP A 1 279 ? -34.790 -2.912 8.069 1.00 31.97 279 ASP A N 1
ATOM 2199 C CA . ASP A 1 279 ? -36.000 -2.990 7.243 1.00 31.97 279 ASP A CA 1
ATOM 2200 C C . ASP A 1 279 ? -36.924 -1.769 7.365 1.00 31.97 279 ASP A C 1
ATOM 2202 O O . ASP A 1 279 ? -37.294 -1.391 8.476 1.00 31.97 279 ASP A O 1
ATOM 2206 N N . CYS A 1 280 ? -37.397 -1.223 6.237 1.00 24.73 280 CYS A N 1
ATOM 2207 C CA . CYS A 1 280 ? -38.626 -0.421 6.193 1.00 24.73 280 CYS A CA 1
ATOM 2208 C C . CYS A 1 280 ? -39.303 -0.495 4.812 1.00 24.73 280 CYS A C 1
ATOM 2210 O O . CYS A 1 280 ? -38.776 -0.029 3.803 1.00 24.73 280 CYS A O 1
ATOM 2212 N N . ALA A 1 281 ? -40.508 -1.071 4.801 1.00 24.05 281 ALA A N 1
ATOM 2213 C CA . ALA A 1 281 ? -41.463 -1.063 3.694 1.00 24.05 281 ALA A CA 1
ATOM 2214 C C . ALA A 1 281 ? -41.968 0.368 3.372 1.00 24.05 281 ALA A C 1
ATOM 2216 O O . ALA A 1 281 ? -41.883 1.252 4.228 1.00 24.05 281 ALA A O 1
ATOM 2217 N N . PRO A 1 282 ? -42.526 0.631 2.171 1.00 26.64 282 PRO A N 1
ATOM 2218 C CA . PRO A 1 282 ? -42.841 1.989 1.748 1.00 26.64 282 PRO A CA 1
ATOM 2219 C C . PRO A 1 282 ? -44.267 2.392 2.148 1.00 26.64 282 PRO A C 1
ATOM 2221 O O . PRO A 1 282 ? -45.237 1.811 1.662 1.00 26.64 282 PRO A O 1
ATOM 2224 N N . GLU A 1 283 ? -44.420 3.455 2.942 1.00 25.20 283 GLU A N 1
ATOM 2225 C CA . GLU A 1 283 ? -45.699 4.168 3.059 1.00 25.20 283 GLU A CA 1
ATOM 2226 C C . GLU A 1 283 ? -45.702 5.474 2.249 1.00 25.20 283 GLU A C 1
ATOM 2228 O O . GLU A 1 283 ? -44.868 6.366 2.404 1.00 25.20 283 GLU A O 1
ATOM 2233 N N . ARG A 1 284 ? -46.693 5.570 1.355 1.00 29.50 284 ARG A N 1
ATOM 2234 C CA . ARG A 1 284 ? -47.088 6.759 0.591 1.00 29.50 284 ARG A CA 1
ATOM 2235 C C . ARG A 1 284 ? -47.947 7.690 1.458 1.00 29.50 284 ARG A C 1
ATOM 2237 O O . ARG A 1 284 ? -49.017 7.266 1.875 1.00 29.50 284 ARG A O 1
ATOM 2244 N N . ALA A 1 285 ? -47.611 8.981 1.545 1.00 26.64 285 ALA A N 1
ATOM 2245 C CA . ALA A 1 285 ? -48.582 10.082 1.727 1.00 26.64 285 ALA A CA 1
ATOM 2246 C C . ALA A 1 285 ? -47.913 11.446 1.430 1.00 26.64 285 ALA A C 1
ATOM 2248 O O . ALA A 1 285 ? -46.936 11.823 2.058 1.00 26.64 285 ALA A O 1
ATOM 2249 N N . ALA A 1 286 ? -48.246 12.113 0.320 1.00 25.89 286 ALA A N 1
ATOM 2250 C CA . ALA A 1 286 ? -49.285 13.148 0.180 1.00 25.89 286 ALA A CA 1
ATOM 2251 C C . ALA A 1 286 ? -48.841 14.578 0.583 1.00 25.89 286 ALA A C 1
ATOM 2253 O O . ALA A 1 286 ? -48.824 14.969 1.745 1.00 25.89 286 ALA A O 1
ATOM 2254 N N . ARG A 1 287 ? -48.559 15.396 -0.444 1.00 27.50 287 ARG A N 1
ATOM 2255 C CA . ARG A 1 287 ? -48.383 16.859 -0.384 1.00 27.50 287 ARG A CA 1
ATOM 2256 C C . ARG A 1 287 ? -49.643 17.559 0.149 1.00 27.50 287 ARG A C 1
ATOM 2258 O O . ARG A 1 287 ? -50.698 17.434 -0.469 1.00 27.50 287 ARG A O 1
ATOM 2265 N N . LYS A 1 288 ? -49.493 18.452 1.134 1.00 24.58 288 LYS A N 1
ATOM 2266 C CA . LYS A 1 288 ? -50.338 19.654 1.291 1.00 24.58 288 LYS A CA 1
ATOM 2267 C C . LYS A 1 288 ? -49.494 20.866 1.706 1.00 24.58 288 LYS A C 1
ATOM 2269 O O . LYS A 1 288 ? -48.641 20.773 2.578 1.00 24.58 288 LYS A O 1
ATOM 2274 N N . LYS A 1 289 ? -49.737 21.997 1.035 1.00 27.69 289 LYS A N 1
ATOM 2275 C CA . LYS A 1 289 ? -49.218 23.340 1.344 1.00 27.69 289 LYS A CA 1
ATOM 2276 C C . LYS A 1 289 ? -50.171 24.035 2.329 1.00 27.69 289 LYS A C 1
ATOM 2278 O O . LYS A 1 289 ? -51.360 24.008 2.034 1.00 27.69 289 LYS A O 1
ATOM 2283 N N . SER A 1 290 ? -49.660 24.733 3.356 1.00 24.67 290 SER A N 1
ATOM 2284 C CA . SER A 1 290 ? -50.021 26.136 3.699 1.00 24.67 290 SER A CA 1
ATOM 2285 C C . SER A 1 290 ? -49.508 26.620 5.074 1.00 24.67 290 SER A C 1
ATOM 2287 O O . SER A 1 290 ? -49.691 25.944 6.077 1.00 24.67 290 SER A O 1
ATOM 2289 N N . SER A 1 291 ? -48.973 27.852 5.063 1.00 25.03 291 SER A N 1
ATOM 2290 C CA . SER A 1 291 ? -49.053 28.952 6.058 1.00 25.03 291 SER A CA 1
ATOM 2291 C C . SER A 1 291 ? -48.556 28.799 7.511 1.00 25.03 291 SER A C 1
ATOM 2293 O O . SER A 1 291 ? -49.221 28.228 8.364 1.00 25.03 291 SER A O 1
ATOM 2295 N N . SER A 1 292 ? -47.443 29.495 7.775 1.00 29.75 292 SER A N 1
ATOM 2296 C CA . SER A 1 292 ? -47.108 30.349 8.936 1.00 29.75 292 SER A CA 1
ATOM 2297 C C . SER A 1 292 ? -47.902 30.239 10.255 1.00 29.75 292 SER A C 1
ATOM 2299 O O . SER A 1 292 ? -49.000 30.783 10.360 1.00 29.75 292 SER A O 1
ATOM 2301 N N . SER A 1 293 ? -47.218 29.807 11.322 1.00 24.70 293 SER A N 1
ATOM 2302 C CA . SER A 1 293 ? -47.288 30.437 12.655 1.00 24.70 293 SER A CA 1
ATOM 2303 C C . SER A 1 293 ? -46.069 30.066 13.511 1.00 24.70 293 SER A C 1
ATOM 2305 O O . SER A 1 293 ? -45.584 28.941 13.469 1.00 24.70 293 SER A O 1
ATOM 2307 N N . ARG A 1 294 ? -45.569 31.051 14.265 1.00 28.00 294 ARG A N 1
ATOM 2308 C CA . ARG A 1 294 ? -44.466 30.960 15.234 1.00 28.00 294 ARG A CA 1
ATOM 2309 C C . ARG A 1 294 ? -44.792 30.025 16.411 1.00 28.00 294 ARG A C 1
ATOM 2311 O O . ARG A 1 294 ? -45.931 29.994 16.857 1.00 28.00 294 ARG A O 1
ATOM 2318 N N . ASN A 1 295 ? -43.716 29.469 16.977 1.00 27.00 295 ASN A N 1
ATOM 2319 C CA . ASN A 1 295 ? -43.550 28.847 18.301 1.00 27.00 295 ASN A CA 1
ATOM 2320 C C . ASN A 1 295 ? -44.122 27.436 18.515 1.00 27.00 295 ASN A C 1
ATOM 2322 O O . ASN A 1 295 ? -45.327 27.239 18.587 1.00 27.00 295 ASN A O 1
ATOM 2326 N N . GLY A 1 296 ? -43.193 26.496 18.730 1.00 23.17 296 GLY A N 1
ATOM 2327 C CA . GLY A 1 296 ? -43.439 25.109 19.126 1.00 23.17 296 GLY A CA 1
ATOM 2328 C C . GLY A 1 296 ? -42.489 24.159 18.400 1.00 23.17 296 GLY A C 1
ATOM 2329 O O . GLY A 1 296 ? -42.909 23.469 17.480 1.00 23.17 296 GLY A O 1
ATOM 2330 N N . ILE A 1 297 ? -41.192 24.169 18.739 1.00 26.72 297 ILE A N 1
ATOM 2331 C CA . ILE A 1 297 ? -40.297 23.079 18.321 1.00 26.72 297 ILE A CA 1
ATOM 2332 C C . ILE A 1 297 ? -40.651 21.898 19.221 1.00 26.72 297 ILE A C 1
ATOM 2334 O O . ILE A 1 297 ? -40.175 21.804 20.352 1.00 26.72 297 ILE A O 1
ATOM 2338 N N . ASP A 1 298 ? -41.545 21.047 18.730 1.00 22.53 298 ASP A N 1
ATOM 2339 C CA . ASP A 1 298 ? -41.816 19.745 19.318 1.00 22.53 298 ASP A CA 1
ATOM 2340 C C . ASP A 1 298 ? -40.550 18.891 19.194 1.00 22.53 298 ASP A C 1
ATOM 2342 O O . ASP A 1 298 ? -40.227 18.332 18.144 1.00 22.53 298 ASP A O 1
ATOM 2346 N N . ASN A 1 299 ? -39.809 18.821 20.300 1.00 27.34 299 ASN A N 1
ATOM 2347 C CA . ASN A 1 299 ? -38.717 17.885 20.529 1.00 27.34 299 ASN A CA 1
ATOM 2348 C C . ASN A 1 299 ? -39.271 16.461 20.650 1.00 27.34 299 ASN A C 1
ATOM 2350 O O . ASN A 1 299 ? -39.310 15.895 21.740 1.00 27.34 299 ASN A O 1
ATOM 2354 N N . ASN A 1 300 ? -39.662 15.863 19.528 1.00 23.45 300 ASN A N 1
ATOM 2355 C CA . ASN A 1 300 ? -39.819 14.415 19.430 1.00 23.45 300 ASN A CA 1
ATOM 2356 C C . ASN A 1 300 ? -38.643 13.832 18.638 1.00 23.45 300 ASN A C 1
ATOM 2358 O O . ASN A 1 300 ? -38.781 13.278 17.548 1.00 23.45 300 ASN A O 1
ATOM 2362 N N . ALA A 1 301 ? -37.448 14.006 19.208 1.00 26.67 301 ALA A N 1
ATOM 2363 C CA . ALA A 1 301 ? -36.257 13.273 18.815 1.00 26.67 301 ALA A CA 1
ATOM 2364 C C . ALA A 1 301 ? -36.413 11.827 19.303 1.00 26.67 301 ALA A C 1
ATOM 2366 O O . ALA A 1 301 ? -36.073 11.492 20.437 1.00 26.67 301 ALA A O 1
ATOM 2367 N N . ASN A 1 302 ? -36.956 10.965 18.444 1.00 26.61 302 ASN A N 1
ATOM 2368 C CA . ASN A 1 302 ? -36.770 9.529 18.599 1.00 26.61 302 ASN A CA 1
ATOM 2369 C C . ASN A 1 302 ? -35.261 9.240 18.676 1.00 26.61 302 ASN A C 1
ATOM 2371 O O . ASN A 1 302 ? -34.487 9.750 17.868 1.00 26.61 302 ASN A O 1
ATOM 2375 N N . ASN A 1 303 ? -34.874 8.423 19.660 1.00 25.06 303 ASN A N 1
ATOM 2376 C CA . ASN A 1 303 ? -33.524 7.956 20.000 1.00 25.06 303 ASN A CA 1
ATOM 2377 C C . ASN A 1 303 ? -32.833 7.146 18.873 1.00 25.06 303 ASN A C 1
ATOM 2379 O O . ASN A 1 303 ? -32.401 6.012 19.080 1.00 25.06 303 ASN A O 1
ATOM 2383 N N . GLY A 1 304 ? -32.694 7.707 17.674 1.00 28.48 304 GLY A N 1
ATOM 2384 C CA . GLY A 1 304 ? -31.808 7.178 16.642 1.00 28.48 304 GLY A CA 1
ATOM 2385 C C . GLY A 1 304 ? -30.366 7.519 17.002 1.00 28.48 304 GLY A C 1
ATOM 2386 O O . GLY A 1 304 ? -29.900 8.617 16.706 1.00 28.48 304 GLY A O 1
ATOM 2387 N N . LYS A 1 305 ? -29.656 6.610 17.682 1.00 33.16 305 LYS A N 1
ATOM 2388 C CA . LYS A 1 305 ? -28.205 6.737 17.895 1.00 33.16 305 LYS A CA 1
ATOM 2389 C C . LYS A 1 305 ? -27.519 6.867 16.528 1.00 33.16 305 LYS A C 1
ATOM 2391 O O . LYS A 1 305 ? -27.496 5.911 15.764 1.00 33.16 305 LYS A O 1
ATOM 2396 N N . SER A 1 306 ? -26.960 8.039 16.234 1.00 37.88 306 SER A N 1
ATOM 2397 C CA . SER A 1 306 ? -26.077 8.256 15.083 1.00 37.88 306 SER A CA 1
ATOM 2398 C C . SER A 1 306 ? -24.857 7.337 15.214 1.00 37.88 306 SER A C 1
ATOM 2400 O O . SER A 1 306 ? -24.103 7.468 16.178 1.00 37.88 306 SER A O 1
ATOM 2402 N N . VAL A 1 307 ? -24.665 6.395 14.287 1.00 47.88 307 VAL A N 1
ATOM 2403 C CA . VAL A 1 307 ? -23.536 5.451 14.323 1.00 47.88 307 VAL A CA 1
ATOM 2404 C C . VAL A 1 307 ? -22.385 6.033 13.510 1.00 47.88 307 VAL A C 1
ATOM 2406 O O . VAL A 1 307 ? -22.423 6.049 12.287 1.00 47.88 307 VAL A O 1
ATOM 2409 N N . VAL A 1 308 ? -21.361 6.539 14.191 1.00 59.31 308 VAL A N 1
ATOM 2410 C CA . VAL A 1 308 ? -20.109 6.961 13.549 1.00 59.31 308 VAL A CA 1
ATOM 2411 C C . VAL A 1 308 ? -19.226 5.730 13.367 1.00 59.31 308 VAL A C 1
ATOM 2413 O O . VAL A 1 308 ? -18.970 5.007 14.331 1.00 59.31 308 VAL A O 1
ATOM 2416 N N . GLY A 1 309 ? -18.791 5.470 12.134 1.00 64.31 309 GLY A N 1
ATOM 2417 C CA . GLY A 1 309 ? -17.959 4.314 11.803 1.00 64.31 309 GLY A CA 1
ATOM 2418 C C . GLY A 1 309 ? -16.460 4.609 11.870 1.00 64.31 309 GLY A C 1
ATOM 2419 O O . GLY A 1 309 ? -16.027 5.759 11.814 1.00 64.31 309 GLY A O 1
ATOM 2420 N N . HIS A 1 310 ? -15.643 3.553 11.952 1.00 67.00 310 HIS A N 1
ATOM 2421 C CA . HIS A 1 310 ? -14.171 3.641 11.989 1.00 67.00 310 HIS A CA 1
ATOM 2422 C C . HIS A 1 310 ? -13.572 4.410 10.803 1.00 67.00 310 HIS A C 1
ATOM 2424 O O . HIS A 1 310 ? -12.501 5.002 10.898 1.00 67.00 310 HIS A O 1
ATOM 2430 N N . TRP A 1 311 ? -14.294 4.422 9.689 1.00 74.25 311 TRP A N 1
ATOM 2431 C CA . TRP A 1 311 ? -13.947 5.064 8.433 1.00 74.25 311 TRP A CA 1
ATOM 2432 C C . TRP A 1 311 ? -14.047 6.595 8.461 1.00 74.25 311 TRP A C 1
ATOM 2434 O O . TRP A 1 311 ? -13.608 7.241 7.513 1.00 74.25 311 TRP A O 1
ATOM 2444 N N . SER A 1 312 ? -14.627 7.193 9.510 1.00 80.62 312 SER A N 1
ATOM 2445 C CA . SER A 1 312 ? -14.823 8.645 9.593 1.00 80.62 312 SER A CA 1
ATOM 2446 C C . SER A 1 312 ? -13.555 9.416 9.972 1.00 80.62 312 SER A C 1
ATOM 2448 O O . SER A 1 312 ? -13.544 10.643 9.871 1.00 80.62 312 SER A O 1
ATOM 2450 N N . PHE A 1 313 ? -12.495 8.726 10.403 1.00 83.19 313 PHE A N 1
ATOM 2451 C CA . PHE A 1 313 ? -11.285 9.342 10.941 1.00 83.19 313 PHE A CA 1
ATOM 2452 C C . PHE A 1 313 ? -10.017 8.833 10.254 1.00 83.19 313 PHE A C 1
ATOM 2454 O O . PHE A 1 313 ? -9.860 7.645 9.981 1.00 83.19 313 PHE A O 1
ATOM 2461 N N . GLY A 1 314 ? -9.072 9.742 10.034 1.00 79.19 314 GLY A N 1
ATOM 2462 C CA . GLY A 1 314 ? -7.724 9.456 9.554 1.00 79.19 314 GLY A CA 1
ATOM 2463 C C . GLY A 1 314 ? -6.715 10.351 10.263 1.00 79.19 314 GLY A C 1
ATOM 2464 O O . GLY A 1 314 ? -7.075 11.399 10.786 1.00 79.19 314 GLY A O 1
ATOM 2465 N N . MET A 1 315 ? -5.442 9.970 10.293 1.00 81.88 315 MET A N 1
ATOM 2466 C CA . MET A 1 315 ? -4.396 10.816 10.863 1.00 81.88 315 MET A CA 1
ATOM 2467 C C . MET A 1 315 ? -3.195 10.901 9.927 1.00 81.88 315 MET A C 1
ATOM 2469 O O . MET A 1 315 ? -2.793 9.898 9.344 1.00 81.88 315 MET A O 1
ATOM 2473 N N . THR A 1 316 ? -2.627 12.097 9.810 1.00 77.88 316 THR A N 1
ATOM 2474 C CA . THR A 1 316 ? -1.388 12.360 9.072 1.00 77.88 316 THR A CA 1
ATOM 2475 C C . THR A 1 316 ? -0.445 13.231 9.907 1.00 77.88 316 THR A C 1
ATOM 2477 O O . THR A 1 316 ? -0.815 13.727 10.972 1.00 77.88 316 THR A O 1
ATOM 2480 N N . LEU A 1 317 ? 0.785 13.421 9.446 1.00 70.88 317 LEU A N 1
ATOM 2481 C CA . LEU A 1 317 ? 1.722 14.399 9.994 1.00 70.88 317 LEU A CA 1
ATOM 2482 C C . LEU A 1 317 ? 1.457 15.768 9.355 1.00 70.88 317 LEU A C 1
ATOM 2484 O O . LEU A 1 317 ? 1.321 15.851 8.142 1.00 70.88 317 LEU A O 1
ATOM 2488 N N . GLY A 1 318 ? 1.389 16.834 10.157 1.00 52.94 318 GLY A N 1
ATOM 2489 C CA . GLY A 1 318 ? 1.246 18.209 9.674 1.00 52.94 318 GLY A CA 1
ATOM 2490 C C . GLY A 1 318 ? 2.330 19.133 10.191 1.00 52.94 318 GLY A C 1
ATOM 2491 O O . GLY A 1 318 ? 2.613 19.182 11.393 1.00 52.94 318 GLY A O 1
ATOM 2492 N N . GLY A 1 319 ? 2.900 19.918 9.290 1.00 48.19 319 GLY A N 1
ATOM 2493 C CA . GLY A 1 319 ? 4.018 20.790 9.604 1.00 48.19 319 GLY A CA 1
ATOM 2494 C C . GLY A 1 319 ? 4.710 21.221 8.326 1.00 48.19 319 GLY A C 1
ATOM 2495 O O . GLY A 1 319 ? 5.372 20.425 7.666 1.00 48.19 319 GLY A O 1
ATOM 2496 N N . SER A 1 320 ? 4.563 22.501 8.005 1.00 40.28 320 SER A N 1
ATOM 2497 C CA . SER A 1 320 ? 5.169 23.153 6.852 1.00 40.28 320 SER A CA 1
ATOM 2498 C C . SER A 1 320 ? 6.690 22.955 6.789 1.00 40.28 320 SER A C 1
ATOM 2500 O O . SER A 1 320 ? 7.391 23.196 7.773 1.00 40.28 320 SER A O 1
ATOM 2502 N N . THR A 1 321 ? 7.171 22.655 5.576 1.00 37.75 321 THR A N 1
ATOM 2503 C CA . THR A 1 321 ? 8.566 22.498 5.093 1.00 37.75 321 THR A CA 1
ATOM 2504 C C . THR A 1 321 ? 9.177 21.086 5.161 1.00 37.75 321 THR A C 1
ATOM 2506 O O . THR A 1 321 ? 10.179 20.815 5.821 1.00 37.75 321 THR A O 1
ATOM 2509 N N . ASN A 1 322 ? 8.622 20.172 4.360 1.00 42.41 322 ASN A N 1
ATOM 2510 C CA . ASN A 1 322 ? 9.157 18.826 4.125 1.00 42.41 322 ASN A CA 1
ATOM 2511 C C . ASN A 1 322 ? 10.305 18.753 3.091 1.00 42.41 322 ASN A C 1
ATOM 2513 O O . ASN A 1 322 ? 10.358 17.817 2.301 1.00 42.41 322 ASN A O 1
ATOM 2517 N N . ASP A 1 323 ? 11.289 19.656 3.155 1.00 37.62 323 ASP A N 1
ATOM 2518 C CA . ASP A 1 323 ? 12.615 19.385 2.552 1.00 37.62 323 ASP A CA 1
ATOM 2519 C C . ASP A 1 323 ? 13.609 18.799 3.593 1.00 37.62 323 ASP A C 1
ATOM 2521 O O . ASP A 1 323 ? 14.716 18.375 3.267 1.00 37.62 323 ASP A O 1
ATOM 2525 N N . GLY A 1 324 ? 13.208 18.707 4.874 1.00 38.12 324 GLY A N 1
ATOM 2526 C CA . GLY A 1 324 ? 14.089 18.289 5.978 1.00 38.12 324 GLY A CA 1
ATOM 2527 C C . GLY A 1 324 ? 13.880 16.879 6.552 1.00 38.12 324 GLY A C 1
ATOM 2528 O O . GLY A 1 324 ? 14.846 16.261 7.000 1.00 38.12 324 GLY A O 1
ATOM 2529 N N . LEU A 1 325 ? 12.654 16.342 6.559 1.00 39.16 325 LEU A N 1
ATOM 2530 C CA . LEU A 1 325 ? 12.344 15.063 7.231 1.00 39.16 325 LEU A CA 1
ATOM 2531 C C . LEU A 1 325 ? 12.475 13.842 6.310 1.00 39.16 325 LEU A C 1
ATOM 2533 O O . LEU A 1 325 ? 12.921 12.788 6.762 1.00 39.16 325 LEU A O 1
ATOM 2537 N N . ARG A 1 326 ? 12.229 13.996 5.001 1.00 39.97 326 ARG A N 1
ATOM 2538 C CA . ARG A 1 326 ? 12.478 12.927 4.014 1.00 39.97 326 ARG A CA 1
ATOM 2539 C C . ARG A 1 326 ? 13.972 12.690 3.741 1.00 39.97 326 ARG A C 1
ATOM 2541 O O . ARG A 1 326 ? 14.337 11.590 3.348 1.00 39.97 326 ARG A O 1
ATOM 2548 N N . ARG A 1 327 ? 14.849 13.660 4.050 1.00 37.88 327 ARG A N 1
ATOM 2549 C CA . ARG A 1 327 ? 16.319 13.493 3.999 1.00 37.88 327 ARG A CA 1
ATOM 2550 C C . ARG A 1 327 ? 16.955 12.987 5.300 1.00 37.88 327 ARG A C 1
ATOM 2552 O O . ARG A 1 327 ? 18.138 12.684 5.287 1.00 37.88 327 ARG A O 1
ATOM 2559 N N . ARG A 1 328 ? 16.220 12.887 6.417 1.00 39.66 328 ARG A N 1
ATOM 2560 C CA . ARG A 1 328 ? 16.778 12.468 7.726 1.00 39.66 328 ARG A CA 1
ATOM 2561 C C . ARG A 1 328 ? 16.379 11.066 8.188 1.00 39.66 328 ARG A C 1
ATOM 2563 O O . ARG A 1 328 ? 16.937 10.584 9.164 1.00 39.66 328 ARG A O 1
ATOM 2570 N N . ALA A 1 329 ? 15.484 10.386 7.473 1.00 36.91 329 ALA A N 1
ATOM 2571 C CA . ALA A 1 329 ? 15.287 8.939 7.627 1.00 36.91 329 ALA A CA 1
ATOM 2572 C C . ALA A 1 329 ? 16.325 8.110 6.834 1.00 36.91 329 ALA A C 1
ATOM 2574 O O . ALA A 1 329 ? 16.415 6.898 7.006 1.00 36.91 329 ALA A O 1
ATOM 2575 N N . ALA A 1 330 ? 17.144 8.772 6.009 1.00 30.25 330 ALA A N 1
ATOM 2576 C CA . ALA A 1 330 ? 18.321 8.219 5.356 1.00 30.25 330 ALA A CA 1
ATOM 2577 C C . ALA A 1 330 ? 19.566 8.904 5.944 1.00 30.25 330 ALA A C 1
ATOM 2579 O O . ALA A 1 330 ? 19.873 10.024 5.563 1.00 30.25 330 ALA A O 1
ATOM 2580 N N . ILE A 1 331 ? 20.199 8.245 6.922 1.00 28.98 331 ILE A N 1
ATOM 2581 C CA . ILE A 1 331 ? 21.555 8.416 7.500 1.00 28.98 331 ILE A CA 1
ATOM 2582 C C . ILE A 1 331 ? 21.464 8.137 9.013 1.00 28.98 331 ILE A C 1
ATOM 2584 O O . ILE A 1 331 ? 20.966 8.944 9.788 1.00 28.98 331 ILE A O 1
ATOM 2588 N N . GLY A 1 332 ? 21.971 6.967 9.410 1.00 26.39 332 GLY A N 1
ATOM 2589 C CA . GLY A 1 332 ? 22.715 6.771 10.656 1.00 26.39 332 GLY A CA 1
ATOM 2590 C C . GLY A 1 332 ? 21.999 6.916 12.006 1.00 26.39 332 GLY A C 1
ATOM 2591 O O . GLY A 1 332 ? 21.871 8.001 12.557 1.00 26.39 332 GLY A O 1
ATOM 2592 N N . THR A 1 333 ? 21.793 5.768 12.662 1.00 26.12 333 THR A N 1
ATOM 2593 C CA . THR A 1 333 ? 21.998 5.572 14.116 1.00 26.12 333 THR A CA 1
ATOM 2594 C C . THR A 1 333 ? 21.201 6.440 15.106 1.00 26.12 333 THR A C 1
ATOM 2596 O O . THR A 1 333 ? 21.663 7.477 15.568 1.00 26.12 333 THR A O 1
ATOM 2599 N N . MET A 1 334 ? 20.096 5.900 15.633 1.00 24.58 334 MET A N 1
ATOM 2600 C CA . MET A 1 334 ? 19.599 6.278 16.965 1.00 24.58 334 MET A CA 1
ATOM 2601 C C . MET A 1 334 ? 20.400 5.529 18.042 1.00 24.58 334 MET A C 1
ATOM 2603 O O . MET A 1 334 ? 20.050 4.423 18.456 1.00 24.58 334 MET A O 1
ATOM 2607 N N . ARG A 1 335 ? 21.491 6.144 18.514 1.00 24.19 335 ARG A N 1
ATOM 2608 C CA . ARG A 1 335 ? 22.020 5.894 19.861 1.00 24.19 335 ARG A CA 1
ATOM 2609 C C . ARG A 1 335 ? 21.500 6.988 20.798 1.00 24.19 335 ARG A C 1
ATOM 2611 O O . ARG A 1 335 ? 21.774 8.161 20.599 1.00 24.19 335 ARG A O 1
ATOM 2618 N N . THR A 1 336 ? 20.835 6.528 21.856 1.00 25.09 336 THR A N 1
ATOM 2619 C CA . THR A 1 336 ? 20.826 7.084 23.222 1.00 25.09 336 THR A CA 1
ATOM 2620 C C . THR A 1 336 ? 20.192 8.457 23.497 1.00 25.09 336 THR A C 1
ATOM 2622 O O . THR A 1 336 ? 20.687 9.509 23.123 1.00 25.09 336 THR A O 1
ATOM 2625 N N . SER A 1 337 ? 19.144 8.379 24.321 1.00 29.67 337 SER A N 1
ATOM 2626 C CA . SER A 1 337 ? 18.699 9.286 25.389 1.00 29.67 337 SER A CA 1
ATOM 2627 C C . SER A 1 337 ? 19.621 10.427 25.865 1.00 29.67 337 SER A C 1
ATOM 2629 O O . SER A 1 337 ? 20.800 10.202 26.125 1.00 29.67 337 SER A O 1
ATOM 2631 N N . LYS A 1 338 ? 18.958 11.535 26.250 1.00 28.66 338 LYS A N 1
ATOM 2632 C CA . LYS A 1 338 ? 19.374 12.623 27.169 1.00 28.66 338 LYS A CA 1
ATOM 2633 C C . LYS A 1 338 ? 20.472 13.577 26.679 1.00 28.66 338 LYS A C 1
ATOM 2635 O O . LYS A 1 338 ? 21.636 13.384 26.999 1.00 28.66 338 LYS A O 1
ATOM 2640 N N . ALA A 1 339 ? 20.049 14.690 26.080 1.00 25.70 339 ALA A N 1
ATOM 2641 C CA . ALA A 1 339 ? 20.527 16.051 26.368 1.00 25.70 339 ALA A CA 1
ATOM 2642 C C . ALA A 1 339 ? 19.831 17.028 25.410 1.00 25.70 339 ALA A C 1
ATOM 2644 O O . ALA A 1 339 ? 20.000 16.873 24.209 1.00 25.70 339 ALA A O 1
ATOM 2645 N N . PHE A 1 340 ? 19.043 17.976 25.929 1.00 24.64 340 PHE A N 1
ATOM 2646 C CA . PHE A 1 340 ? 18.967 19.383 25.489 1.00 24.64 340 PHE A CA 1
ATOM 2647 C C . PHE A 1 340 ? 17.835 20.087 26.262 1.00 24.64 340 PHE A C 1
ATOM 2649 O O . PHE A 1 340 ? 16.692 20.171 25.822 1.00 24.64 340 PHE A O 1
ATOM 2656 N N . GLU A 1 341 ? 18.164 20.574 27.458 1.00 25.17 341 GLU A N 1
ATOM 2657 C CA . GLU A 1 341 ? 17.530 21.779 27.997 1.00 25.17 341 GLU A CA 1
ATOM 2658 C C . GLU A 1 341 ? 18.206 22.979 27.319 1.00 25.17 341 GLU A C 1
ATOM 2660 O O . GLU A 1 341 ? 19.434 23.059 27.314 1.00 25.17 341 GLU A O 1
ATOM 2665 N N . GLY A 1 342 ? 17.423 23.900 26.747 1.00 22.91 342 GLY A N 1
ATOM 2666 C CA . GLY A 1 342 ? 17.924 25.196 26.273 1.00 22.91 342 GLY A CA 1
ATOM 2667 C C . GLY A 1 342 ? 17.364 25.667 24.926 1.00 22.91 342 GLY A C 1
ATOM 2668 O O . GLY A 1 342 ? 17.963 25.424 23.889 1.00 22.91 342 GLY A O 1
ATOM 2669 N N . SER A 1 343 ? 16.252 26.410 24.986 1.00 25.02 343 SER A N 1
ATOM 2670 C CA . SER A 1 343 ? 15.852 27.524 24.096 1.00 25.02 343 SER A CA 1
ATOM 2671 C C . SER A 1 343 ? 15.821 27.352 22.557 1.00 25.02 343 SER A C 1
ATOM 2673 O O . SER A 1 343 ? 16.832 27.469 21.875 1.00 25.02 343 SER A O 1
ATOM 2675 N N . SER A 1 344 ? 14.575 27.286 22.056 1.00 27.19 344 SER A N 1
ATOM 2676 C CA . SER A 1 344 ? 14.008 27.908 20.835 1.00 27.19 344 SER A CA 1
ATOM 2677 C C . SER A 1 344 ? 14.622 27.603 19.458 1.00 27.19 344 SER A C 1
ATOM 2679 O O . SER A 1 344 ? 15.650 28.170 19.099 1.00 27.19 344 SER A O 1
ATOM 2681 N N . GLY A 1 345 ? 13.881 26.852 18.623 1.00 26.42 345 GLY A N 1
ATOM 2682 C CA . GLY A 1 345 ? 14.041 26.913 17.161 1.00 26.42 345 GLY A CA 1
ATOM 2683 C C . GLY A 1 345 ? 13.621 25.703 16.313 1.00 26.42 345 GLY A C 1
ATOM 2684 O O . GLY A 1 345 ? 13.662 25.821 15.094 1.00 26.42 345 GLY A O 1
ATOM 2685 N N . LEU A 1 346 ? 13.214 24.564 16.888 1.00 28.19 346 LEU A N 1
ATOM 2686 C CA . LEU A 1 346 ? 12.632 23.451 16.120 1.00 28.19 346 LEU A CA 1
ATOM 2687 C C . LEU A 1 346 ? 11.102 23.554 16.198 1.00 28.19 346 LEU A C 1
ATOM 2689 O O . LEU A 1 346 ? 10.533 23.364 17.270 1.00 28.19 346 LEU A O 1
ATOM 2693 N N . MET A 1 347 ? 10.433 23.910 15.099 1.00 30.84 347 MET A N 1
ATOM 2694 C CA . MET A 1 347 ? 8.974 23.790 15.030 1.00 30.84 347 MET A CA 1
ATOM 2695 C C . MET A 1 347 ? 8.608 22.299 15.013 1.00 30.84 347 MET A C 1
ATOM 2697 O O . MET A 1 347 ? 9.049 21.563 14.132 1.00 30.84 347 MET A O 1
ATOM 2701 N N . ASP A 1 348 ? 7.853 21.868 16.025 1.00 37.88 348 ASP A N 1
ATOM 2702 C CA . ASP A 1 348 ? 7.381 20.495 16.225 1.00 37.88 348 ASP A CA 1
ATOM 2703 C C . ASP A 1 348 ? 6.478 20.061 15.061 1.00 37.88 348 ASP A C 1
ATOM 2705 O O . ASP A 1 348 ? 5.462 20.703 14.778 1.00 37.88 348 ASP A O 1
ATOM 2709 N N . ALA A 1 349 ? 6.814 18.952 14.398 1.00 51.81 349 ALA A N 1
ATOM 2710 C CA . ALA A 1 349 ? 5.875 18.282 13.506 1.00 51.81 349 ALA A CA 1
ATOM 2711 C C . ALA A 1 349 ? 4.674 17.807 14.342 1.00 51.81 349 ALA A C 1
ATOM 2713 O O . ALA A 1 349 ? 4.811 16.947 15.211 1.00 51.81 349 ALA A O 1
ATOM 2714 N N . SER A 1 350 ? 3.495 18.381 14.100 1.00 65.88 350 SER A N 1
ATOM 2715 C CA . SER A 1 350 ? 2.280 18.078 14.863 1.00 65.88 350 SER A CA 1
ATOM 2716 C C . SER A 1 350 ? 1.412 17.093 14.089 1.00 65.88 350 SER A C 1
ATOM 2718 O O . SER A 1 350 ? 1.111 17.323 12.920 1.00 65.88 350 SER A O 1
ATOM 2720 N N . TYR A 1 351 ? 0.945 16.012 14.712 1.00 79.25 351 TYR A N 1
ATOM 2721 C CA . TYR A 1 351 ? -0.017 15.135 14.042 1.00 79.25 351 TYR A CA 1
ATOM 2722 C C . TYR A 1 351 ? -1.353 15.861 13.815 1.00 79.25 351 TYR A C 1
ATOM 2724 O O . TYR A 1 351 ? -1.859 16.588 14.682 1.00 79.25 351 TYR A O 1
ATOM 2732 N N . LEU A 1 352 ? -1.923 15.652 12.634 1.00 83.94 352 LEU A N 1
ATOM 2733 C CA . LEU A 1 352 ? -3.217 16.162 12.206 1.00 83.94 352 LEU A CA 1
ATOM 2734 C C . LEU A 1 352 ? -4.224 15.020 12.163 1.00 83.94 352 LEU A C 1
ATOM 2736 O O . LEU A 1 352 ? -4.028 14.032 11.460 1.00 83.94 352 LEU A O 1
ATOM 2740 N N . LEU A 1 353 ? -5.326 15.187 12.883 1.00 87.06 353 LEU A N 1
ATOM 2741 C CA . LEU A 1 353 ? -6.488 14.315 12.841 1.00 87.06 353 LEU A CA 1
ATOM 2742 C C . LEU A 1 353 ? -7.484 14.846 11.806 1.00 87.06 353 LEU A C 1
ATOM 2744 O O . LEU A 1 353 ? -8.055 15.925 11.970 1.00 87.06 353 LEU A O 1
ATOM 2748 N N . LEU A 1 354 ? -7.699 14.074 10.753 1.00 87.81 354 LEU A N 1
ATOM 2749 C CA . LEU A 1 354 ? -8.707 14.297 9.729 1.00 87.81 354 LEU A CA 1
ATOM 2750 C C . LEU A 1 354 ? -10.002 13.589 10.129 1.00 87.81 354 LEU A C 1
ATOM 2752 O O . LEU A 1 354 ? -9.988 12.433 10.548 1.00 87.81 354 LEU A O 1
ATOM 2756 N N . SER A 1 355 ? -11.123 14.282 9.995 1.00 87.00 355 SER A N 1
ATOM 2757 C CA . SER A 1 355 ? -12.449 13.763 10.309 1.00 87.00 355 SER A CA 1
ATOM 2758 C C . SER A 1 355 ? -13.450 14.106 9.210 1.00 87.00 355 SER A C 1
ATOM 2760 O O . SER A 1 355 ? -13.382 15.167 8.589 1.00 87.00 355 SER A O 1
ATOM 2762 N N . CYS A 1 356 ? -14.396 13.205 8.968 1.00 85.06 356 CYS A N 1
ATOM 2763 C CA . CYS A 1 356 ? -15.467 13.344 7.982 1.00 85.06 356 CYS A CA 1
ATOM 2764 C C . CYS A 1 356 ? -16.793 12.767 8.524 1.00 85.06 356 CYS A C 1
ATOM 2766 O O . CYS A 1 356 ? -16.873 12.410 9.698 1.00 85.06 356 CYS A O 1
ATOM 2768 N N . GLY A 1 357 ? -17.850 12.720 7.700 1.00 77.44 357 GLY A N 1
ATOM 2769 C CA . GLY A 1 357 ? -19.188 12.226 8.096 1.00 77.44 357 GLY A CA 1
ATOM 2770 C C . GLY A 1 357 ? -20.163 13.311 8.585 1.00 77.44 357 GLY A C 1
ATOM 2771 O O . GLY A 1 357 ? -21.257 13.027 9.084 1.00 77.44 357 GLY A O 1
ATOM 2772 N N . TYR A 1 358 ? -19.779 14.578 8.436 1.00 79.19 358 TYR A N 1
ATOM 2773 C CA . TYR A 1 358 ? -20.622 15.729 8.745 1.00 79.19 358 TYR A CA 1
ATOM 2774 C C . TYR A 1 358 ? -21.765 15.878 7.733 1.00 79.19 358 TYR A C 1
ATOM 2776 O O . TYR A 1 358 ? -21.621 15.531 6.562 1.00 79.19 358 TYR A O 1
ATOM 2784 N N . PHE A 1 359 ? -22.893 16.449 8.168 1.00 72.81 359 PHE A N 1
ATOM 2785 C CA . PHE A 1 359 ? -24.033 16.735 7.286 1.00 72.81 359 PHE A CA 1
ATOM 2786 C C . PHE A 1 359 ? -23.697 17.726 6.156 1.00 72.81 359 PHE A C 1
ATOM 2788 O O . PHE A 1 359 ? -24.350 17.731 5.119 1.00 72.81 359 PHE A O 1
ATOM 2795 N N . ASP A 1 360 ? -22.660 18.545 6.344 1.00 76.19 360 ASP A N 1
ATOM 2796 C CA . ASP A 1 360 ? -22.170 19.502 5.348 1.00 76.19 360 ASP A CA 1
ATOM 2797 C C . ASP A 1 360 ? -21.302 18.860 4.243 1.00 76.19 360 ASP A C 1
ATOM 2799 O O . ASP A 1 360 ? -20.883 19.557 3.320 1.00 76.19 360 ASP A O 1
ATOM 2803 N N . GLY A 1 361 ? -21.022 17.551 4.322 1.00 79.00 361 GLY A N 1
ATOM 2804 C CA . GLY A 1 361 ? -20.208 16.828 3.341 1.00 79.00 361 GLY A CA 1
ATOM 2805 C C . GLY A 1 361 ? -18.732 17.239 3.316 1.00 79.00 361 GLY A C 1
ATOM 2806 O O . GLY A 1 361 ? -18.023 16.914 2.361 1.00 79.00 361 GLY A O 1
ATOM 2807 N N . THR A 1 362 ? -18.253 17.962 4.333 1.00 83.25 362 THR A N 1
ATOM 2808 C CA . THR A 1 362 ? -16.874 18.465 4.405 1.00 83.25 362 THR A CA 1
ATOM 2809 C C . THR A 1 362 ? -15.922 17.492 5.099 1.00 83.25 362 THR A C 1
ATOM 2811 O O . THR A 1 362 ? -16.327 16.607 5.858 1.00 83.25 362 THR A O 1
ATOM 2814 N N . VAL A 1 363 ? -14.623 17.686 4.858 1.00 85.81 363 VAL A N 1
ATOM 2815 C CA . VAL A 1 363 ? -13.548 17.068 5.641 1.00 85.81 363 VAL A CA 1
ATOM 2816 C C . VAL A 1 363 ? -12.907 18.137 6.515 1.00 85.81 363 VAL A C 1
ATOM 2818 O O . VAL A 1 363 ? -12.627 19.249 6.061 1.00 85.81 363 VAL A O 1
ATOM 2821 N N . LYS A 1 364 ? -12.675 17.793 7.777 1.00 84.50 364 LYS A N 1
ATOM 2822 C CA . LYS A 1 364 ? -12.196 18.693 8.822 1.00 84.50 364 LYS A CA 1
ATOM 2823 C C . LYS A 1 364 ? -10.854 18.217 9.352 1.00 84.50 364 LYS A C 1
ATOM 2825 O O . LYS A 1 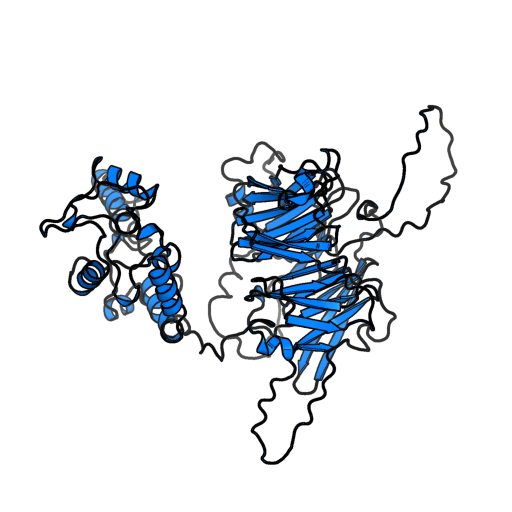364 ? -10.648 17.024 9.537 1.00 84.50 364 LYS A O 1
ATOM 2830 N N . MET A 1 365 ? -9.944 19.148 9.614 1.00 84.69 365 MET A N 1
ATOM 2831 C CA . MET A 1 365 ? -8.598 18.850 10.096 1.00 84.69 365 MET A CA 1
ATOM 2832 C C . MET A 1 365 ? -8.375 19.483 11.466 1.00 84.69 365 MET A C 1
ATOM 2834 O O . MET A 1 365 ? -8.509 20.696 11.643 1.00 84.69 365 MET A O 1
ATOM 2838 N N . HIS A 1 366 ? -7.981 18.663 12.430 1.00 83.56 366 HIS A N 1
ATOM 2839 C CA . HIS A 1 366 ? -7.732 19.046 13.812 1.00 83.56 366 HIS A CA 1
ATOM 2840 C C . HIS A 1 366 ? -6.269 18.789 14.174 1.00 83.56 366 HIS A C 1
ATOM 2842 O O . HIS A 1 366 ? -5.703 17.768 13.805 1.00 83.56 366 HIS A O 1
ATOM 2848 N N . SER A 1 367 ? -5.643 19.674 14.948 1.00 82.25 367 SER A N 1
ATOM 2849 C CA . SER A 1 367 ? -4.336 19.365 15.553 1.00 82.25 367 SER A CA 1
ATOM 2850 C C . SER A 1 367 ? -4.500 18.425 16.743 1.00 82.25 367 SER A C 1
ATOM 2852 O O . SER A 1 367 ? -5.367 18.667 17.578 1.00 82.25 367 SER A O 1
ATOM 2854 N N . ILE A 1 368 ? -3.643 17.412 16.894 1.00 81.00 368 ILE A N 1
ATOM 2855 C CA . ILE A 1 368 ? -3.702 16.508 18.054 1.00 81.00 368 ILE A CA 1
ATOM 2856 C C . ILE A 1 368 ? -3.389 17.213 19.389 1.00 81.00 368 ILE A C 1
ATOM 2858 O O . ILE A 1 368 ? -3.909 16.836 20.442 1.00 81.00 368 ILE A O 1
ATOM 2862 N N . ASP A 1 369 ? -2.575 18.273 19.365 1.00 78.62 369 ASP A N 1
ATOM 2863 C CA . ASP A 1 369 ? -2.085 18.946 20.574 1.00 78.62 369 ASP A CA 1
ATOM 2864 C C . ASP A 1 369 ? -3.138 19.809 21.253 1.00 78.62 369 ASP A C 1
ATOM 2866 O O . ASP A 1 369 ? -3.0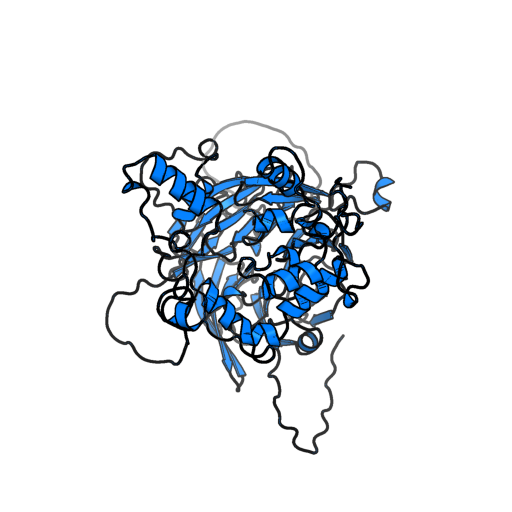68 20.011 22.464 1.00 78.62 369 ASP A O 1
ATOM 2870 N N . GLY A 1 370 ? -4.148 20.260 20.509 1.00 74.12 370 GLY A N 1
ATOM 2871 C CA . GLY A 1 370 ? -5.255 21.054 21.043 1.00 74.12 370 GLY A CA 1
ATOM 2872 C C . GLY A 1 370 ? -6.647 20.556 20.667 1.00 74.12 370 GLY A C 1
ATOM 2873 O O . GLY A 1 370 ? -7.618 21.089 21.191 1.00 74.12 370 GLY A O 1
ATOM 2874 N N . LEU A 1 371 ? -6.762 19.594 19.743 1.00 76.81 371 LEU A N 1
ATOM 2875 C CA . LEU A 1 371 ? -8.000 19.232 19.029 1.00 76.81 371 LEU A CA 1
ATOM 2876 C C . LEU A 1 371 ? -8.780 20.446 18.513 1.00 76.81 371 LEU A C 1
ATOM 2878 O O . LEU A 1 371 ? -10.000 20.414 18.363 1.00 76.81 371 LEU A O 1
ATOM 2882 N N . ARG A 1 372 ? -8.057 21.532 18.224 1.00 75.62 372 ARG A N 1
ATOM 2883 C CA . ARG A 1 372 ? -8.615 22.709 17.574 1.00 75.62 372 ARG A CA 1
ATOM 2884 C C . ARG A 1 372 ? -8.632 22.451 16.079 1.00 75.62 372 ARG A C 1
ATOM 2886 O O . ARG A 1 372 ? -7.635 21.991 15.515 1.00 75.62 372 ARG A O 1
ATOM 2893 N N . MET A 1 373 ? -9.767 22.774 15.475 1.00 77.38 373 MET A N 1
ATOM 2894 C CA . MET A 1 373 ? -9.922 22.862 14.032 1.00 77.38 373 MET A CA 1
ATOM 2895 C C . MET A 1 373 ? -8.864 23.808 13.467 1.00 77.38 373 MET A C 1
ATOM 2897 O O . MET A 1 373 ? -8.836 24.982 13.834 1.00 77.38 373 MET A O 1
ATOM 2901 N N . LYS A 1 374 ? -7.982 23.278 12.617 1.00 72.88 374 LYS A N 1
ATOM 2902 C CA . LYS A 1 374 ? -6.996 24.055 11.859 1.00 72.88 374 LYS A CA 1
ATOM 2903 C C . LYS A 1 374 ? -7.591 24.516 10.532 1.00 72.88 374 LYS A C 1
ATOM 2905 O O . LYS A 1 374 ? -7.450 25.680 10.184 1.00 72.88 374 LYS A O 1
ATOM 2910 N N . CYS A 1 375 ? -8.280 23.625 9.819 1.00 72.19 375 CYS A N 1
ATOM 2911 C CA . CYS A 1 375 ? -8.908 23.942 8.538 1.00 72.19 375 CYS A CA 1
ATOM 2912 C C . CYS A 1 375 ? -10.106 23.023 8.241 1.00 72.19 375 CYS A C 1
ATOM 2914 O O . CYS A 1 375 ? -10.271 21.964 8.854 1.00 72.19 375 CYS A O 1
ATOM 2916 N N . SER A 1 376 ? -10.941 23.445 7.291 1.00 72.19 376 SER A N 1
ATOM 2917 C CA . SER A 1 376 ? -12.036 22.660 6.715 1.00 72.19 376 SER A CA 1
ATOM 2918 C C . SER A 1 376 ? -11.930 22.740 5.197 1.00 72.19 376 SER A C 1
ATOM 2920 O O . SER A 1 376 ? -11.747 23.831 4.662 1.00 72.19 376 SER A O 1
ATOM 2922 N N . GLY A 1 377 ? -12.046 21.611 4.504 1.00 63.78 377 GLY A N 1
ATOM 2923 C CA . GLY A 1 377 ? -12.028 21.588 3.042 1.00 63.78 377 GLY A CA 1
ATOM 2924 C C . GLY A 1 377 ? -13.313 22.180 2.459 1.00 63.78 377 GLY A C 1
ATOM 2925 O O . GLY A 1 377 ? -14.411 21.776 2.848 1.00 63.78 377 GLY A O 1
ATOM 2926 N N . SER A 1 378 ? -13.184 23.114 1.516 1.00 60.44 378 SER A N 1
ATOM 2927 C CA . SER A 1 378 ? -14.268 23.494 0.603 1.00 60.44 378 SER A CA 1
ATOM 2928 C C . SER A 1 378 ? -14.278 22.538 -0.602 1.00 60.44 378 SER A C 1
ATOM 2930 O O . SER A 1 378 ? -13.255 21.950 -0.947 1.00 60.44 378 SER A O 1
ATOM 2932 N N . GLY A 1 379 ? -15.442 22.312 -1.222 1.00 60.97 379 GLY A N 1
ATOM 2933 C CA . GLY A 1 379 ? -15.563 21.336 -2.318 1.00 60.97 379 GLY A CA 1
ATOM 2934 C C . GLY A 1 379 ? -15.643 19.875 -1.855 1.00 60.97 379 GLY A C 1
ATOM 2935 O O . GLY A 1 379 ? -15.115 18.989 -2.523 1.00 60.97 379 GLY A O 1
ATOM 2936 N N . GLY A 1 380 ? -16.293 19.629 -0.714 1.00 73.81 380 GLY A N 1
ATOM 2937 C CA . GLY A 1 380 ? -16.618 18.291 -0.213 1.00 73.81 380 GLY A CA 1
ATOM 2938 C C . GLY A 1 380 ? -17.628 17.520 -1.076 1.00 73.81 380 GLY A C 1
ATOM 2939 O O . GLY A 1 380 ? -18.006 17.953 -2.169 1.00 73.81 380 GLY A O 1
ATOM 2940 N N . HIS A 1 381 ? -18.060 16.361 -0.587 1.00 83.81 381 HIS A N 1
ATOM 2941 C CA . HIS A 1 381 ? -19.055 15.528 -1.268 1.00 83.81 381 HIS A CA 1
ATOM 2942 C C . HIS A 1 381 ? -20.439 16.191 -1.272 1.00 83.81 381 HIS A C 1
ATOM 2944 O O . HIS A 1 381 ? -20.775 16.988 -0.396 1.00 83.81 381 HIS A O 1
ATOM 2950 N N . ARG A 1 382 ? -21.282 15.833 -2.246 1.00 84.56 382 ARG A N 1
ATOM 2951 C CA . ARG A 1 382 ? -22.708 16.201 -2.274 1.00 84.56 382 ARG A CA 1
ATOM 2952 C C . ARG A 1 382 ? -23.531 15.242 -1.408 1.00 84.56 382 ARG A C 1
ATOM 2954 O O . ARG A 1 382 ? -24.453 14.594 -1.888 1.00 84.56 382 ARG A O 1
ATOM 2961 N N . GLY A 1 383 ? -23.176 15.142 -0.134 1.00 81.19 383 GLY A N 1
ATOM 2962 C CA . GLY A 1 383 ? -23.798 14.226 0.815 1.00 81.19 383 GLY A CA 1
ATOM 2963 C C . GLY A 1 383 ? -22.828 13.796 1.905 1.00 81.19 383 GLY A C 1
ATOM 2964 O O . GLY A 1 383 ? -21.701 14.290 1.983 1.00 81.19 383 GLY A O 1
ATOM 2965 N N . ALA A 1 384 ? -23.273 12.862 2.743 1.00 82.94 384 ALA A N 1
ATOM 2966 C CA . ALA A 1 384 ? -22.426 12.280 3.769 1.00 82.94 384 ALA A CA 1
ATOM 2967 C C . ALA A 1 384 ? -21.210 11.591 3.134 1.00 82.94 384 ALA A C 1
ATOM 2969 O O . ALA A 1 384 ? -21.321 10.886 2.128 1.00 82.94 384 ALA A O 1
ATOM 2970 N N . ILE A 1 385 ? -20.042 11.807 3.732 1.00 88.75 385 ILE A N 1
ATOM 2971 C CA . ILE A 1 385 ? -18.848 11.019 3.431 1.00 88.75 385 ILE A CA 1
ATOM 2972 C C . ILE A 1 385 ? -19.001 9.707 4.193 1.00 88.75 385 ILE A C 1
ATOM 2974 O O . ILE A 1 385 ? -19.306 9.765 5.379 1.00 88.75 385 ILE A O 1
ATOM 2978 N N . ASN A 1 386 ? -18.803 8.576 3.518 1.00 87.19 386 ASN A N 1
ATOM 2979 C CA . ASN A 1 386 ? -18.973 7.219 4.045 1.00 87.19 386 ASN A CA 1
ATOM 2980 C C . ASN A 1 386 ? -17.648 6.497 4.281 1.00 87.19 386 ASN A C 1
ATOM 2982 O O . ASN A 1 386 ? -17.623 5.455 4.923 1.00 87.19 386 ASN A O 1
ATOM 2986 N N . CYS A 1 387 ? -16.546 6.985 3.716 1.00 89.44 387 CYS A N 1
ATOM 2987 C CA . CYS A 1 387 ? -15.235 6.402 3.956 1.00 89.44 387 CYS A CA 1
ATOM 2988 C C . CYS A 1 387 ? -14.097 7.377 3.662 1.00 89.44 387 CYS A C 1
ATOM 2990 O O . CYS A 1 387 ? -14.226 8.276 2.829 1.00 89.44 387 CYS A O 1
ATOM 2992 N N . LEU A 1 388 ? -12.980 7.199 4.373 1.00 91.88 388 LEU A N 1
ATOM 2993 C CA . LEU A 1 388 ? -11.769 8.008 4.266 1.00 91.88 388 LEU A CA 1
ATOM 2994 C C . LEU A 1 388 ? -10.530 7.130 4.478 1.00 91.88 388 LEU A C 1
ATOM 2996 O O . LEU A 1 388 ? -10.480 6.327 5.412 1.00 91.88 388 LEU A O 1
ATOM 3000 N N . LYS A 1 389 ? -9.507 7.312 3.637 1.00 91.56 389 LYS A N 1
ATOM 3001 C CA . LYS A 1 389 ? -8.168 6.722 3.805 1.00 91.56 389 LYS A CA 1
ATOM 3002 C C . LYS A 1 389 ? -7.082 7.725 3.455 1.00 91.56 389 LYS A C 1
ATOM 3004 O O . LYS A 1 389 ? -7.251 8.544 2.559 1.00 91.56 389 LYS A O 1
ATOM 3009 N N . ILE A 1 390 ? -5.957 7.630 4.152 1.00 87.50 390 ILE A N 1
ATOM 3010 C CA . ILE A 1 390 ? -4.764 8.455 3.933 1.00 87.50 390 ILE A CA 1
ATOM 3011 C C . ILE A 1 390 ? -3.661 7.552 3.382 1.00 87.50 390 ILE A C 1
ATOM 3013 O O . ILE A 1 390 ? -3.557 6.395 3.789 1.00 87.50 390 ILE A O 1
ATOM 3017 N N . GLY A 1 391 ? -2.862 8.078 2.456 1.00 80.81 391 GLY A N 1
ATOM 3018 C CA . GLY A 1 391 ? -1.701 7.391 1.902 1.00 80.81 391 GLY A CA 1
ATOM 3019 C C . GLY A 1 391 ? -0.624 7.103 2.933 1.00 80.81 391 GLY A C 1
ATOM 3020 O O . GLY A 1 391 ? -0.510 7.779 3.956 1.00 80.81 391 GLY A O 1
ATOM 3021 N N . THR A 1 392 ? 0.224 6.123 2.634 1.00 73.88 392 THR A N 1
ATOM 3022 C CA . THR A 1 392 ? 1.422 5.837 3.439 1.00 73.88 392 THR A CA 1
ATOM 3023 C C . THR A 1 392 ? 2.390 7.022 3.461 1.00 73.88 392 THR A C 1
ATOM 3025 O O . THR A 1 392 ? 3.129 7.198 4.428 1.00 73.88 392 THR A O 1
ATOM 3028 N N . ASP A 1 393 ? 2.350 7.861 2.424 1.00 68.69 393 ASP A N 1
ATOM 3029 C CA . ASP A 1 393 ? 3.134 9.083 2.284 1.00 68.69 393 ASP A CA 1
ATOM 3030 C C . ASP A 1 393 ? 2.618 10.261 3.129 1.00 68.69 393 ASP A C 1
ATOM 3032 O O . ASP A 1 393 ? 3.328 11.264 3.255 1.00 68.69 393 ASP A O 1
ATOM 3036 N N . GLY A 1 394 ? 1.404 10.147 3.685 1.00 74.56 394 GLY A N 1
ATOM 3037 C CA . GLY A 1 394 ? 0.714 11.180 4.459 1.00 74.56 394 GLY A CA 1
ATOM 3038 C C . GLY A 1 394 ? 0.285 12.415 3.657 1.00 74.56 394 GLY A C 1
ATOM 3039 O O . GLY A 1 394 ? -0.359 13.297 4.226 1.00 74.56 394 GLY A O 1
ATOM 3040 N N . GLY A 1 395 ? 0.630 12.479 2.367 1.00 75.88 395 GLY A N 1
ATOM 3041 C CA . GLY A 1 395 ? 0.438 13.649 1.508 1.00 75.88 395 GLY A CA 1
ATOM 3042 C C . GLY A 1 395 ? -0.837 13.592 0.674 1.00 75.88 395 GLY A C 1
ATOM 3043 O O . GLY A 1 395 ? -1.338 14.628 0.241 1.00 75.88 395 GLY A O 1
ATOM 3044 N N . LEU A 1 396 ? -1.385 12.396 0.458 1.00 83.12 396 LEU A N 1
ATOM 3045 C CA . LEU A 1 396 ? -2.649 12.201 -0.244 1.00 83.12 396 LEU A CA 1
ATOM 3046 C C . LEU A 1 396 ? -3.686 11.538 0.654 1.00 83.12 396 LEU A C 1
ATOM 3048 O O . LEU A 1 396 ? -3.380 10.715 1.517 1.00 83.12 396 LEU A O 1
ATOM 3052 N N . MET A 1 397 ? -4.942 11.881 0.413 1.00 88.88 397 MET A N 1
ATOM 3053 C CA . MET A 1 397 ? -6.093 11.283 1.072 1.00 88.88 397 MET A CA 1
ATOM 3054 C C . MET A 1 397 ? -7.194 11.044 0.051 1.00 88.88 397 MET A C 1
ATOM 3056 O O . MET A 1 397 ? -7.367 11.824 -0.880 1.00 88.88 397 MET A O 1
ATOM 3060 N N . VAL A 1 398 ? -7.968 9.983 0.242 1.00 92.38 398 VAL A N 1
ATOM 3061 C CA . VAL A 1 398 ? -9.122 9.673 -0.595 1.00 92.38 398 VAL A CA 1
ATOM 3062 C C . VAL A 1 398 ? -10.366 9.525 0.266 1.00 92.38 398 VAL A C 1
ATOM 3064 O O . VAL A 1 398 ? -10.321 8.913 1.335 1.00 92.38 398 VAL A O 1
ATOM 3067 N N . THR A 1 399 ? -11.475 10.092 -0.199 1.00 93.12 399 THR A N 1
ATOM 3068 C CA . THR A 1 399 ? -12.789 9.984 0.439 1.00 93.12 399 THR A CA 1
ATOM 3069 C C . THR A 1 399 ? -13.819 9.414 -0.525 1.00 93.12 399 THR A C 1
ATOM 3071 O O . THR A 1 399 ? -13.740 9.644 -1.728 1.00 93.12 399 THR A O 1
ATOM 3074 N N . GLY A 1 400 ? -14.786 8.667 -0.003 1.00 92.75 400 GLY A N 1
ATOM 3075 C CA . GLY A 1 400 ? -15.924 8.124 -0.744 1.00 92.75 400 GLY A CA 1
ATOM 3076 C C . GLY A 1 400 ? -17.220 8.568 -0.084 1.00 92.75 400 GLY A C 1
ATOM 3077 O O . GLY A 1 400 ? -17.309 8.578 1.147 1.00 92.75 400 GLY A O 1
ATOM 3078 N N . GLY A 1 401 ? -18.203 8.982 -0.879 1.00 90.50 401 GLY A N 1
ATOM 3079 C CA . GLY A 1 401 ? -19.433 9.584 -0.369 1.00 90.50 401 GLY A CA 1
ATOM 3080 C C . GLY A 1 401 ? -20.715 8.921 -0.852 1.00 90.50 401 GLY A C 1
ATOM 3081 O O . GLY A 1 401 ? -20.726 8.073 -1.743 1.00 90.50 401 GLY A O 1
ATOM 3082 N N . GLN A 1 402 ? -21.823 9.376 -0.269 1.00 89.62 402 GLN A N 1
ATOM 3083 C CA . GLN A 1 402 ? -23.181 9.026 -0.685 1.00 89.62 402 GLN A CA 1
ATOM 3084 C C . GLN A 1 402 ? -23.535 9.567 -2.082 1.00 89.62 402 GLN A C 1
ATOM 3086 O O . GLN A 1 402 ? -24.508 9.133 -2.685 1.00 89.62 402 GLN A O 1
ATOM 3091 N N . ASP A 1 403 ? -22.737 10.491 -2.617 1.00 89.62 403 ASP A N 1
ATOM 3092 C CA . ASP A 1 403 ? -22.901 11.058 -3.957 1.00 89.62 403 ASP A CA 1
ATOM 3093 C C . ASP A 1 403 ? -22.332 10.179 -5.085 1.00 89.62 403 ASP A C 1
ATOM 3095 O O . ASP A 1 403 ? -22.158 10.678 -6.194 1.00 89.62 403 ASP A O 1
ATOM 3099 N N . ALA A 1 404 ? -22.021 8.908 -4.801 1.00 92.88 404 ALA A N 1
ATOM 3100 C CA . ALA A 1 404 ? -21.415 7.943 -5.726 1.00 92.88 404 ALA A CA 1
ATOM 3101 C C . ALA A 1 404 ? -20.041 8.368 -6.290 1.00 92.88 404 ALA A C 1
ATOM 3103 O O . ALA A 1 404 ? -19.546 7.795 -7.261 1.00 92.88 404 ALA A O 1
ATOM 3104 N N . THR A 1 405 ? -19.388 9.366 -5.680 1.00 93.19 405 THR A N 1
ATOM 3105 C CA . THR A 1 405 ? -18.059 9.825 -6.104 1.00 93.19 405 THR A CA 1
ATOM 3106 C C . THR A 1 405 ? -16.985 9.457 -5.096 1.00 93.19 405 THR A C 1
ATOM 3108 O O . THR A 1 405 ? -17.215 9.463 -3.883 1.00 93.19 405 THR A O 1
ATOM 3111 N N . CYS A 1 406 ? -15.783 9.180 -5.604 1.00 93.69 406 CYS A N 1
ATOM 3112 C CA . CYS A 1 406 ? -14.553 9.209 -4.820 1.00 93.69 406 CYS A CA 1
ATOM 3113 C C . CYS A 1 406 ? -13.835 10.539 -5.065 1.00 93.69 406 CYS A C 1
ATOM 3115 O O . CYS A 1 406 ? -13.811 11.036 -6.188 1.00 93.69 406 CYS A O 1
ATOM 3117 N N . ARG A 1 407 ? -13.220 11.126 -4.041 1.00 91.62 407 ARG A N 1
ATOM 3118 C CA . ARG A 1 407 ? -12.454 12.373 -4.166 1.00 91.62 407 ARG A CA 1
ATOM 3119 C C . ARG A 1 407 ? -11.048 12.197 -3.638 1.00 91.62 407 ARG A C 1
ATOM 3121 O O . ARG A 1 407 ? -10.870 11.681 -2.538 1.00 91.62 407 ARG A O 1
ATOM 3128 N N . VAL A 1 408 ? -10.067 12.639 -4.418 1.00 89.75 408 VAL A N 1
ATOM 3129 C CA . VAL A 1 408 ? -8.656 12.657 -4.020 1.00 89.75 408 VAL A CA 1
ATOM 3130 C C . VAL A 1 408 ? -8.316 14.052 -3.523 1.00 89.75 408 VAL A C 1
ATOM 3132 O O . VAL A 1 408 ? -8.639 15.051 -4.166 1.00 89.75 408 VAL A O 1
ATOM 3135 N N . TRP A 1 409 ? -7.652 14.103 -2.380 1.00 85.81 409 TRP A N 1
ATOM 3136 C CA . TRP A 1 409 ? -7.270 15.310 -1.677 1.00 85.81 409 TRP A CA 1
ATOM 3137 C C . TRP A 1 409 ? -5.763 15.347 -1.489 1.00 85.81 409 TRP A C 1
ATOM 3139 O O . TRP A 1 409 ? -5.148 14.332 -1.155 1.00 85.81 409 TRP A O 1
ATOM 3149 N N . VAL A 1 410 ? -5.186 16.533 -1.632 1.00 79.88 410 VAL A N 1
ATOM 3150 C CA . VAL A 1 410 ? -3.805 16.803 -1.241 1.00 79.88 410 VAL A CA 1
ATOM 3151 C C . VAL A 1 410 ? -3.807 17.363 0.172 1.00 79.88 410 VAL A C 1
ATOM 3153 O O . VAL A 1 410 ? -4.496 18.347 0.459 1.00 79.88 410 VAL A O 1
ATOM 3156 N N . VAL A 1 411 ? -3.047 16.709 1.045 1.00 74.94 411 VAL A N 1
ATOM 3157 C CA . VAL A 1 411 ? -2.895 17.040 2.458 1.00 74.94 411 VAL A CA 1
ATOM 3158 C C . VAL A 1 411 ? -1.485 17.588 2.670 1.00 74.94 411 VAL A C 1
ATOM 3160 O O . VAL A 1 411 ? -0.516 16.844 2.578 1.00 74.94 411 VAL A O 1
ATOM 3163 N N . ASP A 1 412 ? -1.374 18.894 2.924 1.00 62.66 412 ASP A N 1
ATOM 3164 C CA . ASP A 1 412 ? -0.118 19.575 3.299 1.00 62.66 412 ASP A CA 1
ATOM 3165 C C . ASP A 1 412 ? 1.099 19.293 2.377 1.00 62.66 412 ASP A C 1
ATOM 3167 O O . ASP A 1 412 ? 2.173 18.903 2.837 1.00 62.66 412 ASP A O 1
ATOM 3171 N N . HIS A 1 413 ? 0.951 19.469 1.052 1.00 58.31 413 HIS A N 1
ATOM 3172 C CA . HIS A 1 413 ? 2.083 19.345 0.117 1.00 58.31 413 HIS A CA 1
ATOM 3173 C C . HIS A 1 413 ? 1.894 20.161 -1.179 1.00 58.31 413 HIS A C 1
ATOM 3175 O O . HIS A 1 413 ? 1.268 19.703 -2.137 1.00 58.31 413 HIS A O 1
ATOM 3181 N N . SER A 1 414 ? 2.488 21.359 -1.239 1.00 52.31 414 SER A N 1
ATOM 3182 C CA . SER A 1 414 ? 2.420 22.260 -2.406 1.00 52.31 414 SER A CA 1
ATOM 3183 C C . SER A 1 414 ? 2.942 21.609 -3.687 1.00 52.31 414 SER A C 1
ATOM 3185 O O . SER A 1 414 ? 2.293 21.691 -4.723 1.00 52.31 414 SER A O 1
ATOM 3187 N N . ASP A 1 415 ? 4.070 20.900 -3.613 1.00 52.59 415 ASP A N 1
ATOM 3188 C CA . ASP A 1 415 ? 4.716 20.351 -4.815 1.00 52.59 415 ASP A CA 1
ATOM 3189 C C . ASP A 1 415 ? 3.934 19.171 -5.406 1.00 52.59 415 ASP A C 1
ATOM 3191 O O . ASP A 1 415 ? 3.852 19.031 -6.621 1.00 52.59 415 ASP A O 1
ATOM 3195 N N . MET A 1 416 ? 3.294 18.356 -4.558 1.00 57.31 416 MET A N 1
ATOM 3196 C CA . MET A 1 416 ? 2.385 17.291 -4.997 1.00 57.31 416 MET A CA 1
ATOM 3197 C C . MET A 1 416 ? 1.098 17.871 -5.578 1.00 57.31 416 MET A C 1
ATOM 3199 O O . MET A 1 416 ? 0.595 17.348 -6.568 1.00 57.31 416 MET A O 1
ATOM 3203 N N . ALA A 1 417 ? 0.580 18.961 -5.000 1.00 57.75 417 ALA A N 1
ATOM 3204 C CA . ALA A 1 417 ? -0.546 19.679 -5.586 1.00 57.75 417 ALA A CA 1
ATOM 3205 C C . ALA A 1 417 ? -0.187 20.181 -6.988 1.00 57.75 417 ALA A C 1
ATOM 3207 O O . ALA A 1 417 ? -0.946 19.938 -7.919 1.00 57.75 417 ALA A O 1
ATOM 3208 N N . ILE A 1 418 ? 0.989 20.788 -7.165 1.00 54.88 418 ILE A N 1
ATOM 3209 C CA . ILE A 1 418 ? 1.474 21.254 -8.471 1.00 54.88 418 ILE A CA 1
ATOM 3210 C C . ILE A 1 418 ? 1.639 20.070 -9.436 1.00 54.88 418 ILE A C 1
ATOM 3212 O O . ILE A 1 418 ? 1.028 20.064 -10.498 1.00 54.88 418 ILE A O 1
ATOM 3216 N N . ALA A 1 419 ? 2.360 19.015 -9.048 1.00 51.81 419 ALA A N 1
ATOM 3217 C CA . ALA A 1 419 ? 2.627 17.859 -9.909 1.00 51.81 419 ALA A CA 1
ATOM 3218 C C . ALA A 1 419 ? 1.363 17.097 -10.352 1.00 51.81 419 ALA A C 1
ATOM 3220 O O . ALA A 1 419 ? 1.347 16.504 -11.429 1.00 51.81 419 ALA A O 1
ATOM 3221 N N . LEU A 1 420 ? 0.305 17.092 -9.534 1.00 58.09 420 LEU A N 1
ATOM 3222 C CA . LEU A 1 420 ? -0.981 16.472 -9.877 1.00 58.09 420 LEU A CA 1
ATOM 3223 C C . LEU A 1 420 ? -1.908 17.390 -10.687 1.00 58.09 420 LEU A C 1
ATOM 3225 O O . LEU A 1 420 ? -2.833 16.898 -11.334 1.00 58.09 420 LEU A O 1
ATOM 3229 N N . THR A 1 421 ? -1.694 18.708 -10.637 1.00 54.06 421 THR A N 1
ATOM 3230 C CA . THR A 1 421 ? -2.547 19.709 -11.303 1.00 54.06 421 THR A CA 1
ATOM 3231 C C . THR A 1 421 ? -1.972 20.221 -12.623 1.00 54.06 421 THR A C 1
ATOM 3233 O O . THR A 1 421 ? -2.733 20.759 -13.434 1.00 54.06 421 THR A O 1
ATOM 3236 N N . ASP A 1 422 ? -0.680 20.008 -12.885 1.00 45.16 422 ASP A N 1
ATOM 3237 C CA . ASP A 1 422 ? -0.014 20.456 -14.107 1.00 45.16 422 ASP A CA 1
ATOM 3238 C C . ASP A 1 422 ? -0.415 19.569 -15.306 1.00 45.16 422 ASP A C 1
ATOM 3240 O O . ASP A 1 422 ? 0.132 18.491 -15.542 1.00 45.16 422 ASP A O 1
ATOM 3244 N N . GLY A 1 423 ? -1.449 19.998 -16.044 1.00 46.28 423 GLY A N 1
ATOM 3245 C CA . GLY A 1 423 ? -1.708 19.530 -17.413 1.00 46.28 423 GLY A CA 1
ATOM 3246 C C . GLY A 1 423 ? -3.148 19.179 -17.812 1.00 46.28 423 GLY A C 1
ATOM 3247 O O . GLY A 1 423 ? -3.393 19.037 -19.009 1.00 46.28 423 GLY A O 1
ATOM 3248 N N . TYR A 1 424 ? -4.122 19.040 -16.897 1.00 42.88 424 TYR A N 1
ATOM 3249 C CA . TYR A 1 424 ? -5.505 18.705 -17.322 1.00 42.88 424 TYR A CA 1
ATOM 3250 C C . TYR A 1 424 ? -6.656 19.092 -16.369 1.00 42.88 424 TYR A C 1
ATOM 3252 O O . TYR A 1 424 ? -7.813 19.033 -16.774 1.00 42.88 424 TYR A O 1
ATOM 3260 N N . VAL A 1 425 ? -6.397 19.506 -15.121 1.00 42.25 425 VAL A N 1
ATOM 3261 C CA . VAL A 1 425 ? -7.452 19.617 -14.082 1.00 42.25 425 VAL A CA 1
ATOM 3262 C C . VAL A 1 425 ? -7.881 21.064 -13.781 1.00 42.25 425 VAL A C 1
ATOM 3264 O O . VAL A 1 425 ? -8.541 21.341 -12.786 1.00 42.25 425 VAL A O 1
ATOM 3267 N N . GLN A 1 426 ? -7.585 22.020 -14.666 1.00 42.78 426 GLN A N 1
ATOM 3268 C CA . GLN A 1 426 ? -8.044 23.410 -14.495 1.00 42.78 426 GLN A CA 1
ATOM 3269 C C . GLN A 1 426 ? -9.560 23.610 -14.692 1.00 42.78 426 GLN A C 1
ATOM 3271 O O . GLN A 1 426 ? -10.067 24.695 -14.422 1.00 42.78 426 GLN A O 1
ATOM 3276 N N . THR A 1 427 ? -10.311 22.606 -15.159 1.00 38.62 427 THR A N 1
ATOM 3277 C CA . THR A 1 427 ? -11.695 22.818 -15.627 1.00 38.62 427 THR A CA 1
ATOM 3278 C C . THR A 1 427 ? -12.808 22.317 -14.706 1.00 38.62 427 THR A C 1
ATOM 3280 O O . THR A 1 427 ? -13.963 22.638 -14.972 1.00 38.62 427 THR A O 1
ATOM 3283 N N . ALA A 1 428 ? -12.523 21.579 -13.625 1.00 36.78 428 ALA A N 1
ATOM 3284 C CA . ALA A 1 428 ? -13.592 20.950 -12.831 1.00 36.78 428 ALA A CA 1
ATOM 3285 C C . ALA A 1 428 ? -13.774 21.488 -11.401 1.00 36.78 428 ALA A C 1
ATOM 3287 O O . ALA A 1 428 ? -14.874 21.368 -10.860 1.00 36.78 428 ALA A O 1
ATOM 3288 N N . LEU A 1 429 ? -12.758 22.087 -10.770 1.00 40.94 429 LEU A N 1
ATOM 3289 C CA . LEU A 1 429 ? -12.845 22.504 -9.368 1.00 40.94 429 LEU A CA 1
ATOM 3290 C C . LEU A 1 429 ? -12.060 23.795 -9.111 1.00 40.94 429 LEU A C 1
ATOM 3292 O O . LEU A 1 429 ? -10.840 23.784 -9.071 1.00 40.94 429 LEU A O 1
ATOM 3296 N N . ALA A 1 430 ? -12.813 24.871 -8.877 1.00 33.81 430 ALA A N 1
ATOM 3297 C CA . ALA A 1 430 ? -12.388 26.163 -8.341 1.00 33.81 430 ALA A CA 1
ATOM 3298 C C . ALA A 1 430 ? -11.334 26.942 -9.152 1.00 33.81 430 ALA A C 1
ATOM 3300 O O . ALA A 1 430 ? -10.170 26.581 -9.280 1.00 33.81 430 ALA A O 1
ATOM 3301 N N . THR A 1 431 ? -11.769 28.108 -9.620 1.00 32.69 431 THR A N 1
ATOM 3302 C CA . THR A 1 431 ? -10.950 29.238 -10.044 1.00 32.69 431 THR A CA 1
ATOM 3303 C C . THR A 1 431 ? -9.779 29.430 -9.075 1.00 32.69 431 THR A C 1
ATOM 3305 O O . THR A 1 431 ? -9.972 29.893 -7.950 1.00 32.69 431 THR A O 1
ATOM 3308 N N . PHE A 1 432 ? -8.559 29.097 -9.502 1.00 37.25 432 PHE A N 1
ATOM 3309 C CA . PHE A 1 432 ? -7.344 29.637 -8.896 1.00 37.25 432 PHE A CA 1
ATOM 3310 C C . PHE A 1 432 ? -7.306 31.135 -9.232 1.00 37.25 432 PHE A C 1
ATOM 3312 O O . PHE A 1 432 ? -6.616 31.579 -10.146 1.00 37.25 432 PHE A O 1
ATOM 3319 N N . ASN A 1 433 ? -8.110 31.932 -8.526 1.00 32.94 433 ASN A N 1
ATOM 3320 C CA . ASN A 1 433 ? -7.813 33.350 -8.386 1.00 32.94 433 ASN A CA 1
ATOM 3321 C C . ASN A 1 433 ? -6.468 33.398 -7.663 1.00 32.94 433 ASN A C 1
ATOM 3323 O O . ASN A 1 433 ? -6.333 32.734 -6.641 1.00 32.94 433 ASN A O 1
ATOM 3327 N N . GLY A 1 434 ? -5.481 34.099 -8.222 1.00 37.09 434 GLY A N 1
ATOM 3328 C CA . GLY A 1 434 ? -4.078 34.132 -7.785 1.00 37.09 434 GLY A CA 1
ATOM 3329 C C . GLY A 1 434 ? -3.806 34.694 -6.381 1.00 37.09 434 GLY A C 1
ATOM 3330 O O . GLY A 1 434 ? -2.790 35.348 -6.177 1.00 37.09 434 GLY A O 1
ATOM 3331 N N . GLU A 1 435 ? -4.691 34.454 -5.422 1.00 36.59 435 GLU A N 1
ATOM 3332 C CA . GLU A 1 435 ? -4.432 34.565 -3.998 1.00 36.59 435 GLU A CA 1
ATOM 3333 C C . GLU A 1 435 ? -3.835 33.236 -3.525 1.00 36.59 435 GLU A C 1
ATOM 3335 O O . GLU A 1 435 ? -4.350 32.150 -3.792 1.00 36.59 435 GLU A O 1
ATOM 3340 N N . THR A 1 436 ? -2.688 33.322 -2.863 1.00 38.19 436 THR A N 1
ATOM 3341 C CA . THR A 1 436 ? -1.973 32.206 -2.244 1.00 38.19 436 THR A CA 1
ATOM 3342 C C . THR A 1 436 ? -2.923 31.397 -1.360 1.00 38.19 436 THR A C 1
ATOM 3344 O O . THR A 1 436 ? -3.268 31.831 -0.265 1.00 38.19 436 THR A O 1
ATOM 3347 N N . ASN A 1 437 ? -3.382 30.237 -1.840 1.00 42.50 437 ASN A N 1
ATOM 3348 C CA . ASN A 1 437 ? -4.307 29.383 -1.101 1.00 42.50 437 ASN A CA 1
ATOM 3349 C C . ASN A 1 437 ? -3.614 28.839 0.161 1.00 42.50 437 ASN A C 1
ATOM 3351 O O . ASN A 1 437 ? -2.889 27.851 0.103 1.00 42.50 437 ASN A O 1
ATOM 3355 N N . GLU A 1 438 ? -3.903 29.442 1.315 1.00 50.22 438 GLU A N 1
ATOM 3356 C CA . GLU A 1 438 ? -3.561 28.955 2.665 1.00 50.22 438 GLU A CA 1
ATOM 3357 C C . GLU A 1 438 ? -4.317 27.657 3.049 1.00 50.22 438 GLU A C 1
ATOM 3359 O O . GLU A 1 438 ? -4.301 27.209 4.198 1.00 50.22 438 GLU A O 1
ATOM 3364 N N . ASN A 1 439 ? -5.012 27.031 2.094 1.00 53.97 439 ASN A N 1
ATOM 3365 C CA . ASN A 1 439 ? -5.809 25.837 2.321 1.00 53.97 439 ASN A CA 1
ATOM 3366 C C . ASN A 1 439 ? -4.905 24.598 2.399 1.00 53.97 439 ASN A C 1
ATOM 3368 O O . ASN A 1 439 ? -4.527 24.017 1.386 1.00 53.97 439 ASN A O 1
ATOM 3372 N N . LEU A 1 440 ? -4.630 24.153 3.628 1.00 63.25 440 LEU A N 1
ATOM 3373 C CA . LEU A 1 440 ? -3.935 22.896 3.972 1.00 63.25 440 LEU A CA 1
ATOM 3374 C C . LEU A 1 440 ? -4.552 21.627 3.347 1.00 63.25 440 LEU A C 1
ATOM 3376 O O . LEU A 1 440 ? -3.915 20.572 3.348 1.00 63.25 440 LEU A O 1
ATOM 3380 N N . LEU A 1 441 ? -5.792 21.713 2.859 1.00 72.38 441 LEU A N 1
ATOM 3381 C CA . LEU A 1 441 ? -6.528 20.614 2.249 1.00 72.38 441 LEU A CA 1
ATOM 3382 C C . LEU A 1 441 ? -7.207 21.088 0.958 1.00 72.38 441 LEU A C 1
ATOM 3384 O O . LEU A 1 441 ? -8.032 22.002 0.996 1.00 72.38 441 LEU A O 1
ATOM 3388 N N . SER A 1 442 ? -6.896 20.445 -0.169 1.00 75.50 442 SER A N 1
ATOM 3389 C CA . SER A 1 442 ? -7.495 20.756 -1.476 1.00 75.50 442 SER A CA 1
ATOM 3390 C C . SER A 1 442 ? -7.911 19.487 -2.220 1.00 75.50 442 SER A C 1
ATOM 3392 O O . SER A 1 442 ? -7.202 18.484 -2.185 1.00 75.50 442 SER A O 1
ATOM 3394 N N . CYS A 1 443 ? -9.081 19.509 -2.866 1.00 80.62 443 CYS A N 1
ATOM 3395 C CA . CYS A 1 443 ? -9.562 18.403 -3.696 1.00 80.62 443 CYS A CA 1
ATOM 3396 C C . CYS A 1 443 ? -8.933 18.510 -5.089 1.00 80.62 443 CYS A C 1
ATOM 3398 O O . CYS A 1 443 ? -9.145 19.513 -5.768 1.00 80.62 443 CYS A O 1
ATOM 3400 N N . CYS A 1 444 ? -8.193 17.488 -5.520 1.00 78.44 444 CYS A N 1
ATOM 3401 C CA . CYS A 1 444 ? -7.535 17.465 -6.826 1.00 78.44 444 CYS A CA 1
ATOM 3402 C C . CYS A 1 444 ? -8.285 16.622 -7.863 1.00 78.44 444 CYS A C 1
ATOM 3404 O O . CYS A 1 444 ? -8.396 17.061 -8.998 1.00 78.44 444 CYS A O 1
ATOM 3406 N N . HIS A 1 445 ? -8.869 15.475 -7.495 1.00 83.50 445 HIS A N 1
ATOM 3407 C CA . HIS A 1 445 ? -9.624 14.633 -8.439 1.00 83.50 445 HIS A CA 1
ATOM 3408 C C . HIS A 1 445 ? -11.021 14.300 -7.926 1.00 83.50 445 HIS A C 1
ATOM 3410 O O . HIS A 1 445 ? -11.202 14.027 -6.741 1.00 83.50 445 HIS A O 1
ATOM 3416 N N . VAL A 1 446 ? -11.990 14.254 -8.845 1.00 90.94 446 VAL A N 1
ATOM 3417 C CA . VAL A 1 446 ? -13.312 13.645 -8.629 1.00 90.94 446 VAL A CA 1
ATOM 3418 C C . VAL A 1 446 ? -13.406 12.423 -9.529 1.00 90.94 446 VAL A C 1
ATOM 3420 O O . VAL A 1 446 ? -13.376 12.535 -10.753 1.00 90.94 446 VAL A O 1
ATOM 3423 N N . LEU A 1 447 ? -13.483 11.257 -8.907 1.00 92.62 447 LEU A N 1
ATOM 3424 C CA . LEU A 1 447 ? -13.467 9.953 -9.544 1.00 92.62 447 LEU A CA 1
ATOM 3425 C C . LEU A 1 447 ? -14.899 9.434 -9.662 1.00 92.62 447 LEU A C 1
ATOM 3427 O O . LEU A 1 447 ? -15.608 9.292 -8.663 1.00 92.62 447 LEU A O 1
ATOM 3431 N N . TRP A 1 448 ? -15.293 9.151 -10.899 1.00 92.00 448 TRP A N 1
ATOM 3432 C CA . TRP A 1 448 ? -16.627 8.692 -11.279 1.00 92.00 448 TRP A CA 1
ATOM 3433 C C . TRP A 1 448 ? -16.573 7.220 -11.684 1.00 92.00 448 TRP A C 1
ATOM 3435 O O . TRP A 1 448 ? -15.556 6.768 -12.216 1.00 92.00 448 TRP A O 1
ATOM 3445 N N . GLY A 1 449 ? -17.649 6.473 -11.454 1.00 89.12 449 GLY A N 1
ATOM 3446 C CA . GLY A 1 449 ? -17.743 5.076 -11.887 1.00 89.12 449 GLY A CA 1
ATOM 3447 C C . GLY A 1 449 ? -18.854 4.283 -11.209 1.00 89.12 449 GLY A C 1
ATOM 3448 O O . GLY A 1 449 ? -19.406 3.392 -11.841 1.00 89.12 449 GLY A O 1
ATOM 3449 N N . HIS A 1 450 ? -19.201 4.628 -9.968 1.00 93.75 450 HIS A N 1
ATOM 3450 C CA . HIS A 1 450 ? -20.317 4.010 -9.249 1.00 93.75 450 HIS A CA 1
ATOM 3451 C C . HIS A 1 450 ? -21.645 4.669 -9.605 1.00 93.75 450 HIS A C 1
ATOM 3453 O O . HIS A 1 450 ? -21.689 5.864 -9.911 1.00 93.75 450 HIS A O 1
ATOM 3459 N N . GLU A 1 451 ? -22.716 3.883 -9.543 1.00 91.25 451 GLU A N 1
ATOM 3460 C CA . GLU A 1 451 ? -24.089 4.377 -9.705 1.00 91.25 451 GLU A CA 1
ATOM 3461 C C . GLU A 1 451 ? -24.729 4.693 -8.349 1.00 91.25 451 GLU A C 1
ATOM 3463 O O . GLU A 1 451 ? -25.550 5.604 -8.244 1.00 91.25 451 GLU A O 1
ATOM 3468 N N . GLU A 1 452 ? -24.295 3.986 -7.305 1.00 93.06 452 GLU A N 1
ATOM 3469 C CA . GLU A 1 452 ? -24.819 4.093 -5.948 1.00 93.06 452 GLU A CA 1
ATOM 3470 C C . GLU A 1 452 ? -23.760 4.570 -4.937 1.00 93.06 452 GLU A C 1
ATOM 3472 O O . GLU A 1 452 ? -22.598 4.835 -5.256 1.00 93.06 452 GLU A O 1
ATOM 3477 N N . ALA A 1 453 ? -24.189 4.743 -3.685 1.00 91.31 453 ALA A N 1
ATOM 3478 C CA . ALA A 1 453 ? -23.345 5.255 -2.613 1.00 91.31 453 ALA A CA 1
ATOM 3479 C C . ALA A 1 453 ? -22.086 4.397 -2.382 1.00 91.31 453 ALA A C 1
ATOM 3481 O O . ALA A 1 453 ? -22.128 3.171 -2.312 1.00 91.31 453 ALA A O 1
ATOM 3482 N N . ILE A 1 454 ? -20.953 5.054 -2.146 1.00 94.12 454 ILE A N 1
ATOM 3483 C CA . ILE A 1 454 ? -19.713 4.343 -1.831 1.00 94.12 454 ILE A CA 1
ATOM 3484 C C . ILE A 1 454 ? -19.770 3.875 -0.379 1.00 94.12 454 ILE A C 1
ATOM 3486 O O . ILE A 1 454 ? -20.052 4.666 0.523 1.00 94.12 454 ILE A O 1
ATOM 3490 N N . THR A 1 455 ? -19.508 2.595 -0.143 1.00 91.94 455 THR A N 1
ATOM 3491 C CA . THR A 1 455 ? -19.592 1.955 1.178 1.00 91.94 455 THR A CA 1
ATOM 3492 C C . THR A 1 455 ? -18.227 1.823 1.840 1.00 91.94 455 THR A C 1
ATOM 3494 O O . THR A 1 455 ? -18.094 2.025 3.046 1.00 91.94 455 THR A O 1
ATOM 3497 N N . CYS A 1 456 ? -17.195 1.513 1.058 1.00 92.75 456 CYS A N 1
ATOM 3498 C CA . CYS A 1 456 ? -15.835 1.318 1.543 1.00 92.75 456 CYS A CA 1
ATOM 3499 C C . CYS A 1 456 ? -14.810 1.706 0.475 1.00 92.75 456 CYS A C 1
ATOM 3501 O O . CYS A 1 456 ? -15.088 1.657 -0.725 1.00 92.75 456 CYS A O 1
ATOM 3503 N N . LEU A 1 457 ? -13.607 2.076 0.911 1.00 95.00 457 LEU A N 1
ATOM 3504 C CA . LEU A 1 457 ? -12.503 2.407 0.017 1.00 95.00 457 LEU A CA 1
ATOM 3505 C C . LEU A 1 457 ? -11.165 1.972 0.616 1.00 95.00 457 LEU A C 1
ATOM 3507 O O . LEU A 1 457 ? -10.997 1.979 1.840 1.00 95.00 457 LEU A O 1
ATOM 3511 N N . ASP A 1 458 ? -10.207 1.661 -0.253 1.00 94.44 458 ASP A N 1
ATOM 3512 C CA . ASP A 1 458 ? -8.799 1.532 0.115 1.00 94.44 458 ASP A CA 1
ATOM 3513 C C . ASP A 1 458 ? -7.876 2.161 -0.936 1.00 94.44 458 ASP A C 1
ATOM 3515 O O . ASP A 1 458 ? -8.242 2.311 -2.105 1.00 94.44 458 ASP A O 1
ATOM 3519 N N . PHE A 1 459 ? -6.686 2.575 -0.505 1.00 91.31 459 PHE A N 1
ATOM 3520 C CA . PHE A 1 459 ? -5.758 3.374 -1.307 1.00 91.31 459 PHE A CA 1
ATOM 3521 C C . PHE A 1 459 ? -4.317 2.879 -1.154 1.00 91.31 459 PHE A C 1
ATOM 3523 O O . PHE A 1 459 ? -3.841 2.663 -0.042 1.00 91.31 459 PHE A O 1
ATOM 3530 N N . SER A 1 460 ? -3.603 2.761 -2.277 1.00 89.62 460 SER A N 1
ATOM 3531 C CA . SER A 1 460 ? -2.162 2.514 -2.312 1.00 89.62 460 SER A CA 1
ATOM 3532 C C . SER A 1 460 ? -1.461 3.577 -3.158 1.00 89.62 460 SER A C 1
ATOM 3534 O O . SER A 1 460 ? -1.657 3.656 -4.372 1.00 89.62 460 SER A O 1
ATOM 3536 N N . SER A 1 461 ? -0.602 4.372 -2.515 1.00 82.50 461 SER A N 1
ATOM 3537 C CA . SER A 1 461 ? 0.276 5.337 -3.189 1.00 82.50 461 SER A CA 1
ATOM 3538 C C . SER A 1 461 ? 1.325 4.658 -4.068 1.00 82.50 461 SER A C 1
ATOM 3540 O O . SER A 1 461 ? 1.728 5.223 -5.083 1.00 82.50 461 SER A O 1
ATOM 3542 N N . ASP A 1 462 ? 1.750 3.453 -3.683 1.00 82.31 462 ASP A N 1
ATOM 3543 C CA . ASP A 1 462 ? 2.818 2.705 -4.351 1.00 82.31 462 ASP A CA 1
ATOM 3544 C C . ASP A 1 462 ? 2.331 2.118 -5.678 1.00 82.31 462 ASP A C 1
ATOM 3546 O O . ASP A 1 462 ? 3.044 2.162 -6.678 1.00 82.31 462 ASP A O 1
ATOM 3550 N N . LEU A 1 463 ? 1.090 1.620 -5.700 1.00 85.88 463 LEU A N 1
ATOM 3551 C CA . LEU A 1 463 ? 0.448 1.105 -6.910 1.00 85.88 463 LEU A CA 1
ATOM 3552 C C . LEU A 1 463 ? -0.202 2.201 -7.764 1.00 85.88 463 LEU A C 1
ATOM 3554 O O . LEU A 1 463 ? -0.621 1.917 -8.880 1.00 85.88 463 LEU A O 1
ATOM 3558 N N . ASP A 1 464 ? -0.296 3.433 -7.258 1.00 88.88 464 ASP A N 1
ATOM 3559 C CA . ASP A 1 464 ? -1.092 4.512 -7.857 1.00 88.88 464 ASP A CA 1
ATOM 3560 C C . ASP A 1 464 ? -2.582 4.145 -8.023 1.00 88.88 464 ASP A C 1
ATOM 3562 O O . ASP A 1 464 ? -3.232 4.541 -8.989 1.00 88.88 464 ASP A O 1
ATOM 3566 N N . LEU A 1 465 ? -3.144 3.379 -7.082 1.00 93.25 465 LEU A N 1
ATOM 3567 C CA . LEU A 1 465 ? -4.507 2.851 -7.181 1.00 93.25 465 LEU A CA 1
ATOM 3568 C C . LEU A 1 465 ? -5.373 3.256 -5.996 1.00 93.25 465 LEU A C 1
ATOM 3570 O O . LEU A 1 465 ? -4.974 3.127 -4.838 1.00 93.25 465 LEU A O 1
ATOM 3574 N N . VAL A 1 466 ? -6.606 3.649 -6.302 1.00 95.62 466 VAL A N 1
ATOM 3575 C CA . VAL A 1 466 ? -7.720 3.635 -5.353 1.00 95.62 466 VAL A CA 1
ATOM 3576 C C . VAL A 1 466 ? -8.722 2.582 -5.792 1.00 95.62 466 VAL A C 1
ATOM 3578 O O . VAL A 1 466 ? -9.037 2.454 -6.978 1.00 95.62 466 VAL A O 1
ATOM 3581 N N . ILE A 1 467 ? -9.226 1.843 -4.812 1.00 96.69 467 ILE A N 1
ATOM 3582 C CA . ILE A 1 467 ? -10.294 0.874 -4.990 1.00 96.69 467 ILE A CA 1
ATOM 3583 C C . ILE A 1 467 ? -11.471 1.296 -4.119 1.00 96.69 467 ILE A C 1
ATOM 3585 O O . ILE A 1 467 ? -11.303 1.628 -2.946 1.00 96.69 467 ILE A O 1
ATOM 3589 N N . SER A 1 468 ? -12.663 1.291 -4.700 1.00 97.12 468 SER A N 1
ATOM 3590 C CA . SER A 1 468 ? -13.898 1.713 -4.041 1.00 97.12 468 SER A CA 1
ATOM 3591 C C . SER A 1 468 ? -14.988 0.672 -4.253 1.00 97.12 468 SER A C 1
ATOM 3593 O O . SER A 1 468 ? -15.194 0.229 -5.380 1.00 97.12 468 SER A O 1
ATOM 3595 N N . GLY A 1 469 ? -15.661 0.279 -3.176 1.00 95.25 469 GLY A N 1
ATOM 3596 C CA . GLY A 1 469 ? -16.832 -0.596 -3.198 1.00 95.25 469 GLY A CA 1
ATOM 3597 C C . GLY A 1 469 ? -18.111 0.199 -2.959 1.00 95.25 469 GLY A C 1
ATOM 3598 O O . GLY A 1 469 ? -18.088 1.205 -2.244 1.00 95.25 469 GLY A O 1
ATOM 3599 N N . SER A 1 470 ? -19.208 -0.249 -3.560 1.00 94.75 470 SER A N 1
ATOM 3600 C CA . SER A 1 470 ? -20.498 0.442 -3.540 1.00 94.75 470 SER A CA 1
ATOM 3601 C C . SER A 1 470 ? -21.651 -0.492 -3.145 1.00 94.75 470 SER A C 1
ATOM 3603 O O . SER A 1 470 ? -21.499 -1.716 -3.024 1.00 94.75 470 SER A O 1
ATOM 3605 N N . VAL A 1 471 ? -22.815 0.112 -2.890 1.00 92.06 471 VAL A N 1
ATOM 3606 C CA . VAL A 1 471 ? -24.086 -0.582 -2.612 1.00 92.06 471 VAL A CA 1
ATOM 3607 C C . VAL A 1 471 ? -24.530 -1.444 -3.785 1.00 92.06 471 VAL A C 1
ATOM 3609 O O . VAL A 1 471 ? -25.155 -2.479 -3.582 1.00 92.06 471 VAL A O 1
ATOM 3612 N N . ASP A 1 472 ? -24.175 -1.035 -4.999 1.00 88.38 472 ASP A N 1
ATOM 3613 C CA . ASP A 1 472 ? -24.442 -1.762 -6.242 1.00 88.38 472 ASP A CA 1
ATOM 3614 C C . ASP A 1 472 ? -23.667 -3.093 -6.355 1.00 88.38 472 ASP A C 1
ATOM 3616 O O . ASP A 1 472 ? -23.838 -3.823 -7.326 1.00 88.38 472 ASP A O 1
ATOM 3620 N N . GLY A 1 473 ? -22.821 -3.439 -5.377 1.00 90.00 473 GLY A N 1
ATOM 3621 C CA . GLY A 1 473 ? -22.028 -4.669 -5.402 1.00 90.00 473 GLY A CA 1
ATOM 3622 C C . GLY A 1 473 ? -20.848 -4.625 -6.377 1.00 90.00 473 GLY A C 1
ATOM 3623 O O . GLY A 1 473 ? -20.214 -5.656 -6.622 1.00 90.00 473 GLY A O 1
ATOM 3624 N N . ILE A 1 474 ? -20.536 -3.449 -6.923 1.00 93.25 474 ILE A N 1
ATOM 3625 C CA . ILE A 1 474 ? -19.443 -3.221 -7.858 1.00 93.25 474 ILE A CA 1
ATOM 3626 C C . ILE A 1 474 ? -18.244 -2.649 -7.104 1.00 93.25 474 ILE A C 1
ATOM 3628 O O . ILE A 1 474 ? -18.349 -1.839 -6.178 1.00 93.25 474 ILE A O 1
ATOM 3632 N N . VAL A 1 475 ? -17.059 -3.080 -7.529 1.00 96.06 475 VAL A N 1
ATOM 3633 C CA . VAL A 1 475 ? -15.786 -2.489 -7.131 1.00 96.06 475 VAL A CA 1
ATOM 3634 C C . VAL A 1 475 ? -15.205 -1.726 -8.314 1.00 96.06 475 VAL A C 1
ATOM 3636 O O . VAL A 1 475 ? -14.919 -2.319 -9.354 1.00 96.06 475 VAL A O 1
ATOM 3639 N N . CYS A 1 476 ? -14.991 -0.422 -8.157 1.00 96.31 476 CYS A N 1
ATOM 3640 C CA . CYS A 1 476 ? -14.323 0.412 -9.154 1.00 96.31 476 CYS A CA 1
ATOM 3641 C C . CYS A 1 476 ? -12.863 0.662 -8.771 1.00 96.31 476 CYS A C 1
ATOM 3643 O O . CYS A 1 476 ? -12.540 0.890 -7.601 1.00 96.31 476 CYS A O 1
ATOM 3645 N N . ILE A 1 477 ? -11.993 0.649 -9.781 1.00 96.56 477 ILE A N 1
ATOM 3646 C CA . ILE A 1 477 ? -10.555 0.882 -9.659 1.00 96.56 477 ILE A CA 1
ATOM 3647 C C . ILE A 1 477 ? -10.183 2.105 -10.497 1.00 96.56 477 ILE A C 1
ATOM 3649 O O . ILE A 1 477 ? -10.485 2.169 -11.695 1.00 96.56 477 ILE A O 1
ATOM 3653 N N . HIS A 1 478 ? -9.469 3.050 -9.887 1.00 94.31 478 HIS A N 1
ATOM 3654 C CA . HIS A 1 478 ? -9.008 4.277 -10.537 1.00 94.31 478 HIS A CA 1
ATOM 3655 C C . HIS A 1 478 ? -7.518 4.516 -10.287 1.00 94.31 478 HIS A C 1
ATOM 3657 O O . HIS A 1 478 ? -6.982 4.119 -9.253 1.00 94.31 478 HIS A O 1
ATOM 3663 N N . SER A 1 479 ? -6.861 5.210 -11.220 1.00 88.50 479 SER A N 1
ATOM 3664 C CA . SER A 1 479 ? -5.511 5.752 -11.020 1.00 88.50 479 SER A CA 1
ATOM 3665 C C . SER A 1 479 ? -5.591 7.047 -10.222 1.00 88.50 479 SER A C 1
ATOM 3667 O O . SER A 1 479 ? -6.354 7.949 -10.583 1.00 88.50 479 SER A O 1
ATOM 3669 N N . VAL A 1 480 ? -4.787 7.156 -9.165 1.00 86.88 480 VAL A N 1
ATOM 3670 C CA . VAL A 1 480 ? -4.816 8.312 -8.257 1.00 86.88 480 VAL A CA 1
ATOM 3671 C C . VAL A 1 480 ? -4.126 9.521 -8.868 1.00 86.88 480 VAL A C 1
ATOM 3673 O O . VAL A 1 480 ? -4.699 10.607 -8.879 1.00 86.88 480 VAL A O 1
ATOM 3676 N N . ARG A 1 481 ? -2.932 9.349 -9.439 1.00 81.31 481 ARG A N 1
ATOM 3677 C CA . ARG A 1 481 ? -2.163 10.441 -10.043 1.00 81.31 481 ARG A CA 1
ATOM 3678 C C . ARG A 1 481 ? -2.844 10.986 -11.289 1.00 81.31 481 ARG A C 1
ATOM 3680 O O . ARG A 1 481 ? -2.894 12.197 -11.475 1.00 81.31 481 ARG A O 1
ATOM 3687 N N . ARG A 1 482 ? -3.395 10.104 -12.132 1.00 78.56 482 ARG A N 1
ATOM 3688 C CA . ARG A 1 482 ? -4.049 10.503 -13.392 1.00 78.56 482 ARG A CA 1
ATOM 3689 C C . ARG A 1 482 ? -5.529 10.849 -13.236 1.00 78.56 482 ARG A C 1
ATOM 3691 O O . ARG A 1 482 ? -6.099 11.388 -14.179 1.00 78.56 482 ARG A O 1
ATOM 3698 N N . GLY A 1 483 ? -6.162 10.481 -12.122 1.00 83.88 483 GLY A N 1
ATOM 3699 C CA . GLY A 1 483 ? -7.602 10.651 -11.917 1.00 83.88 483 GLY A CA 1
ATOM 3700 C C . GLY A 1 483 ? -8.471 9.850 -12.896 1.00 83.88 483 GLY A C 1
ATOM 3701 O O . GLY A 1 483 ? -9.596 10.244 -13.194 1.00 83.88 483 GLY A O 1
ATOM 3702 N N . LYS A 1 484 ? -7.946 8.755 -13.465 1.00 85.62 484 LYS A N 1
ATOM 3703 C CA . LYS A 1 484 ? -8.615 7.996 -14.536 1.00 85.62 484 LYS A CA 1
ATOM 3704 C C . LYS A 1 484 ? -9.297 6.747 -14.002 1.00 85.62 484 LYS A C 1
ATOM 3706 O O . LYS A 1 484 ? -8.701 6.004 -13.228 1.00 85.62 484 LYS A O 1
ATOM 3711 N N . PHE A 1 485 ? -10.505 6.480 -14.492 1.00 92.06 485 PHE A N 1
ATOM 3712 C CA . PHE A 1 485 ? -11.149 5.178 -14.347 1.00 92.06 485 PHE A CA 1
ATOM 3713 C C . PHE A 1 485 ? -10.340 4.115 -15.094 1.00 92.06 485 PHE A C 1
ATOM 3715 O O . PHE A 1 485 ? -9.982 4.313 -16.256 1.00 92.06 485 PHE A O 1
ATOM 3722 N N . ILE A 1 486 ? -10.028 3.015 -14.412 1.00 90.50 486 ILE A N 1
ATOM 3723 C CA . ILE A 1 486 ? -9.305 1.883 -14.995 1.00 90.50 486 ILE A CA 1
ATOM 3724 C C . ILE A 1 486 ? -10.307 0.794 -15.359 1.00 90.50 486 ILE A C 1
ATOM 3726 O O . ILE A 1 486 ? -10.330 0.355 -16.508 1.00 90.50 486 ILE A O 1
ATOM 3730 N N . ARG A 1 487 ? -11.123 0.352 -14.390 1.00 91.00 487 ARG A N 1
ATOM 3731 C CA . ARG A 1 487 ? -12.135 -0.695 -14.589 1.00 91.00 487 ARG A CA 1
ATOM 3732 C C . ARG A 1 487 ? -13.097 -0.831 -13.413 1.00 91.00 487 ARG A C 1
ATOM 3734 O O . ARG A 1 487 ? -12.817 -0.350 -12.317 1.00 91.00 487 ARG A O 1
ATOM 3741 N N . SER A 1 488 ? -14.174 -1.572 -13.648 1.00 93.06 488 SER A N 1
ATOM 3742 C CA . SER A 1 488 ? -15.108 -2.073 -12.643 1.00 93.06 488 SER A CA 1
ATOM 3743 C C . SER A 1 488 ? -15.074 -3.604 -12.595 1.00 93.06 488 SER A C 1
ATOM 3745 O O . SER A 1 488 ? -14.712 -4.264 -13.572 1.00 93.06 488 SER A O 1
ATOM 3747 N N . ILE A 1 489 ? -15.400 -4.169 -11.436 1.00 91.81 489 ILE A N 1
ATOM 3748 C CA . ILE A 1 489 ? -15.507 -5.610 -11.208 1.00 91.81 489 ILE A CA 1
ATOM 3749 C C . ILE A 1 489 ? -16.820 -5.848 -10.459 1.00 91.81 489 ILE A C 1
ATOM 3751 O O . ILE A 1 489 ? -17.006 -5.289 -9.378 1.00 91.81 489 ILE A O 1
ATOM 3755 N N . ASP A 1 490 ? -17.719 -6.659 -11.017 1.00 90.50 490 ASP A N 1
ATOM 3756 C CA . ASP A 1 490 ? -18.954 -7.069 -10.341 1.00 90.50 490 ASP A CA 1
ATOM 3757 C C . ASP A 1 490 ? -18.656 -8.245 -9.403 1.00 90.50 490 ASP A C 1
ATOM 3759 O O . ASP A 1 490 ? -18.181 -9.305 -9.822 1.00 90.50 490 ASP A O 1
ATOM 3763 N N . MET A 1 491 ? -18.906 -8.061 -8.106 1.00 87.06 491 MET A N 1
ATOM 3764 C CA . MET A 1 491 ? -18.625 -9.094 -7.108 1.00 87.06 491 MET A CA 1
ATOM 3765 C C . MET A 1 491 ? -19.607 -10.270 -7.185 1.00 87.06 491 MET A C 1
ATOM 3767 O O . MET A 1 491 ? -19.280 -11.378 -6.746 1.00 87.06 491 MET A O 1
ATOM 3771 N N . ASN A 1 492 ? -20.786 -10.055 -7.770 1.00 75.69 492 ASN A N 1
ATOM 3772 C CA . ASN A 1 492 ? -21.893 -11.005 -7.788 1.00 75.69 492 ASN A CA 1
ATOM 3773 C C . ASN A 1 492 ? -21.867 -11.952 -9.003 1.00 75.69 492 ASN A C 1
ATOM 3775 O O . ASN A 1 492 ? -22.482 -13.020 -8.956 1.00 75.69 492 ASN A O 1
ATOM 3779 N N . GLU A 1 493 ? -21.108 -11.616 -10.052 1.00 66.81 493 GLU A N 1
ATOM 3780 C CA . GLU A 1 493 ? -21.070 -12.341 -11.335 1.00 66.81 493 GLU A CA 1
ATOM 3781 C C . GLU A 1 493 ? -20.450 -13.752 -11.225 1.00 66.81 493 GLU A C 1
ATOM 3783 O O . GLU A 1 493 ? -20.757 -14.658 -11.995 1.00 66.81 493 GLU A O 1
ATOM 3788 N N . SER A 1 494 ? -19.612 -13.993 -10.214 1.00 55.06 494 SER A N 1
ATOM 3789 C CA . SER A 1 494 ? -18.829 -15.234 -10.078 1.00 55.06 494 SER A CA 1
ATOM 3790 C C . SER A 1 494 ? -19.588 -16.463 -9.541 1.00 55.06 494 SER A C 1
ATOM 3792 O O . SER A 1 494 ? -18.964 -17.491 -9.262 1.00 55.06 494 SER A O 1
ATOM 3794 N N . SER A 1 495 ? -20.910 -16.380 -9.370 1.00 51.66 495 SER A N 1
ATOM 3795 C CA . SER A 1 495 ? -21.745 -17.489 -8.894 1.00 51.66 495 SER A CA 1
ATOM 3796 C C . SER A 1 495 ? -22.559 -18.079 -10.051 1.00 51.66 495 SER A C 1
ATOM 3798 O O . SER A 1 495 ? -23.586 -17.536 -10.445 1.00 51.66 495 SER A O 1
ATOM 3800 N N . LEU A 1 496 ? -22.100 -19.216 -10.597 1.00 46.75 496 LEU A N 1
ATOM 3801 C CA . LEU A 1 496 ? -22.784 -19.965 -11.669 1.00 46.75 496 LEU A CA 1
ATOM 3802 C C . LEU A 1 496 ? -24.277 -20.244 -11.372 1.00 46.75 496 LEU A C 1
ATOM 3804 O O . LEU A 1 496 ? -25.058 -20.391 -12.308 1.00 46.75 496 LEU A O 1
ATOM 3808 N N . ASP A 1 497 ? -24.686 -20.252 -10.099 1.00 45.31 497 ASP A N 1
ATOM 3809 C CA . ASP A 1 497 ? -26.071 -20.480 -9.660 1.00 45.31 497 ASP A CA 1
ATOM 3810 C C . ASP A 1 497 ? -27.021 -19.280 -9.852 1.00 45.31 497 ASP A C 1
ATOM 3812 O O . ASP A 1 497 ? -28.239 -19.468 -9.942 1.00 45.31 497 ASP A O 1
ATOM 3816 N N . ARG A 1 498 ? -26.512 -18.042 -9.956 1.00 50.03 498 ARG A N 1
ATOM 3817 C CA . ARG A 1 498 ? -27.368 -16.842 -10.080 1.00 50.03 498 ARG A CA 1
ATOM 3818 C C . ARG A 1 498 ? -27.827 -16.557 -11.511 1.00 50.03 498 ARG A C 1
ATOM 3820 O O . ARG A 1 498 ? -28.830 -15.881 -11.699 1.00 50.03 498 ARG A O 1
ATOM 3827 N N . ALA A 1 499 ? -27.189 -17.149 -12.523 1.00 45.22 499 ALA A N 1
ATOM 3828 C CA . ALA A 1 499 ? -27.611 -17.014 -13.923 1.00 45.22 499 ALA A CA 1
ATOM 3829 C C . ALA A 1 499 ? -28.976 -17.674 -14.230 1.00 45.22 499 ALA A C 1
ATOM 3831 O O . ALA A 1 499 ? -29.571 -17.402 -15.274 1.00 45.22 499 ALA A O 1
ATOM 3832 N N . LEU A 1 500 ? -29.477 -18.538 -13.336 1.00 47.09 500 LEU A N 1
ATOM 3833 C CA . LEU A 1 500 ? -30.763 -19.233 -13.476 1.00 47.09 500 LEU A CA 1
ATOM 3834 C C . LEU A 1 500 ? -31.929 -18.534 -12.756 1.00 47.09 500 LEU A C 1
ATOM 3836 O O . LEU A 1 500 ? -33.083 -18.881 -13.013 1.00 47.09 500 LEU A O 1
ATOM 3840 N N . HIS A 1 501 ? -31.659 -17.546 -11.899 1.00 45.19 501 HIS A N 1
ATOM 3841 C CA . HIS A 1 501 ? -32.692 -16.771 -11.214 1.00 45.19 501 HIS A CA 1
ATOM 3842 C C . HIS A 1 501 ? -32.861 -15.406 -11.901 1.00 45.19 501 HIS A C 1
ATOM 3844 O O . HIS A 1 501 ? -31.905 -14.769 -12.331 1.00 45.19 501 HIS A O 1
ATOM 3850 N N . ASN A 1 502 ? -34.119 -15.020 -12.119 1.00 38.84 502 ASN A N 1
ATOM 3851 C CA . ASN A 1 502 ? -34.538 -13.837 -12.873 1.00 38.84 502 ASN A CA 1
ATOM 3852 C C . ASN A 1 502 ? -33.756 -12.557 -12.520 1.00 38.84 502 ASN A C 1
ATOM 3854 O O . ASN A 1 502 ? -33.416 -12.328 -11.366 1.00 38.84 502 ASN A O 1
ATOM 3858 N N . ARG A 1 503 ? -33.607 -11.669 -13.518 1.00 42.91 503 ARG A N 1
ATOM 3859 C CA . ARG A 1 503 ? -32.944 -10.341 -13.506 1.00 42.91 503 ARG A CA 1
ATOM 3860 C C . ARG A 1 503 ? -33.517 -9.286 -12.525 1.00 42.91 503 ARG A C 1
ATOM 3862 O O . ARG A 1 503 ? -33.494 -8.098 -12.832 1.00 42.91 503 ARG A O 1
ATOM 3869 N N . PHE A 1 504 ? -34.073 -9.696 -11.391 1.00 47.12 504 PHE A N 1
ATOM 3870 C CA . PHE A 1 504 ? -34.572 -8.823 -10.325 1.00 47.12 504 PHE A CA 1
ATOM 3871 C C . PHE A 1 504 ? -33.830 -9.016 -8.992 1.00 47.12 504 PHE A C 1
ATOM 3873 O O . PHE A 1 504 ? -34.194 -8.362 -8.017 1.00 47.12 504 PHE A O 1
ATOM 3880 N N . ASP A 1 505 ? -32.809 -9.877 -8.932 1.00 51.00 505 ASP A N 1
ATOM 3881 C CA . ASP A 1 505 ? -32.006 -10.044 -7.719 1.00 51.00 505 ASP A CA 1
ATOM 3882 C C . ASP A 1 505 ? -31.157 -8.793 -7.458 1.00 51.00 505 ASP A C 1
ATOM 3884 O O . ASP A 1 505 ? -30.336 -8.383 -8.280 1.00 51.00 505 ASP A O 1
ATOM 3888 N N . MET A 1 506 ? -31.392 -8.174 -6.298 1.00 61.62 506 MET A N 1
ATOM 3889 C CA . MET A 1 506 ? -30.584 -7.079 -5.773 1.00 61.62 506 MET A CA 1
ATOM 3890 C C . MET A 1 506 ? -29.125 -7.523 -5.645 1.00 61.62 506 MET A C 1
ATOM 3892 O O . MET A 1 506 ? -28.839 -8.552 -5.031 1.00 61.62 506 MET A O 1
ATOM 3896 N N . HIS A 1 507 ? -28.201 -6.730 -6.186 1.00 78.31 507 HIS A N 1
ATOM 3897 C CA . HIS A 1 507 ? -26.772 -6.922 -5.969 1.00 78.31 507 HIS A CA 1
ATOM 3898 C C . HIS A 1 507 ? -26.456 -6.895 -4.467 1.00 78.31 507 HIS A C 1
ATOM 3900 O O . HIS A 1 507 ? -26.970 -6.038 -3.743 1.00 78.31 507 HIS A O 1
ATOM 3906 N N . THR A 1 508 ? -25.615 -7.821 -3.988 1.00 87.69 508 THR A N 1
ATOM 3907 C CA . THR A 1 508 ? -25.150 -7.771 -2.598 1.00 87.69 508 THR A CA 1
ATOM 3908 C C . THR A 1 508 ? -24.181 -6.590 -2.445 1.00 87.69 508 THR A C 1
ATOM 3910 O O . THR A 1 508 ? -23.162 -6.576 -3.145 1.00 87.69 508 THR A O 1
ATOM 3913 N N . PRO A 1 509 ? -24.433 -5.637 -1.523 1.00 91.31 509 PRO A N 1
ATOM 3914 C CA . PRO A 1 509 ? -23.533 -4.516 -1.267 1.00 91.31 509 PRO A CA 1
ATOM 3915 C C . PRO A 1 509 ? -22.134 -4.962 -0.852 1.00 91.31 509 PRO A C 1
ATOM 3917 O O . PRO A 1 509 ? -21.970 -5.901 -0.062 1.00 91.31 509 PRO A O 1
ATOM 3920 N N . VAL A 1 510 ? -21.121 -4.229 -1.314 1.00 93.00 510 VAL A N 1
ATOM 3921 C CA . VAL A 1 510 ? -19.759 -4.378 -0.799 1.00 93.00 510 VAL A CA 1
ATOM 3922 C C . VAL A 1 510 ? -19.698 -3.729 0.580 1.00 93.00 510 VAL A C 1
ATOM 3924 O O . VAL A 1 510 ? -20.034 -2.559 0.719 1.00 93.00 510 VAL A O 1
ATOM 3927 N N . ARG A 1 511 ? -19.277 -4.456 1.616 1.00 91.56 511 ARG A N 1
ATOM 3928 C CA . ARG A 1 511 ? -19.239 -3.951 2.996 1.00 91.56 511 ARG A CA 1
ATOM 3929 C C . ARG A 1 511 ? -17.864 -3.425 3.389 1.00 91.56 511 ARG A C 1
ATOM 3931 O O . ARG A 1 511 ? -17.753 -2.323 3.921 1.00 91.56 511 ARG A O 1
ATOM 3938 N N . LEU A 1 512 ? -16.819 -4.221 3.162 1.00 93.62 512 LEU A N 1
ATOM 3939 C CA . LEU A 1 512 ? -15.434 -3.865 3.479 1.00 93.62 512 LEU A CA 1
ATOM 3940 C C . LEU A 1 512 ? -14.504 -4.229 2.325 1.00 93.62 512 LEU A C 1
ATOM 3942 O O . LEU A 1 512 ? -14.733 -5.193 1.591 1.00 93.62 512 LEU A O 1
ATOM 3946 N N . LEU A 1 513 ? -13.403 -3.491 2.221 1.00 94.56 513 LEU A N 1
ATOM 3947 C CA . LEU A 1 513 ? -12.363 -3.717 1.229 1.00 94.56 513 LEU A CA 1
ATOM 3948 C C . LEU A 1 513 ? -10.989 -3.410 1.823 1.00 94.56 513 LEU A C 1
ATOM 3950 O O . LEU A 1 513 ? -10.845 -2.475 2.611 1.00 94.56 513 LEU A O 1
ATOM 3954 N N . THR A 1 514 ? -9.985 -4.204 1.452 1.00 94.00 514 THR A N 1
ATOM 3955 C CA . THR A 1 514 ? -8.582 -3.914 1.761 1.00 94.00 514 THR A CA 1
ATOM 3956 C C . THR A 1 514 ? -7.661 -4.347 0.623 1.00 94.00 514 THR A C 1
ATOM 3958 O O . THR A 1 514 ? -7.829 -5.427 0.056 1.00 94.00 514 THR A O 1
ATOM 3961 N N . LEU A 1 515 ? -6.698 -3.495 0.280 1.00 93.06 515 LEU A N 1
ATOM 3962 C CA . LEU A 1 515 ? -5.743 -3.642 -0.810 1.00 93.06 515 LEU A CA 1
ATOM 3963 C C . LEU A 1 515 ? -4.359 -3.990 -0.259 1.00 93.06 515 LEU A C 1
ATOM 3965 O O . LEU A 1 515 ? -3.810 -3.313 0.607 1.00 93.06 515 LEU A O 1
ATOM 3969 N N . HIS A 1 516 ? -3.766 -5.040 -0.811 1.00 91.00 516 HIS A N 1
ATOM 3970 C CA . HIS A 1 516 ? -2.382 -5.407 -0.572 1.00 91.00 516 HIS A CA 1
ATOM 3971 C C . HIS A 1 516 ? -1.447 -4.708 -1.570 1.00 91.00 516 HIS A C 1
ATOM 3973 O O . HIS A 1 516 ? -1.814 -4.441 -2.715 1.00 91.00 516 HIS A O 1
ATOM 3979 N N . SER A 1 517 ? -0.193 -4.485 -1.174 1.00 85.06 517 SER A N 1
ATOM 3980 C CA . SER A 1 517 ? 0.822 -3.831 -2.011 1.00 85.06 517 SER A CA 1
ATOM 3981 C C . SER A 1 517 ? 1.217 -4.623 -3.264 1.00 85.06 517 SER A C 1
ATOM 3983 O O . SER A 1 517 ? 1.814 -4.056 -4.170 1.00 85.06 517 SER A O 1
ATOM 3985 N N . ASN A 1 518 ? 0.872 -5.913 -3.358 1.00 85.56 518 ASN A N 1
ATOM 3986 C CA . ASN A 1 518 ? 1.088 -6.715 -4.571 1.00 85.56 518 ASN A CA 1
ATOM 3987 C C . ASN A 1 518 ? -0.055 -6.615 -5.602 1.00 85.56 518 ASN A C 1
ATOM 3989 O O . ASN A 1 518 ? 0.004 -7.293 -6.624 1.00 85.56 518 ASN A O 1
ATOM 3993 N N . GLY A 1 519 ? -1.105 -5.833 -5.326 1.00 88.31 519 GLY A N 1
ATOM 3994 C CA . GLY A 1 519 ? -2.269 -5.705 -6.205 1.00 88.31 519 GLY A CA 1
ATOM 3995 C C . GLY A 1 519 ? -3.359 -6.762 -5.993 1.00 88.31 519 GLY A C 1
ATOM 3996 O O . GLY A 1 519 ? -4.304 -6.822 -6.775 1.00 88.31 519 GLY A O 1
ATOM 3997 N N . ASN A 1 520 ? -3.282 -7.586 -4.949 1.00 92.19 520 ASN A N 1
ATOM 3998 C CA . ASN A 1 520 ? -4.423 -8.387 -4.504 1.00 92.19 520 ASN A CA 1
ATOM 3999 C C . ASN A 1 520 ? -5.273 -7.570 -3.532 1.00 92.19 520 ASN A C 1
ATOM 4001 O O . ASN A 1 520 ? -4.734 -6.849 -2.698 1.00 92.19 520 ASN A O 1
ATOM 4005 N N . PHE A 1 521 ? -6.590 -7.717 -3.579 1.00 94.19 521 PHE A N 1
ATOM 4006 C CA . PHE A 1 521 ? -7.489 -7.094 -2.617 1.00 94.19 521 PHE A CA 1
ATOM 4007 C C . PHE A 1 521 ? -8.523 -8.096 -2.112 1.00 94.19 521 PHE A C 1
ATOM 4009 O O . PHE A 1 521 ? -9.016 -8.942 -2.861 1.00 94.19 521 PHE A O 1
ATOM 4016 N N . ALA A 1 522 ? -8.830 -8.004 -0.822 1.00 95.44 522 ALA A N 1
ATOM 4017 C CA . ALA A 1 522 ? -9.881 -8.777 -0.182 1.00 95.44 522 ALA A CA 1
ATOM 4018 C C . ALA A 1 522 ? -11.120 -7.900 -0.011 1.00 95.44 522 ALA A C 1
ATOM 4020 O O . ALA A 1 522 ? -11.019 -6.724 0.351 1.00 95.44 522 ALA A O 1
ATOM 4021 N N . THR A 1 523 ? -12.288 -8.479 -0.257 1.00 95.50 523 THR A N 1
ATOM 4022 C CA . THR A 1 523 ? -13.576 -7.811 -0.115 1.00 95.50 523 THR A CA 1
ATOM 4023 C C . THR A 1 523 ? -14.543 -8.672 0.681 1.00 95.50 523 THR A C 1
ATOM 4025 O O . THR A 1 523 ? -14.555 -9.894 0.541 1.00 95.50 523 THR A O 1
ATOM 4028 N N . HIS A 1 524 ? -15.332 -8.030 1.535 1.00 95.44 524 HIS A N 1
ATOM 4029 C CA . HIS A 1 524 ? -16.401 -8.658 2.301 1.00 95.44 524 HIS A CA 1
ATOM 4030 C C . HIS A 1 524 ? -17.737 -8.078 1.851 1.00 95.44 524 HIS A C 1
ATOM 4032 O O . HIS A 1 524 ? -17.874 -6.855 1.780 1.00 95.44 524 HIS A O 1
ATOM 4038 N N . LEU A 1 525 ? -18.690 -8.945 1.529 1.00 93.50 525 LEU A N 1
ATOM 4039 C CA . LEU A 1 525 ? -20.037 -8.580 1.105 1.00 93.50 525 LEU A CA 1
ATOM 4040 C C . LEU A 1 525 ? -21.010 -8.612 2.290 1.00 93.50 525 LEU A C 1
ATOM 4042 O O . LEU A 1 525 ? -20.783 -9.291 3.293 1.00 93.50 525 LEU A O 1
ATOM 4046 N N . GLU A 1 526 ? -22.125 -7.894 2.174 1.00 89.69 526 GLU A N 1
ATOM 4047 C CA . GLU A 1 526 ? -23.129 -7.800 3.247 1.00 89.69 526 GLU A CA 1
ATOM 4048 C C . GLU A 1 526 ? -23.816 -9.148 3.570 1.00 89.69 526 GLU A C 1
ATOM 4050 O O . GLU A 1 526 ? -24.358 -9.313 4.665 1.00 89.69 526 GLU A O 1
ATOM 4055 N N . ASP A 1 527 ? -23.746 -10.127 2.660 1.00 87.12 527 ASP A N 1
ATOM 4056 C CA . ASP A 1 527 ? -24.239 -11.500 2.850 1.00 87.12 527 ASP A CA 1
ATOM 4057 C C . ASP A 1 527 ? -23.273 -12.420 3.623 1.00 87.12 527 ASP A C 1
ATOM 4059 O O . ASP A 1 527 ? -23.634 -13.554 3.927 1.00 87.12 527 ASP A O 1
ATOM 4063 N N . GLY A 1 528 ? -22.078 -11.938 3.986 1.00 89.75 528 GLY A N 1
ATOM 4064 C CA . GLY A 1 528 ? -21.068 -12.716 4.711 1.00 89.75 528 GLY A CA 1
ATOM 4065 C C . GLY A 1 528 ? -19.951 -13.277 3.827 1.00 89.75 528 GLY A C 1
ATOM 4066 O O . GLY A 1 528 ? -18.944 -13.763 4.345 1.00 89.75 528 GLY A O 1
ATOM 4067 N N . MET A 1 529 ? -20.054 -13.173 2.501 1.00 92.88 529 MET A N 1
ATOM 4068 C CA . MET A 1 529 ? -19.021 -13.697 1.612 1.00 92.88 529 MET A CA 1
ATOM 4069 C C . MET A 1 529 ? -17.738 -12.863 1.676 1.00 92.88 529 MET A C 1
ATOM 4071 O O . MET A 1 529 ? -17.736 -11.654 1.449 1.00 92.88 529 MET A O 1
ATOM 4075 N N . LEU A 1 530 ? -16.616 -13.533 1.933 1.00 95.12 530 LEU A N 1
ATOM 4076 C CA . LEU A 1 530 ? -15.266 -12.990 1.851 1.00 95.12 530 LEU A CA 1
ATOM 4077 C C . LEU A 1 530 ? -14.601 -13.496 0.568 1.00 95.12 530 LEU A C 1
ATOM 4079 O O . LEU A 1 530 ? -14.454 -14.702 0.365 1.00 95.12 530 LEU A O 1
ATOM 4083 N N . ILE A 1 531 ? -14.186 -12.582 -0.304 1.00 94.50 531 ILE A N 1
ATOM 4084 C CA . ILE A 1 531 ? -13.660 -12.908 -1.631 1.00 94.50 531 ILE A CA 1
ATOM 4085 C C . ILE A 1 531 ? -12.321 -12.208 -1.849 1.00 94.50 531 ILE A C 1
ATOM 4087 O O . ILE A 1 531 ? -12.137 -11.053 -1.471 1.00 94.50 531 ILE A O 1
ATOM 4091 N N . LEU A 1 532 ? -11.383 -12.912 -2.478 1.00 93.94 532 LEU A N 1
ATOM 4092 C CA . LEU A 1 532 ? -10.087 -12.385 -2.872 1.00 93.94 532 LEU A CA 1
ATOM 4093 C C . LEU A 1 532 ? -10.013 -12.221 -4.390 1.00 93.94 532 LEU A C 1
ATOM 4095 O O . LEU A 1 532 ? -10.252 -13.170 -5.141 1.00 93.94 532 LEU A O 1
ATOM 4099 N N . TYR A 1 533 ? -9.609 -11.033 -4.825 1.00 92.62 533 TYR A N 1
ATOM 4100 C CA . TYR A 1 533 ? -9.424 -10.677 -6.226 1.00 92.62 533 TYR A CA 1
ATOM 4101 C C . TYR A 1 533 ? -8.037 -10.084 -6.467 1.00 92.62 533 TYR A C 1
ATOM 4103 O O . TYR A 1 533 ? -7.396 -9.546 -5.565 1.00 92.62 533 TYR A O 1
ATOM 4111 N N . THR A 1 534 ? -7.585 -10.139 -7.714 1.00 91.56 534 THR A N 1
ATOM 4112 C CA . THR A 1 534 ? -6.515 -9.267 -8.206 1.00 91.56 534 THR A CA 1
ATOM 4113 C C . THR A 1 534 ? -7.118 -7.972 -8.742 1.00 91.56 534 THR A C 1
ATOM 4115 O O . THR A 1 534 ? -8.236 -7.970 -9.261 1.00 91.56 534 THR A O 1
ATOM 4118 N N . VAL A 1 535 ? -6.367 -6.869 -8.713 1.00 90.69 535 VAL A N 1
ATOM 4119 C CA . VAL A 1 535 ? -6.761 -5.603 -9.370 1.00 90.69 535 VAL A CA 1
ATOM 4120 C C . VAL A 1 535 ? -7.059 -5.779 -10.866 1.00 90.69 535 VAL A C 1
ATOM 4122 O O . VAL A 1 535 ? -7.855 -5.040 -11.440 1.00 90.69 535 VAL A O 1
ATOM 4125 N N . ASN A 1 536 ? -6.501 -6.820 -11.488 1.00 87.50 536 ASN A N 1
ATOM 4126 C CA . ASN A 1 536 ? -6.750 -7.183 -12.883 1.00 87.50 536 ASN A CA 1
ATOM 4127 C C . ASN A 1 536 ? -8.074 -7.943 -13.097 1.00 87.50 536 ASN A C 1
ATOM 4129 O O . ASN A 1 536 ? -8.424 -8.248 -14.233 1.00 87.50 536 ASN A O 1
ATOM 4133 N N . GLY A 1 537 ? -8.839 -8.227 -12.036 1.00 83.69 537 GLY A N 1
ATOM 4134 C CA . GLY A 1 537 ? -10.169 -8.844 -12.112 1.00 83.69 537 GLY A CA 1
ATOM 4135 C C . GLY A 1 537 ? -10.199 -10.356 -12.010 1.00 83.69 537 GLY A C 1
ATOM 4136 O O . GLY A 1 537 ? -11.260 -10.940 -12.194 1.00 83.69 537 GLY A O 1
ATOM 4137 N N . ALA A 1 538 ? -9.071 -11.001 -11.722 1.00 84.81 538 ALA A N 1
ATOM 4138 C CA . ALA A 1 538 ? -9.065 -12.439 -11.505 1.00 84.81 538 ALA A CA 1
ATOM 4139 C C . ALA A 1 538 ? -9.545 -12.744 -10.081 1.00 84.81 538 ALA A C 1
ATOM 4141 O O . ALA A 1 538 ? -8.921 -12.301 -9.114 1.00 84.81 538 ALA A O 1
ATOM 4142 N N . LYS A 1 539 ? -10.634 -13.511 -9.950 1.00 89.19 539 LYS A N 1
ATOM 4143 C CA . LYS A 1 539 ? -11.056 -14.088 -8.668 1.00 89.19 539 LYS A CA 1
ATOM 4144 C C . LYS A 1 539 ? -10.071 -15.185 -8.275 1.00 89.19 539 LYS A C 1
ATOM 4146 O O . LYS A 1 539 ? -9.875 -16.129 -9.035 1.00 89.19 539 LYS A O 1
ATOM 4151 N N . LEU A 1 540 ? -9.466 -15.064 -7.099 1.00 89.62 540 LEU A N 1
ATOM 4152 C CA . LEU A 1 540 ? -8.495 -16.033 -6.592 1.00 89.62 540 LEU A CA 1
ATOM 4153 C C . LEU A 1 540 ? -9.176 -17.104 -5.734 1.00 89.62 540 LEU A C 1
ATOM 4155 O O . LEU A 1 540 ? -9.027 -18.294 -5.994 1.00 89.62 540 LEU A O 1
ATOM 4159 N N . CYS A 1 541 ? -9.947 -16.691 -4.728 1.00 90.69 541 CYS A N 1
ATOM 4160 C CA . CYS A 1 541 ? -10.649 -17.594 -3.816 1.00 90.69 541 CYS A CA 1
ATOM 4161 C C . CYS A 1 541 ? -11.809 -16.881 -3.106 1.00 90.69 541 CYS A C 1
ATOM 4163 O O . CYS A 1 541 ? -11.893 -15.653 -3.103 1.00 90.69 541 CYS A O 1
ATOM 4165 N N . SER A 1 542 ? -12.732 -17.650 -2.526 1.00 91.88 542 SER A N 1
ATOM 4166 C CA . SER A 1 542 ? -13.850 -17.136 -1.728 1.00 91.88 542 SER A CA 1
ATOM 4167 C C . SER A 1 542 ? -14.185 -18.086 -0.585 1.00 91.88 542 SER A C 1
ATOM 4169 O O . SER A 1 542 ? -14.108 -19.299 -0.763 1.00 91.88 542 SER A O 1
ATOM 4171 N N . THR A 1 543 ? -14.598 -17.540 0.552 1.00 94.31 543 THR A N 1
ATOM 4172 C CA . THR A 1 543 ? -15.079 -18.280 1.723 1.00 94.31 543 THR A CA 1
ATOM 4173 C C . THR A 1 543 ? -16.206 -17.503 2.393 1.00 94.31 543 THR A C 1
ATOM 4175 O O . THR A 1 543 ? -16.253 -16.282 2.292 1.00 94.31 543 THR A O 1
ATOM 4178 N N . ASP A 1 544 ? -17.085 -18.184 3.118 1.00 92.81 544 ASP A N 1
ATOM 4179 C CA . ASP A 1 544 ? -18.002 -17.524 4.049 1.00 92.81 544 ASP A CA 1
ATOM 4180 C C . ASP A 1 544 ? -17.228 -17.113 5.317 1.00 92.81 544 ASP A C 1
ATOM 4182 O O . ASP A 1 544 ? -16.424 -17.899 5.838 1.00 92.81 544 ASP A O 1
ATOM 4186 N N . SER A 1 545 ? -17.402 -15.873 5.787 1.00 91.25 545 SER A N 1
ATOM 4187 C CA . SER A 1 545 ? -16.821 -15.422 7.056 1.00 91.25 545 SER A CA 1
ATOM 4188 C C . SER A 1 545 ? -17.577 -15.957 8.272 1.00 91.25 545 SER A C 1
ATOM 4190 O O . SER A 1 545 ? -16.985 -15.993 9.351 1.00 91.25 545 SER A O 1
ATOM 4192 N N . GLY A 1 546 ? -18.842 -16.365 8.114 1.00 89.38 546 GLY A N 1
ATOM 4193 C CA . GLY A 1 546 ? -19.733 -16.834 9.181 1.00 89.38 546 GLY A CA 1
ATOM 4194 C C . GLY A 1 546 ? -20.265 -15.723 10.094 1.00 89.38 546 GLY A C 1
ATOM 4195 O O . GLY A 1 546 ? -20.997 -15.991 11.043 1.00 89.38 546 GLY A O 1
ATOM 4196 N N . GLU A 1 547 ? -19.893 -14.471 9.827 1.00 91.56 547 GLU A N 1
ATOM 4197 C CA . GLU A 1 547 ? -20.274 -13.295 10.607 1.00 91.56 547 GLU A CA 1
ATOM 4198 C C . GLU A 1 547 ? -20.248 -12.023 9.749 1.00 91.56 547 GLU A C 1
ATOM 4200 O O . GLU A 1 547 ? -19.545 -11.952 8.735 1.00 91.56 547 GLU A O 1
ATOM 4205 N N . LYS A 1 548 ? -20.935 -10.970 10.206 1.00 91.00 548 LYS A N 1
ATOM 4206 C CA . LYS A 1 548 ? -20.757 -9.627 9.646 1.00 91.00 548 LYS A CA 1
ATOM 4207 C C . LYS A 1 548 ? -19.460 -9.019 10.170 1.00 91.00 548 LYS A C 1
ATOM 4209 O O . LYS A 1 548 ? -19.320 -8.782 11.369 1.00 91.00 548 LYS A O 1
ATOM 4214 N N . LEU A 1 549 ? -18.522 -8.752 9.265 1.00 93.94 549 LEU A N 1
ATOM 4215 C CA . LEU A 1 549 ? -17.241 -8.145 9.609 1.00 93.94 549 LEU A CA 1
ATOM 4216 C C . LEU A 1 549 ? -17.387 -6.636 9.799 1.00 93.94 549 LEU A C 1
ATOM 4218 O O . LEU A 1 549 ? -18.005 -5.952 8.992 1.00 93.94 549 LEU A O 1
ATOM 4222 N N . ASN A 1 550 ? -16.775 -6.099 10.845 1.00 92.00 550 ASN A N 1
ATOM 4223 C CA . ASN A 1 550 ? -16.724 -4.659 11.114 1.00 92.00 550 ASN A CA 1
ATOM 4224 C C . ASN A 1 550 ? -15.330 -4.077 10.872 1.00 92.00 550 ASN A C 1
ATOM 4226 O O . ASN A 1 550 ? -15.200 -2.877 10.647 1.00 92.00 550 ASN A O 1
ATOM 4230 N N . ALA A 1 551 ? -14.298 -4.920 10.910 1.00 92.38 551 ALA A N 1
ATOM 4231 C CA . ALA A 1 551 ? -12.917 -4.542 10.682 1.00 92.38 551 ALA A CA 1
ATOM 4232 C C . ALA A 1 551 ? -12.206 -5.601 9.833 1.00 92.38 551 ALA A C 1
ATOM 4234 O O . ALA A 1 551 ? -12.343 -6.804 10.063 1.00 92.38 551 ALA A O 1
ATOM 4235 N N . MET A 1 552 ? -11.415 -5.136 8.869 1.00 93.94 552 MET A N 1
ATOM 4236 C CA . MET A 1 552 ? -10.599 -5.973 7.998 1.00 93.94 552 MET A CA 1
ATOM 4237 C C . MET A 1 552 ? -9.298 -5.235 7.677 1.00 93.94 552 MET A C 1
ATOM 4239 O O . MET A 1 552 ? -9.326 -4.070 7.285 1.00 93.94 552 MET A O 1
ATOM 4243 N N . THR A 1 553 ? -8.155 -5.886 7.880 1.00 92.38 553 THR A N 1
ATOM 4244 C CA . THR A 1 553 ? -6.835 -5.305 7.607 1.00 92.38 553 THR A CA 1
ATOM 4245 C C . THR A 1 553 ? -5.836 -6.384 7.206 1.00 92.38 553 THR A C 1
ATOM 4247 O O . THR A 1 553 ? -5.968 -7.541 7.606 1.00 92.38 553 THR A O 1
ATOM 4250 N N . ILE A 1 554 ? -4.836 -6.020 6.408 1.00 90.81 554 ILE A N 1
ATOM 4251 C CA . ILE A 1 554 ? -3.769 -6.930 5.987 1.00 90.81 554 ILE A CA 1
ATOM 4252 C C . ILE A 1 554 ? -2.533 -6.692 6.848 1.00 90.81 554 ILE A C 1
ATOM 4254 O O . ILE A 1 554 ? -2.148 -5.552 7.115 1.00 90.81 554 ILE A O 1
ATOM 4258 N N . CYS A 1 555 ? -1.891 -7.779 7.271 1.00 86.06 555 CYS A N 1
ATOM 4259 C CA . CYS A 1 555 ? -0.642 -7.704 8.010 1.00 86.06 555 CYS A CA 1
ATOM 4260 C C . CYS A 1 555 ? 0.476 -7.080 7.176 1.00 86.06 555 CYS A C 1
ATOM 4262 O O . CYS A 1 555 ? 0.742 -7.502 6.052 1.00 86.06 555 CYS A O 1
ATOM 4264 N N . THR A 1 556 ? 1.177 -6.103 7.754 1.00 66.38 556 THR A N 1
ATOM 4265 C CA . THR A 1 556 ? 2.353 -5.483 7.138 1.00 66.38 556 THR A CA 1
ATOM 4266 C C . THR A 1 556 ? 3.368 -6.568 6.766 1.00 66.38 556 THR A C 1
ATOM 4268 O O . THR A 1 556 ? 3.691 -7.421 7.582 1.00 66.38 556 THR A O 1
ATOM 4271 N N . GLY A 1 557 ? 3.818 -6.608 5.509 1.00 65.06 557 GLY A N 1
ATOM 4272 C CA . GLY A 1 557 ? 4.773 -7.612 5.016 1.00 65.06 557 GLY A CA 1
ATOM 4273 C C . GLY A 1 557 ? 4.290 -9.072 4.995 1.00 65.06 557 GLY A C 1
ATOM 4274 O O . GLY A 1 557 ? 5.122 -9.957 4.809 1.00 65.06 557 GLY A O 1
ATOM 4275 N N . GLY A 1 558 ? 2.996 -9.349 5.202 1.00 64.31 558 GLY A N 1
ATOM 4276 C CA . GLY A 1 558 ? 2.460 -10.710 5.280 1.00 64.31 558 GLY A CA 1
ATOM 4277 C C . GLY A 1 558 ? 1.294 -10.964 4.326 1.00 64.31 558 GLY A C 1
ATOM 4278 O O . GLY A 1 558 ? 0.402 -10.140 4.166 1.00 64.31 558 GLY A O 1
ATOM 4279 N N . GLU A 1 559 ? 1.236 -12.174 3.770 1.00 79.44 559 GLU A N 1
ATOM 4280 C CA . GLU A 1 559 ? 0.072 -12.715 3.049 1.00 79.44 559 GLU A CA 1
ATOM 4281 C C . GLU A 1 559 ? -1.040 -13.149 4.026 1.00 79.44 559 GLU A C 1
ATOM 4283 O O . GLU A 1 559 ? -1.635 -14.218 3.874 1.00 79.44 559 GLU A O 1
ATOM 4288 N N . MET A 1 560 ? -1.284 -12.363 5.078 1.00 90.44 560 MET A N 1
ATOM 4289 C CA . MET A 1 560 ? -2.247 -12.675 6.132 1.00 90.44 560 MET A CA 1
ATOM 4290 C C . MET A 1 560 ? -3.288 -11.569 6.257 1.00 90.44 560 MET A C 1
ATOM 4292 O O . MET A 1 560 ? -2.954 -10.392 6.387 1.00 90.44 560 MET A O 1
ATOM 4296 N N . LEU A 1 561 ? -4.551 -11.978 6.262 1.00 93.75 561 LEU A N 1
ATOM 4297 C CA . LEU A 1 561 ? -5.720 -11.136 6.447 1.00 93.75 561 LEU A CA 1
ATOM 4298 C C . LEU A 1 561 ? -6.220 -11.267 7.880 1.00 93.75 561 LEU A C 1
ATOM 4300 O O . LEU A 1 561 ? -6.429 -12.378 8.362 1.00 93.75 561 LEU A O 1
ATOM 4304 N N . VAL A 1 562 ? -6.457 -10.146 8.542 1.00 94.88 562 VAL A N 1
ATOM 4305 C CA . VAL A 1 562 ? -7.022 -10.092 9.889 1.00 94.88 562 VAL A CA 1
ATOM 4306 C C . VAL A 1 562 ? -8.419 -9.510 9.797 1.00 94.88 562 VAL A C 1
ATOM 4308 O O . VAL A 1 562 ? -8.614 -8.426 9.245 1.00 94.88 562 VAL A O 1
ATOM 4311 N N . THR A 1 563 ? -9.396 -10.222 10.344 1.00 96.31 563 THR A N 1
ATOM 4312 C CA . THR A 1 563 ? -10.797 -9.800 10.340 1.00 96.31 563 THR A CA 1
ATOM 4313 C C . THR A 1 563 ? -11.373 -9.834 11.746 1.00 96.31 563 THR A C 1
ATOM 4315 O O . THR A 1 563 ? -10.990 -10.691 12.539 1.00 96.31 563 THR A O 1
ATOM 4318 N N . GLY A 1 564 ? -12.353 -8.984 12.028 1.00 95.25 564 GLY A N 1
ATOM 4319 C CA . GLY A 1 564 ? -13.176 -9.089 13.231 1.00 95.25 564 GLY A CA 1
ATOM 4320 C C . GLY A 1 564 ? -14.546 -8.458 13.024 1.00 95.25 564 GLY A C 1
ATOM 4321 O O . GLY A 1 564 ? -14.701 -7.538 12.214 1.00 95.25 564 GLY A O 1
ATOM 4322 N N . GLY A 1 565 ? -15.541 -8.958 13.747 1.00 92.88 565 GLY A N 1
ATOM 4323 C CA . GLY A 1 565 ? -16.933 -8.566 13.567 1.00 92.88 565 GLY A CA 1
ATOM 4324 C C . GLY A 1 565 ? -17.802 -8.777 14.800 1.00 92.88 565 GLY A C 1
ATOM 4325 O O . GLY A 1 565 ? -17.361 -8.594 15.939 1.00 92.88 565 GLY A O 1
ATOM 4326 N N . GLU A 1 566 ? -19.060 -9.127 14.542 1.00 92.94 566 GLU A N 1
ATOM 4327 C CA . GLU A 1 566 ? -20.112 -9.322 15.547 1.00 92.94 566 GLU A CA 1
ATOM 4328 C C . GLU A 1 566 ? -19.918 -10.569 16.425 1.00 92.94 566 GLU A C 1
ATOM 4330 O O . GLU A 1 566 ? -20.504 -10.648 17.500 1.00 92.94 566 GLU A O 1
ATOM 4335 N N . SER A 1 567 ? -19.082 -11.531 16.018 1.00 92.56 567 SER A N 1
ATOM 4336 C CA . SER A 1 567 ? -18.815 -12.743 16.810 1.00 92.56 567 SER A CA 1
ATOM 4337 C C . SER A 1 567 ? -17.890 -12.517 18.013 1.00 92.56 567 SER A C 1
ATOM 4339 O O . SER A 1 567 ? -17.643 -13.447 18.775 1.00 92.56 567 SER A O 1
ATOM 4341 N N . CYS A 1 568 ? -17.349 -11.304 18.178 1.00 93.81 568 CYS A N 1
ATOM 4342 C CA . CYS A 1 568 ? -16.325 -10.973 19.177 1.00 93.81 568 CYS A CA 1
ATOM 4343 C C . CYS A 1 568 ? -15.015 -11.771 19.026 1.00 93.81 568 CYS A C 1
ATOM 4345 O O . CYS A 1 568 ? -14.194 -11.798 19.943 1.00 93.81 568 CYS A O 1
ATOM 4347 N N . HIS A 1 569 ? -14.780 -12.402 17.875 1.00 94.25 569 HIS A N 1
ATOM 4348 C CA . HIS A 1 569 ? -13.524 -13.076 17.568 1.00 94.25 569 HIS A CA 1
ATOM 4349 C C . HIS A 1 569 ? -12.705 -12.271 16.558 1.00 94.25 569 HIS A C 1
ATOM 4351 O O . HIS A 1 569 ? -13.243 -11.575 15.694 1.00 94.25 569 HIS A O 1
ATOM 4357 N N . VAL A 1 570 ? -11.378 -12.376 16.656 1.00 95.38 570 VAL A N 1
ATOM 4358 C CA . VAL A 1 570 ? -10.472 -11.917 15.598 1.00 95.38 570 VAL A CA 1
ATOM 4359 C C . VAL A 1 570 ? -9.894 -13.127 14.887 1.00 95.38 570 VAL A C 1
ATOM 4361 O O . VAL A 1 570 ? -9.257 -13.977 15.502 1.00 95.38 570 VAL A O 1
ATOM 4364 N N . VAL A 1 571 ? -10.110 -13.204 13.579 1.00 95.06 571 VAL A N 1
ATOM 4365 C CA . VAL A 1 571 ? -9.717 -14.347 12.754 1.00 95.06 571 VAL A CA 1
ATOM 4366 C C . VAL A 1 571 ? -8.597 -13.929 11.811 1.00 95.06 571 VAL A C 1
ATOM 4368 O O . VAL A 1 571 ? -8.737 -12.984 11.034 1.00 95.06 571 VAL A O 1
ATOM 4371 N N . ILE A 1 572 ? -7.481 -14.654 11.864 1.00 94.06 572 ILE A N 1
ATOM 4372 C CA . ILE A 1 572 ? -6.328 -14.475 10.980 1.00 94.06 572 ILE A CA 1
ATOM 4373 C C . ILE A 1 572 ? -6.389 -15.555 9.899 1.00 94.06 572 ILE A C 1
ATOM 4375 O O . ILE A 1 572 ? -6.317 -16.748 10.204 1.00 94.06 572 ILE A O 1
ATOM 4379 N N . ARG A 1 573 ? -6.518 -15.146 8.637 1.00 93.31 573 ARG A N 1
ATOM 4380 C CA . ARG A 1 573 ? -6.610 -16.008 7.447 1.00 93.31 573 ARG A CA 1
ATOM 4381 C C . ARG A 1 573 ? -5.396 -15.824 6.545 1.00 93.31 573 ARG A C 1
ATOM 4383 O O . ARG A 1 573 ? -4.805 -14.750 6.519 1.00 93.31 573 ARG A O 1
ATOM 4390 N N . SER A 1 574 ? -5.042 -16.844 5.768 1.00 91.06 574 SER A N 1
ATOM 4391 C CA . SER A 1 574 ? -4.050 -16.677 4.698 1.00 91.06 574 SER A CA 1
ATOM 4392 C C . SER A 1 574 ? -4.693 -16.083 3.449 1.00 91.06 574 SER A C 1
ATOM 4394 O O . SER A 1 574 ? -5.756 -16.510 3.028 1.00 91.06 574 SER A O 1
ATOM 4396 N N . MET A 1 575 ? -4.014 -15.140 2.808 1.00 89.50 575 MET A N 1
ATOM 4397 C CA . MET A 1 575 ? -4.407 -14.541 1.531 1.00 89.50 575 MET A CA 1
ATOM 4398 C C . MET A 1 575 ? -4.161 -15.469 0.332 1.00 89.50 575 MET A C 1
ATOM 4400 O O . MET A 1 575 ? -4.401 -15.067 -0.796 1.00 89.50 575 MET A O 1
ATOM 4404 N N . ARG A 1 576 ? -3.660 -16.696 0.526 1.00 86.81 576 ARG A N 1
ATOM 4405 C CA . ARG A 1 576 ? -3.541 -17.675 -0.570 1.00 86.81 576 ARG A CA 1
ATOM 4406 C C . ARG A 1 576 ? -4.845 -18.433 -0.793 1.00 86.81 576 ARG A C 1
ATOM 4408 O O . ARG A 1 576 ? -5.256 -18.635 -1.928 1.00 86.81 576 ARG A O 1
ATOM 4415 N N . ASP A 1 577 ? -5.483 -18.846 0.297 1.00 88.94 577 ASP A N 1
ATOM 4416 C CA . ASP A 1 577 ? -6.635 -19.753 0.295 1.00 88.94 577 ASP A CA 1
ATOM 4417 C C . ASP A 1 577 ? -7.817 -19.261 1.147 1.00 88.94 577 ASP A C 1
ATOM 4419 O O . ASP A 1 577 ? -8.833 -19.944 1.224 1.00 88.94 577 ASP A O 1
ATOM 4423 N N . LEU A 1 578 ? -7.695 -18.102 1.804 1.00 93.31 578 LEU A N 1
ATOM 4424 C CA . LEU A 1 578 ? -8.609 -17.613 2.849 1.00 93.31 578 LEU A CA 1
ATOM 4425 C C . LEU A 1 578 ? -8.798 -18.605 4.012 1.00 93.31 578 LEU A C 1
ATOM 4427 O O . LEU A 1 578 ? -9.704 -18.451 4.831 1.00 93.31 578 LEU A O 1
ATOM 4431 N N . GLY A 1 579 ? -7.900 -19.585 4.144 1.00 92.19 579 GLY A N 1
ATOM 4432 C CA . GLY A 1 579 ? -7.924 -20.570 5.212 1.00 92.19 579 GLY A CA 1
ATOM 4433 C C . GLY A 1 579 ? -7.564 -19.940 6.554 1.00 92.19 579 GLY A C 1
ATOM 4434 O O . GLY A 1 579 ? -6.588 -19.187 6.661 1.00 92.19 579 GLY A O 1
ATOM 4435 N N . VAL A 1 580 ? -8.337 -20.269 7.589 1.00 93.19 580 VAL A N 1
ATOM 4436 C CA . VAL A 1 580 ? -8.120 -19.802 8.964 1.00 93.19 580 VAL A CA 1
ATOM 4437 C C . VAL A 1 580 ? -6.813 -20.374 9.516 1.00 93.19 580 VAL A C 1
ATOM 4439 O O . VAL A 1 580 ? -6.563 -21.576 9.457 1.00 93.19 580 VAL A O 1
ATOM 4442 N N . ARG A 1 581 ? -5.962 -19.497 10.054 1.00 91.50 581 ARG A N 1
ATOM 4443 C CA . ARG A 1 581 ? -4.662 -19.839 10.654 1.00 91.50 581 ARG A CA 1
ATOM 4444 C C . ARG A 1 581 ? -4.663 -19.675 12.166 1.00 91.50 581 ARG A C 1
ATOM 4446 O O . ARG A 1 581 ? -3.967 -20.420 12.850 1.00 91.50 581 ARG A O 1
ATOM 4453 N N . CYS A 1 582 ? -5.426 -18.714 12.677 1.00 90.81 582 CYS A N 1
ATOM 4454 C CA . CYS A 1 582 ? -5.585 -18.466 14.104 1.00 90.81 582 CYS A CA 1
ATOM 4455 C C . CYS A 1 582 ? -6.903 -17.740 14.369 1.00 90.81 582 CYS A C 1
ATOM 4457 O O . CYS A 1 582 ? -7.348 -16.935 13.549 1.00 90.81 582 CYS A O 1
ATOM 4459 N N . VAL A 1 583 ? -7.500 -18.039 15.518 1.00 93.50 583 VAL A N 1
ATOM 4460 C CA . VAL A 1 583 ? -8.656 -17.338 16.068 1.00 93.50 583 VAL A CA 1
ATOM 4461 C C . VAL A 1 583 ? -8.249 -16.820 17.441 1.00 93.50 583 VAL A C 1
ATOM 4463 O O . VAL A 1 583 ? -7.766 -17.580 18.279 1.00 93.50 583 VAL A O 1
ATOM 4466 N N . LEU A 1 584 ? -8.403 -15.519 17.651 1.00 92.62 584 LEU A N 1
ATOM 4467 C CA . LEU A 1 584 ? -8.204 -14.859 18.931 1.00 92.62 584 LEU A CA 1
ATOM 4468 C C . LEU A 1 584 ? -9.576 -14.656 19.571 1.00 92.62 584 LEU A C 1
ATOM 4470 O O . LEU A 1 584 ? -10.422 -13.934 19.037 1.00 92.62 584 LEU A O 1
ATOM 4474 N N . ASP A 1 585 ? -9.791 -15.312 20.707 1.00 91.62 585 ASP A N 1
ATOM 4475 C CA . ASP A 1 585 ? -11.050 -15.240 21.436 1.00 91.62 585 ASP A CA 1
ATOM 4476 C C . ASP A 1 585 ? -11.118 -13.982 22.315 1.00 91.62 585 ASP A C 1
ATOM 4478 O O . ASP A 1 585 ? -10.360 -13.832 23.278 1.00 91.62 585 ASP A O 1
ATOM 4482 N N . LEU A 1 586 ? -12.039 -13.076 21.976 1.00 91.31 586 LEU A N 1
ATOM 4483 C CA . LEU A 1 586 ? -12.372 -11.883 22.751 1.00 91.31 586 LEU A CA 1
ATOM 4484 C C . LEU A 1 586 ? -13.854 -11.872 23.150 1.00 91.31 586 LEU A C 1
ATOM 4486 O O . LEU A 1 586 ? -14.413 -10.806 23.377 1.00 91.31 586 LEU A O 1
ATOM 4490 N N . SER A 1 587 ? -14.473 -13.044 23.320 1.00 89.38 587 SER A N 1
ATOM 4491 C CA . SER A 1 587 ? -15.869 -13.209 23.771 1.00 89.38 587 SER A CA 1
ATOM 4492 C C . SER A 1 587 ? -16.194 -12.541 25.115 1.00 89.38 587 SER A C 1
ATOM 4494 O O . SER A 1 587 ? -17.350 -12.235 25.397 1.00 89.38 587 SER A O 1
ATOM 4496 N N . ASN A 1 588 ? -15.180 -12.264 25.942 1.00 87.62 588 ASN A N 1
ATOM 4497 C CA . ASN A 1 588 ? -15.323 -11.471 27.170 1.00 87.62 588 ASN A CA 1
ATOM 4498 C C . ASN A 1 588 ? -15.553 -9.965 26.912 1.00 87.62 588 ASN A C 1
ATOM 4500 O O . ASN A 1 588 ? -15.786 -9.215 27.861 1.00 87.62 588 ASN A O 1
ATOM 4504 N N . HIS A 1 589 ? -15.436 -9.521 25.661 1.00 89.44 589 HIS A N 1
ATOM 4505 C CA . HIS A 1 589 ? -15.607 -8.147 25.197 1.00 89.44 589 HIS A CA 1
ATOM 4506 C C . HIS A 1 589 ? -16.753 -8.049 24.181 1.00 89.44 589 HIS A C 1
ATOM 4508 O O . HIS A 1 589 ? -17.319 -9.057 23.756 1.00 89.44 589 HIS A O 1
ATOM 4514 N N . GLY A 1 590 ? -17.127 -6.822 23.813 1.00 88.25 590 GLY A N 1
ATOM 4515 C CA . GLY A 1 590 ? -18.155 -6.595 22.799 1.00 88.25 590 GLY A CA 1
ATOM 4516 C C . GLY A 1 590 ? -17.667 -6.859 21.367 1.00 88.25 590 GLY A C 1
ATOM 4517 O O . GLY A 1 590 ? -16.479 -7.125 21.159 1.00 88.25 590 GLY A O 1
ATOM 4518 N N . PRO A 1 591 ? -18.568 -6.723 20.371 1.00 93.06 591 PRO A N 1
ATOM 4519 C CA . PRO A 1 591 ? -18.228 -6.801 18.955 1.00 93.06 591 PRO A CA 1
ATOM 4520 C C . PRO A 1 591 ? -16.971 -6.011 18.605 1.00 93.06 591 PRO A C 1
ATOM 4522 O O . PRO A 1 591 ? -16.742 -4.907 19.115 1.00 93.06 591 PRO A O 1
ATOM 4525 N N . ILE A 1 592 ? -16.158 -6.564 17.709 1.00 94.88 592 ILE A N 1
ATOM 4526 C CA . ILE A 1 592 ? -14.954 -5.886 17.232 1.00 94.88 592 ILE A CA 1
ATOM 4527 C C . ILE A 1 592 ? -15.389 -4.738 16.321 1.00 94.88 592 ILE A C 1
ATOM 4529 O O . ILE A 1 592 ? -16.245 -4.923 15.459 1.00 94.88 592 ILE A O 1
ATOM 4533 N N . ARG A 1 593 ? -14.823 -3.542 16.505 1.00 91.94 593 ARG A N 1
ATOM 4534 C CA . ARG A 1 593 ? -15.198 -2.335 15.741 1.00 91.94 593 ARG A CA 1
ATOM 4535 C C . ARG A 1 593 ? -14.073 -1.797 14.877 1.00 91.94 593 ARG A C 1
ATOM 4537 O O . ARG A 1 593 ? -14.330 -1.323 13.773 1.00 91.94 593 ARG A O 1
ATOM 4544 N N . CYS A 1 594 ? -12.834 -1.915 15.341 1.00 92.38 594 CYS A N 1
ATOM 4545 C CA . CYS A 1 594 ? -11.655 -1.580 14.554 1.00 92.38 594 CYS A CA 1
ATOM 4546 C C . CYS A 1 594 ? -10.469 -2.475 14.924 1.00 92.38 594 CYS A C 1
ATOM 4548 O O . CYS A 1 594 ? -10.341 -2.942 16.057 1.00 92.38 594 CYS A O 1
ATOM 4550 N N . ILE A 1 595 ? -9.596 -2.706 13.945 1.00 94.56 595 ILE A N 1
ATOM 4551 C CA . ILE A 1 595 ? -8.335 -3.428 14.105 1.00 94.56 595 ILE A CA 1
ATOM 4552 C C . ILE A 1 595 ? -7.266 -2.587 13.420 1.00 94.56 595 ILE A C 1
ATOM 4554 O O . ILE A 1 595 ? -7.405 -2.253 12.244 1.00 94.56 595 ILE A O 1
ATOM 4558 N N . THR A 1 596 ? -6.203 -2.264 14.149 1.00 91.88 596 THR A N 1
ATOM 4559 C CA . THR A 1 596 ? -5.077 -1.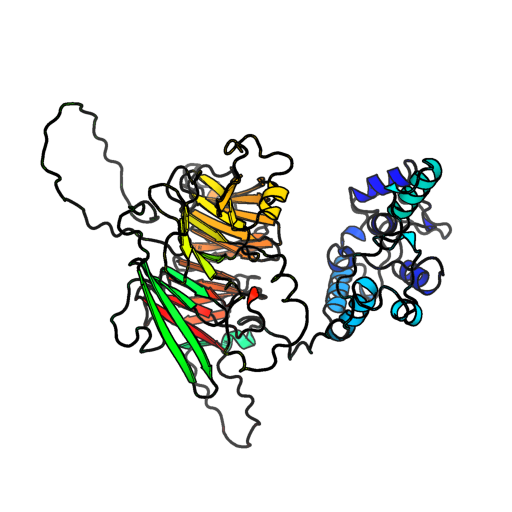484 13.632 1.00 91.88 596 THR A CA 1
ATOM 4560 C C . THR A 1 596 ? -3.774 -2.189 13.962 1.00 91.88 596 THR A C 1
ATOM 4562 O O . THR A 1 596 ? -3.557 -2.635 15.086 1.00 91.88 596 THR A O 1
ATOM 4565 N N . LEU A 1 597 ? -2.881 -2.265 12.984 1.00 89.69 597 LEU A N 1
ATOM 4566 C CA . LEU A 1 597 ? -1.523 -2.765 13.159 1.00 89.69 597 LEU A CA 1
ATOM 4567 C C . LEU A 1 597 ? -0.552 -1.602 13.299 1.00 89.69 597 LEU A C 1
ATOM 4569 O O . LEU A 1 597 ? -0.810 -0.517 12.776 1.00 89.69 597 LEU A O 1
ATOM 4573 N N . THR A 1 598 ? 0.584 -1.831 13.957 1.00 86.19 598 THR A N 1
ATOM 4574 C CA . THR A 1 598 ? 1.697 -0.883 13.887 1.00 86.19 598 THR A CA 1
ATOM 4575 C C . THR A 1 598 ? 2.085 -0.663 12.410 1.00 86.19 598 THR A C 1
ATOM 4577 O O . THR A 1 598 ? 2.425 -1.627 11.719 1.00 86.19 598 THR A O 1
ATOM 4580 N N . PRO A 1 599 ? 2.031 0.580 11.896 1.00 79.50 599 PRO A N 1
ATOM 4581 C CA . PRO A 1 599 ? 2.370 0.870 10.508 1.00 79.50 599 PRO A CA 1
ATOM 4582 C C . PRO A 1 599 ? 3.826 0.536 10.182 1.00 79.50 599 PRO A C 1
ATOM 4584 O O . PRO A 1 599 ? 4.721 0.767 10.996 1.00 79.50 599 PRO A O 1
ATOM 4587 N N . SER A 1 600 ? 4.081 0.091 8.948 1.00 72.50 600 SER A N 1
ATOM 4588 C CA . SER A 1 600 ? 5.444 -0.146 8.445 1.00 72.50 600 SER A CA 1
ATOM 4589 C C . SER A 1 600 ? 6.314 1.113 8.431 1.00 72.50 600 SER A C 1
ATOM 4591 O O . SER A 1 600 ? 7.535 1.010 8.488 1.00 72.50 600 SER A O 1
ATOM 4593 N N . SER A 1 601 ? 5.711 2.303 8.385 1.00 69.62 601 SER A N 1
ATOM 4594 C CA . SER A 1 601 ? 6.432 3.581 8.446 1.00 69.62 601 SER A CA 1
ATOM 4595 C C . SER A 1 601 ? 7.123 3.826 9.789 1.00 69.62 601 SER A C 1
ATOM 4597 O O . SER A 1 601 ? 8.042 4.636 9.857 1.00 69.62 601 SER A O 1
ATOM 4599 N N . LEU A 1 602 ? 6.716 3.122 10.852 1.00 71.88 602 LEU A N 1
ATOM 4600 C CA . LEU A 1 602 ? 7.342 3.209 12.173 1.00 71.88 602 LEU A CA 1
ATOM 4601 C C . LEU A 1 602 ? 8.471 2.187 12.361 1.00 71.88 602 LEU A C 1
ATOM 4603 O O . LEU A 1 602 ? 9.042 2.100 13.446 1.00 71.88 602 LEU A O 1
ATOM 4607 N N . ASN A 1 603 ? 8.810 1.397 11.342 1.00 70.12 603 ASN A N 1
ATOM 4608 C CA . ASN A 1 603 ? 9.872 0.402 11.443 1.00 70.12 603 ASN A CA 1
ATOM 4609 C C . ASN A 1 603 ? 11.228 1.058 11.763 1.00 70.12 603 ASN A C 1
ATOM 4611 O O . ASN A 1 603 ? 11.550 2.093 11.181 1.00 70.12 603 ASN A O 1
ATOM 4615 N N . PRO A 1 604 ? 12.048 0.468 12.658 1.00 67.12 604 PRO A N 1
ATOM 4616 C CA . PRO A 1 604 ? 11.940 -0.876 13.236 1.00 67.12 604 PRO A CA 1
ATOM 4617 C C . PRO A 1 604 ? 11.189 -0.959 14.588 1.00 67.12 604 PRO A C 1
ATOM 4619 O O . PRO A 1 604 ? 11.530 -1.795 15.426 1.00 67.12 604 PRO A O 1
ATOM 4622 N N . ALA A 1 605 ? 10.175 -0.122 14.843 1.00 70.81 605 ALA A N 1
ATOM 4623 C CA . ALA A 1 605 ? 9.412 -0.171 16.093 1.00 70.81 605 ALA A CA 1
ATOM 4624 C C . ALA A 1 605 ? 8.758 -1.551 16.354 1.00 70.81 605 ALA A C 1
ATOM 4626 O O . ALA A 1 605 ? 8.387 -2.262 15.403 1.00 70.81 605 ALA A O 1
ATOM 4627 N N . PRO A 1 606 ? 8.574 -1.925 17.641 1.00 74.56 606 PRO A N 1
ATOM 4628 C CA . PRO A 1 606 ? 7.872 -3.145 18.017 1.00 74.56 606 PRO A CA 1
ATOM 4629 C C . PR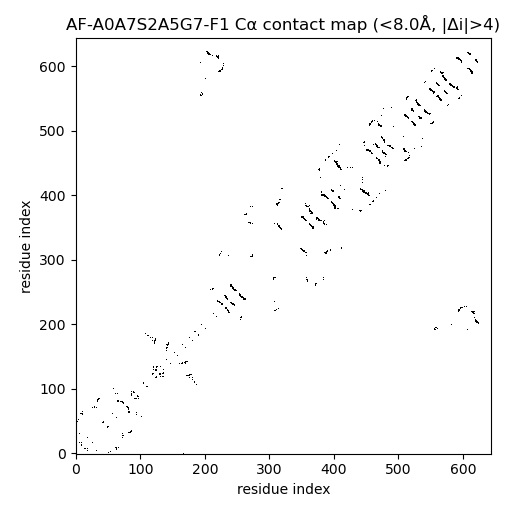O A 1 606 ? 6.472 -3.206 17.400 1.00 74.56 606 PRO A C 1
ATOM 4631 O O . PRO A 1 606 ? 5.727 -2.224 17.389 1.00 74.56 606 PRO A O 1
ATOM 4634 N N . GLN A 1 607 ? 6.125 -4.380 16.883 1.00 80.94 607 GLN A N 1
ATOM 4635 C CA . GLN A 1 607 ? 4.869 -4.600 16.183 1.00 80.94 607 GLN A CA 1
ATOM 4636 C C . GLN A 1 607 ? 3.803 -5.112 17.135 1.00 80.94 607 GLN A C 1
ATOM 4638 O O . GLN A 1 607 ? 4.004 -6.111 17.822 1.00 80.94 607 GLN A O 1
ATOM 4643 N N . PHE A 1 608 ? 2.664 -4.437 17.119 1.00 87.31 608 PHE A N 1
ATOM 4644 C CA . PHE A 1 608 ? 1.489 -4.786 17.892 1.00 87.31 608 PHE A CA 1
ATOM 4645 C C . PHE A 1 608 ? 0.268 -4.749 16.983 1.00 87.31 608 PHE A C 1
ATOM 4647 O O . PHE A 1 608 ? 0.227 -4.029 15.981 1.00 87.31 608 PHE A O 1
ATOM 4654 N N . MET A 1 609 ? -0.738 -5.525 17.359 1.00 91.69 609 MET A N 1
ATOM 4655 C CA . MET A 1 609 ? -2.085 -5.396 16.830 1.00 91.69 609 MET A CA 1
ATOM 4656 C C . MET A 1 609 ? -2.968 -4.833 17.939 1.00 91.69 609 MET A C 1
ATOM 4658 O O . MET A 1 609 ? -2.972 -5.329 19.061 1.00 91.69 609 MET A O 1
ATOM 4662 N N . TYR A 1 610 ? -3.696 -3.772 17.626 1.00 93.25 610 TYR A N 1
ATOM 4663 C CA . TYR A 1 610 ? -4.613 -3.091 18.525 1.00 93.25 610 TYR A CA 1
ATOM 4664 C C . TYR A 1 610 ? -6.036 -3.368 18.064 1.00 93.25 610 TYR A C 1
ATOM 4666 O O . TYR A 1 610 ? -6.363 -3.173 16.893 1.00 93.25 610 TYR A O 1
ATOM 4674 N N . ILE A 1 611 ? -6.875 -3.818 18.986 1.00 95.25 611 ILE A N 1
ATOM 4675 C CA . ILE A 1 611 ? -8.255 -4.210 18.724 1.00 95.25 611 ILE A CA 1
ATOM 4676 C C . ILE A 1 611 ? -9.158 -3.317 19.569 1.00 95.25 611 ILE A C 1
ATOM 4678 O O . ILE A 1 611 ? -9.028 -3.277 20.793 1.00 95.25 611 ILE A O 1
ATOM 4682 N N . GLY A 1 612 ? -10.049 -2.585 18.908 1.00 93.88 612 GLY A N 1
ATOM 4683 C CA . GLY A 1 612 ? -11.078 -1.767 19.537 1.00 93.88 612 GLY A CA 1
ATOM 4684 C C . GLY A 1 612 ? -12.427 -2.475 19.513 1.00 93.88 612 GLY A C 1
ATOM 4685 O O . GLY A 1 612 ? -12.820 -3.045 18.493 1.00 93.88 612 GLY A O 1
ATOM 4686 N N . THR A 1 613 ? -13.134 -2.426 20.636 1.00 93.38 613 THR A N 1
ATOM 4687 C CA . THR A 1 613 ? -14.387 -3.159 20.872 1.00 93.38 613 THR A CA 1
ATOM 4688 C C . THR A 1 613 ? -15.549 -2.217 21.196 1.00 93.38 613 THR A C 1
ATOM 4690 O O . THR A 1 613 ? -15.351 -1.057 21.578 1.00 93.38 613 THR A O 1
ATOM 4693 N N . GLU A 1 614 ? -16.778 -2.706 21.029 1.00 90.75 614 GLU A N 1
ATOM 4694 C CA . GLU A 1 614 ? -18.013 -1.948 21.284 1.00 90.75 614 GLU A CA 1
ATOM 4695 C C . GLU A 1 614 ? -18.179 -1.544 22.765 1.00 90.75 614 GLU A C 1
ATOM 4697 O O . GLU A 1 614 ? -18.760 -0.501 23.056 1.00 90.75 614 GLU A O 1
ATOM 4702 N N . ASP A 1 615 ? -17.616 -2.301 23.715 1.00 88.69 615 ASP A N 1
ATOM 4703 C CA . ASP A 1 615 ? -17.607 -1.974 25.154 1.00 88.69 615 ASP A CA 1
ATOM 4704 C C . ASP A 1 615 ? -16.536 -0.934 25.543 1.00 88.69 615 ASP A C 1
ATOM 4706 O O . ASP A 1 615 ? -16.279 -0.695 26.729 1.00 88.69 615 ASP A O 1
ATOM 4710 N N . GLY A 1 616 ? -15.899 -0.307 24.550 1.00 88.62 616 GLY A N 1
ATOM 4711 C CA . GLY A 1 616 ? -14.920 0.758 24.743 1.00 88.62 616 GLY A CA 1
ATOM 4712 C C . GLY A 1 616 ? -13.532 0.253 25.134 1.00 88.62 616 GLY A C 1
ATOM 4713 O O . GLY A 1 616 ? -12.674 1.055 25.499 1.00 88.62 616 GLY A O 1
ATOM 4714 N N . LYS A 1 617 ? -13.273 -1.061 25.102 1.00 90.56 617 LYS A N 1
ATOM 4715 C CA . LYS A 1 617 ? -11.973 -1.625 25.492 1.00 90.56 617 LYS A CA 1
ATOM 4716 C C . LYS A 1 617 ? -11.008 -1.668 24.316 1.00 90.56 617 LYS A C 1
ATOM 4718 O O . LYS A 1 617 ? -11.372 -2.003 23.189 1.00 90.56 617 LYS A O 1
ATOM 4723 N N . VAL A 1 618 ? -9.746 -1.385 24.622 1.00 92.12 618 VAL A N 1
ATOM 4724 C CA . VAL A 1 618 ? -8.619 -1.612 23.717 1.00 92.12 618 VAL A CA 1
ATOM 4725 C C . VAL A 1 618 ? -7.862 -2.854 24.167 1.00 92.12 618 VAL A C 1
ATOM 4727 O O . VAL A 1 618 ? -7.349 -2.907 25.288 1.00 92.12 618 VAL A O 1
ATOM 4730 N N . THR A 1 619 ? -7.781 -3.844 23.289 1.00 91.75 619 THR A N 1
ATOM 4731 C CA . THR A 1 619 ? -6.993 -5.063 23.482 1.00 91.75 619 THR A CA 1
ATOM 4732 C C . THR A 1 619 ? -5.741 -4.987 22.629 1.00 91.75 619 THR A C 1
ATOM 4734 O O . THR A 1 619 ? -5.782 -4.541 21.485 1.00 91.75 619 THR A O 1
ATOM 4737 N N . ILE A 1 620 ? -4.614 -5.404 23.192 1.00 90.94 620 ILE A N 1
ATOM 4738 C CA . ILE A 1 620 ? -3.310 -5.341 22.541 1.00 90.94 620 ILE A CA 1
ATOM 4739 C C . ILE A 1 620 ? -2.824 -6.761 22.357 1.00 90.94 620 ILE A C 1
ATOM 4741 O O . ILE A 1 620 ? -2.842 -7.555 23.296 1.00 90.94 620 ILE A O 1
ATOM 4745 N N . VAL A 1 621 ? -2.422 -7.072 21.137 1.00 90.12 621 VAL A N 1
ATOM 4746 C CA . VAL A 1 621 ? -1.932 -8.381 20.748 1.00 90.12 621 VAL A CA 1
ATOM 4747 C C . VAL A 1 621 ? -0.471 -8.249 20.369 1.00 90.12 621 VAL A C 1
ATOM 4749 O O . VAL A 1 621 ? -0.099 -7.440 19.512 1.00 90.12 621 VAL A O 1
ATOM 4752 N N . ASP A 1 622 ? 0.352 -9.046 21.031 1.00 86.12 622 ASP A N 1
ATOM 4753 C CA . ASP A 1 622 ? 1.780 -9.141 20.789 1.00 86.12 622 ASP A CA 1
ATOM 4754 C C . ASP A 1 622 ? 2.199 -10.597 20.602 1.00 86.12 622 ASP A C 1
ATOM 4756 O O . ASP A 1 622 ? 1.414 -11.537 20.760 1.00 86.12 622 ASP A O 1
ATOM 4760 N N . ARG A 1 623 ? 3.466 -10.778 20.239 1.00 78.75 623 ARG A N 1
ATOM 4761 C CA . ARG A 1 623 ? 4.134 -12.051 20.479 1.00 78.75 623 ARG A CA 1
ATOM 4762 C C . ARG A 1 623 ? 4.502 -12.061 21.947 1.00 78.75 623 ARG A C 1
ATOM 4764 O O . ARG A 1 623 ? 5.149 -11.116 22.403 1.00 78.75 623 ARG A O 1
ATOM 4771 N N . GLY A 1 624 ? 4.155 -13.133 22.659 1.00 60.47 624 GLY A N 1
ATOM 4772 C CA . GLY A 1 624 ? 4.715 -13.350 23.991 1.00 60.47 624 GLY A CA 1
ATOM 4773 C C . GLY A 1 624 ? 6.245 -13.189 23.962 1.00 60.47 624 GLY A C 1
ATOM 4774 O O . GLY A 1 624 ? 6.851 -13.324 22.894 1.00 60.47 624 GLY A O 1
ATOM 4775 N N . PRO A 1 625 ? 6.902 -12.881 25.096 1.00 50.56 625 PRO A N 1
ATOM 4776 C CA . PRO A 1 625 ? 8.353 -12.748 25.108 1.00 50.56 625 PRO A CA 1
ATOM 4777 C C . PRO A 1 625 ? 8.952 -13.997 24.462 1.00 50.56 625 PRO A C 1
ATOM 4779 O O . PRO A 1 625 ? 8.686 -15.099 24.943 1.00 50.56 625 PRO A O 1
ATOM 4782 N N . MET A 1 626 ? 9.724 -13.824 23.378 1.00 38.78 626 MET A N 1
ATOM 4783 C CA . MET A 1 626 ? 10.593 -14.881 22.866 1.00 38.78 626 MET A CA 1
ATOM 4784 C C . MET A 1 626 ? 11.404 -15.331 24.073 1.00 38.78 626 MET A C 1
ATOM 4786 O O . MET A 1 626 ? 12.298 -14.606 24.522 1.00 38.78 626 MET A O 1
ATOM 4790 N N . GLN A 1 627 ? 11.065 -16.475 24.659 1.00 34.34 627 GLN A N 1
ATOM 4791 C CA . GLN A 1 627 ? 11.920 -17.080 25.655 1.00 34.34 627 GLN A CA 1
ATOM 4792 C C . GLN A 1 627 ? 13.184 -17.500 24.907 1.00 34.34 627 GLN A C 1
ATOM 4794 O O . GLN A 1 627 ? 13.329 -18.640 24.492 1.00 34.34 627 GLN A O 1
ATO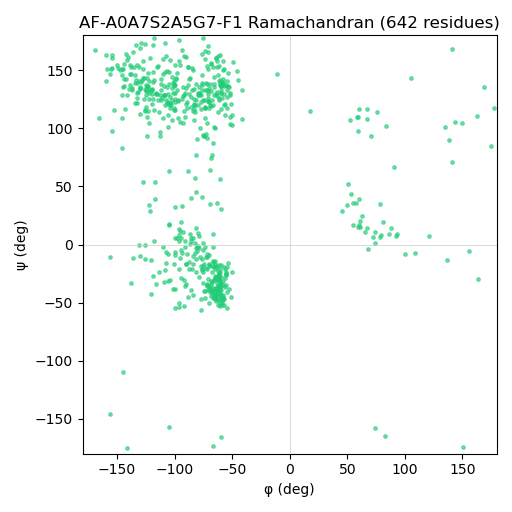M 4799 N N . ARG A 1 628 ? 14.155 -16.591 24.780 1.00 34.91 628 ARG A N 1
ATOM 4800 C CA . ARG A 1 628 ? 15.562 -16.985 24.794 1.00 34.91 628 ARG A CA 1
ATOM 4801 C C . ARG A 1 628 ? 15.868 -17.435 26.226 1.00 34.91 628 ARG A C 1
ATOM 4803 O O . ARG A 1 628 ? 16.608 -16.766 26.941 1.00 34.91 628 ARG A O 1
ATOM 4810 N N . LYS A 1 629 ? 15.234 -18.515 26.695 1.00 28.31 629 LYS A N 1
ATOM 4811 C CA . LYS A 1 629 ? 15.778 -19.263 27.824 1.00 28.31 629 LYS A CA 1
ATOM 4812 C C . LYS A 1 629 ? 16.926 -20.091 27.241 1.00 28.31 629 LYS A C 1
ATOM 4814 O O . LYS A 1 629 ? 16.679 -20.853 26.308 1.00 28.31 629 LYS A O 1
ATOM 4819 N N . PRO A 1 630 ? 18.167 -19.970 27.740 1.00 31.56 630 PRO A N 1
ATOM 4820 C CA . PRO A 1 630 ? 19.071 -21.099 27.629 1.00 31.56 630 PRO A CA 1
ATOM 4821 C C . PRO A 1 630 ? 18.378 -22.257 28.351 1.00 31.56 630 PRO A C 1
ATOM 4823 O O . PRO A 1 630 ? 17.917 -22.080 29.480 1.00 31.56 630 PRO A O 1
ATOM 4826 N N . LEU A 1 631 ? 18.221 -23.390 27.670 1.00 29.59 631 LEU A N 1
ATOM 4827 C CA . LEU A 1 631 ? 17.706 -24.615 28.271 1.00 29.59 631 LEU A CA 1
ATOM 4828 C C . LEU A 1 631 ? 18.532 -24.906 29.531 1.00 29.59 631 LEU A C 1
ATOM 4830 O O . LEU A 1 631 ? 19.717 -25.216 29.437 1.00 29.59 631 LEU A O 1
ATOM 4834 N N . ALA A 1 632 ? 17.919 -24.754 30.703 1.00 35.62 632 ALA A N 1
ATOM 4835 C CA . ALA A 1 632 ? 18.406 -25.401 31.907 1.00 35.62 632 ALA A CA 1
ATOM 4836 C C . ALA A 1 632 ? 17.874 -26.835 31.859 1.00 35.62 632 ALA A C 1
ATOM 4838 O O . ALA A 1 632 ? 16.674 -27.044 31.674 1.00 35.62 632 ALA A O 1
ATOM 4839 N N . GLU A 1 633 ? 18.773 -27.811 31.943 1.00 33.22 633 GLU A N 1
ATOM 4840 C CA . GLU A 1 633 ? 18.429 -29.230 31.946 1.00 33.22 633 GLU A CA 1
ATOM 4841 C C . GLU A 1 633 ? 17.450 -29.536 33.093 1.00 33.22 633 GLU A C 1
ATOM 4843 O O . GLU A 1 633 ? 17.785 -29.335 34.260 1.00 33.22 633 GLU A O 1
ATOM 4848 N N . GLY A 1 634 ? 16.252 -30.037 32.767 1.00 39.56 634 GLY A N 1
ATOM 4849 C CA . GLY A 1 634 ? 15.423 -30.779 33.725 1.00 39.56 634 GLY A CA 1
ATOM 4850 C C . GLY A 1 634 ? 14.022 -30.258 34.067 1.00 39.56 634 GLY A C 1
ATOM 4851 O O . GLY A 1 634 ? 13.400 -30.855 34.939 1.00 39.56 634 GLY A O 1
ATOM 4852 N N . GLU A 1 635 ? 13.477 -29.226 33.415 1.00 29.88 635 GLU A N 1
ATOM 4853 C CA . GLU A 1 635 ? 12.065 -28.841 33.617 1.00 29.88 635 GLU A CA 1
ATOM 4854 C C . GLU A 1 635 ? 11.196 -29.240 32.411 1.00 29.88 635 GLU A C 1
ATOM 4856 O O . GLU A 1 635 ? 11.334 -28.687 31.321 1.00 29.88 635 GLU A O 1
ATOM 4861 N N . GLU A 1 636 ? 10.294 -30.211 32.603 1.00 27.45 636 GLU A N 1
ATOM 4862 C CA . GLU A 1 636 ? 9.247 -30.555 31.632 1.00 27.45 636 GLU A CA 1
ATOM 4863 C C . GLU A 1 636 ? 8.192 -29.433 31.571 1.00 27.45 636 GLU A C 1
ATOM 4865 O O . GLU A 1 636 ? 7.496 -29.153 32.550 1.00 27.45 636 GLU A O 1
ATOM 4870 N N . GLU A 1 637 ? 8.048 -28.789 30.407 1.00 28.41 637 GLU A N 1
ATOM 4871 C CA . GLU A 1 637 ? 6.929 -27.884 30.129 1.00 28.41 637 GLU A CA 1
ATOM 4872 C C . GLU A 1 637 ? 5.640 -28.689 29.912 1.00 28.41 637 GLU A C 1
ATOM 4874 O O . GLU A 1 637 ? 5.513 -29.446 28.950 1.00 28.41 637 GLU A O 1
ATOM 4879 N N . VAL A 1 638 ? 4.641 -28.479 30.774 1.00 26.88 638 VAL A N 1
ATOM 4880 C CA . VAL A 1 638 ? 3.262 -28.911 30.513 1.00 26.88 638 VAL A CA 1
ATOM 4881 C C . VAL A 1 638 ? 2.581 -27.835 29.652 1.00 26.88 638 VAL A C 1
ATOM 4883 O O . VAL A 1 638 ? 2.393 -26.712 30.133 1.00 26.88 638 VAL A O 1
ATOM 4886 N N . PRO A 1 639 ? 2.192 -28.120 28.395 1.00 28.14 639 PRO A N 1
ATOM 4887 C CA . PRO A 1 639 ? 1.542 -27.132 27.545 1.00 28.14 639 PRO A CA 1
ATOM 4888 C C . PRO A 1 639 ? 0.098 -26.907 28.009 1.00 28.14 639 PRO A C 1
ATOM 4890 O O . PRO A 1 639 ? -0.739 -27.810 27.958 1.00 28.14 639 PRO A O 1
ATOM 4893 N N . TYR A 1 640 ? -0.215 -25.680 28.430 1.00 28.11 640 TYR A N 1
ATOM 4894 C CA . TYR A 1 640 ? -1.597 -25.228 28.583 1.00 28.11 640 TYR A CA 1
ATOM 4895 C C . TYR A 1 640 ? -2.202 -25.009 27.194 1.00 28.11 640 TYR A C 1
ATOM 4897 O O . TYR A 1 640 ? -2.053 -23.952 26.583 1.00 28.11 640 TYR A O 1
ATOM 4905 N N . TRP A 1 641 ? -2.889 -26.032 26.697 1.00 29.02 641 TRP A N 1
ATOM 4906 C CA . TRP A 1 641 ? -3.820 -25.911 25.585 1.00 29.02 641 TRP A CA 1
ATOM 4907 C C . TRP A 1 641 ? -5.104 -25.249 26.080 1.00 29.02 641 TRP A C 1
ATOM 4909 O O . TRP A 1 641 ? -5.744 -25.757 26.994 1.00 29.02 641 TRP A O 1
ATOM 4919 N N . ASN A 1 642 ? -5.500 -24.149 25.449 1.00 24.97 642 ASN A N 1
ATOM 4920 C CA . ASN A 1 642 ? -6.907 -23.786 25.295 1.00 24.97 642 ASN A CA 1
ATOM 4921 C C . ASN A 1 642 ? -7.056 -23.088 23.943 1.00 24.97 642 ASN A C 1
ATOM 4923 O O . ASN A 1 642 ? -7.006 -21.868 23.833 1.00 24.97 642 ASN A O 1
ATOM 4927 N N . VAL A 1 643 ? -7.176 -23.921 22.912 1.00 26.00 643 VAL A N 1
ATOM 4928 C CA . VAL A 1 643 ? -7.775 -23.577 21.624 1.00 26.00 643 VAL A CA 1
ATOM 4929 C C . VAL A 1 643 ? -9.154 -24.230 21.651 1.00 26.00 643 VAL A C 1
ATOM 4931 O O . VAL A 1 643 ? -9.248 -25.443 21.855 1.00 26.00 643 VAL A O 1
ATOM 4934 N N . ARG A 1 644 ? -10.208 -23.437 21.494 1.00 27.22 644 ARG A N 1
ATOM 4935 C CA . ARG A 1 644 ? -11.461 -23.912 20.915 1.00 27.22 644 ARG A CA 1
ATOM 4936 C C . ARG A 1 644 ? -11.667 -23.177 19.611 1.00 27.22 644 ARG A C 1
ATOM 4938 O O . ARG A 1 644 ? -11.375 -21.962 19.602 1.00 27.22 644 ARG A O 1
#

Radius of gyration: 29.35 Å; Cα contacts (8 Å, |Δi|>4): 1194; chains: 1; bounding box: 90×65×77 Å